Protein AF-A0A359M9G8-F1 (afdb_monomer_lite)

Foldseek 3Di:
DWWFKQKDKQNHRPDDCSHRPTHADDPAFDDDAPDDPVDGDDDDDDPPDDMDIDIDGDLPLVPVLLVLLVVLLLLLVVLLLQVCLQAPPQRDQPDQSVCVVRPPCNLVSLVVSLVSLVVSLVSVCVVNVHDDPLSVLSVQQSVLSVCCNVCVRRNSVCSVVSVVSSVVSVVSSVVSSDRDDDDDDDDDDDPPDDDDDRDDDPVVVVVVVVVVVVVVVVDDPQWPDKDPPVPQDAEFEEEEQDDPVVVVVVVVCCNVPVCVVPVYIYTYGYDHPVVQVVCLVVVNHGPYYPPDDLQPQQVCVVVVSFDFPVPDPCCVVPVVVDDPVQQVSQDDDNGGGDDDPDDDDDDDDDDVSVCVVLVHDDDPDVVSVVVCQVSLVSSSHHRDDQADPDDDDDPDDDPGNVVVVVCVVVVFDQADPVRPHGSDDD

Secondary structure (DSSP, 8-state):
--EEEEEEETTB-SSGGGTTEEE---SS-----SB-SS-BPP----TT----EEEEEE-TTHHHHHHHHHHHHHHHHHHHHHHHHHH-SS--TT----HHHHSTTHHHHHHHHHHHHHHHHHHHHHHHSS--HHHHHHHHHHHHHHHHHH-GGGGGGGHHHHHHHHHHHHHHHHHHH-------------TTPPPPP-S--HHHHHHHHHHHHHHHTTS-SSEE-----TT---EEEEEE-S-HHHHHHHHHHIIIIIHHHH--EEEEEE--GGGHHHHHHTT---SEEES--TTHHHHHHTTT-S--GGGSTTHHHHGGGS-GGGTGGGEETTEE----S----------HHHHHHHT----SSHHHHHHHHHHHHHTT-----------S--SS-PPPHHHHHHHHHTT--SEETTTTEE----

Structure (mmCIF, N/CA/C/O backbone):
data_AF-A0A359M9G8-F1
#
_entry.id   AF-A0A359M9G8-F1
#
loop_
_atom_site.group_PDB
_atom_site.id
_atom_site.type_symbol
_atom_site.label_atom_id
_atom_site.label_alt_id
_atom_site.label_comp_id
_atom_site.label_asym_id
_atom_site.label_entity_id
_atom_site.label_seq_id
_atom_site.pdbx_PDB_ins_code
_atom_site.Cartn_x
_atom_site.Cartn_y
_atom_site.Cartn_z
_atom_site.occupancy
_atom_site.B_iso_or_equiv
_atom_site.auth_seq_id
_atom_site.auth_comp_id
_atom_site.auth_asym_id
_atom_site.auth_atom_id
_atom_site.pdbx_PDB_model_num
ATOM 1 N N . MET A 1 1 ? 17.913 9.801 1.680 1.00 68.88 1 MET A N 1
ATOM 2 C CA . MET A 1 1 ? 17.942 8.602 2.542 1.00 68.88 1 MET A CA 1
ATOM 3 C C . MET A 1 1 ? 18.962 7.624 2.001 1.00 68.88 1 MET A C 1
ATOM 5 O O . MET A 1 1 ? 18.931 7.354 0.810 1.00 68.88 1 MET A O 1
ATOM 9 N N . SER A 1 2 ? 19.877 7.149 2.836 1.00 79.81 2 SER A N 1
ATOM 10 C CA . SER A 1 2 ? 20.764 6.057 2.448 1.00 79.81 2 SER A CA 1
ATOM 11 C C . SER A 1 2 ? 19.972 4.769 2.244 1.00 79.81 2 SER A C 1
ATOM 13 O O . SER A 1 2 ? 18.988 4.550 2.950 1.00 79.81 2 SER A O 1
ATOM 15 N N . VAL A 1 3 ? 20.398 3.937 1.295 1.00 87.38 3 VAL A N 1
ATOM 16 C CA . VAL A 1 3 ? 19.867 2.580 1.155 1.00 87.38 3 VAL A CA 1
ATOM 17 C C . VAL A 1 3 ? 20.906 1.526 1.494 1.00 87.38 3 VAL A C 1
ATOM 19 O O . VAL A 1 3 ? 22.057 1.652 1.086 1.00 87.38 3 VAL A O 1
ATOM 22 N N . GLY A 1 4 ? 20.511 0.520 2.273 1.00 90.12 4 GLY A N 1
ATOM 23 C CA . GLY A 1 4 ? 21.410 -0.524 2.766 1.00 90.12 4 GLY A CA 1
ATOM 24 C C . GLY A 1 4 ? 21.484 -1.729 1.831 1.00 90.12 4 GLY A C 1
ATOM 25 O O . GLY A 1 4 ? 20.454 -2.180 1.315 1.00 90.12 4 GLY A O 1
ATOM 26 N N . ARG A 1 5 ? 22.686 -2.276 1.621 1.00 93.62 5 ARG A N 1
ATOM 27 C CA . ARG A 1 5 ? 22.891 -3.563 0.940 1.00 93.62 5 ARG A CA 1
ATOM 28 C C . ARG A 1 5 ? 23.848 -4.460 1.708 1.00 93.62 5 ARG A C 1
ATOM 30 O O . ARG A 1 5 ? 24.894 -3.992 2.137 1.00 93.62 5 ARG A O 1
ATOM 37 N N . ASN A 1 6 ? 23.521 -5.742 1.813 1.00 95.25 6 ASN A N 1
ATOM 38 C CA . ASN A 1 6 ? 24.533 -6.757 2.090 1.00 95.25 6 ASN A CA 1
ATOM 39 C C . ASN A 1 6 ? 25.190 -7.115 0.755 1.00 95.25 6 ASN A C 1
ATOM 41 O O . ASN A 1 6 ? 24.486 -7.446 -0.205 1.00 95.25 6 ASN A O 1
ATOM 45 N N . ILE A 1 7 ? 26.512 -6.979 0.674 1.00 95.38 7 ILE A N 1
ATOM 46 C CA . ILE A 1 7 ? 27.265 -7.194 -0.565 1.00 95.38 7 ILE A CA 1
ATOM 47 C C . ILE A 1 7 ? 28.048 -8.501 -0.459 1.00 95.38 7 ILE A C 1
ATOM 49 O O . ILE A 1 7 ? 28.929 -8.648 0.387 1.00 95.38 7 ILE A O 1
ATOM 53 N N . TYR A 1 8 ? 27.732 -9.428 -1.357 1.00 95.94 8 TYR A N 1
ATOM 54 C CA . TYR A 1 8 ? 28.330 -10.753 -1.440 1.00 95.94 8 TYR A CA 1
ATOM 55 C C . TYR A 1 8 ? 29.198 -10.852 -2.688 1.00 95.94 8 TYR A C 1
ATOM 57 O O . TYR A 1 8 ? 28.798 -10.409 -3.767 1.00 95.94 8 TYR A O 1
ATOM 65 N N . ILE A 1 9 ? 30.347 -11.503 -2.548 1.00 94.06 9 ILE A N 1
ATOM 66 C CA . ILE A 1 9 ? 31.189 -11.938 -3.657 1.00 94.06 9 ILE A CA 1
ATOM 67 C C . ILE A 1 9 ? 31.234 -13.462 -3.614 1.00 94.06 9 ILE A C 1
ATOM 69 O O . ILE A 1 9 ? 31.627 -14.043 -2.606 1.00 94.06 9 ILE A O 1
ATOM 73 N N . ASN A 1 10 ? 30.812 -14.114 -4.696 1.00 93.06 10 ASN A N 1
ATOM 74 C CA . ASN A 1 10 ? 30.754 -15.577 -4.805 1.00 93.06 10 ASN A CA 1
ATOM 75 C C . ASN A 1 10 ? 29.945 -16.245 -3.673 1.00 93.06 10 ASN A C 1
ATOM 77 O O . ASN A 1 10 ? 30.297 -17.322 -3.197 1.00 93.06 10 ASN A O 1
ATOM 81 N N . GLY A 1 11 ? 28.858 -15.596 -3.241 1.00 92.81 11 GLY A N 1
ATOM 82 C CA . GLY A 1 11 ? 27.947 -16.103 -2.208 1.00 92.81 11 GLY A CA 1
ATOM 83 C C . GLY A 1 11 ? 28.379 -15.850 -0.759 1.00 92.81 11 GLY A C 1
ATOM 84 O O . GLY A 1 11 ? 27.619 -16.168 0.152 1.00 92.81 11 GLY A O 1
ATOM 85 N N . GLU A 1 12 ? 29.544 -15.243 -0.523 1.00 94.44 12 GLU A N 1
ATOM 86 C CA . GLU A 1 12 ? 30.039 -14.912 0.818 1.00 94.44 12 GLU A CA 1
ATOM 87 C C . GLU A 1 12 ? 30.209 -13.400 0.982 1.00 94.44 12 GLU A C 1
ATOM 89 O O . GLU A 1 12 ? 30.518 -12.697 0.021 1.00 94.44 12 GLU A O 1
ATOM 94 N N . ILE A 1 13 ? 30.013 -12.885 2.199 1.00 95.00 13 ILE A N 1
ATOM 95 C CA . ILE A 1 13 ? 30.337 -11.493 2.531 1.00 95.00 13 ILE A CA 1
ATOM 96 C C . ILE A 1 13 ? 31.843 -11.432 2.826 1.00 95.00 13 ILE A C 1
ATOM 98 O O . ILE A 1 13 ? 32.273 -12.019 3.820 1.00 95.00 13 ILE A O 1
ATOM 102 N N . PRO A 1 14 ? 32.660 -10.746 2.002 1.00 92.12 14 PRO A N 1
ATOM 103 C CA . PRO A 1 14 ? 34.119 -10.802 2.132 1.00 92.12 14 PRO A CA 1
ATOM 104 C C . PRO A 1 14 ? 34.658 -10.294 3.476 1.00 92.12 14 PRO A C 1
ATOM 106 O O . PRO A 1 14 ? 35.661 -10.803 3.974 1.00 92.12 14 PRO A O 1
ATOM 109 N N . PHE A 1 15 ? 34.016 -9.272 4.044 1.00 93.50 15 PHE A N 1
ATOM 110 C CA . PHE A 1 15 ? 34.348 -8.669 5.336 1.00 93.50 15 PHE A CA 1
ATOM 111 C C . PHE A 1 15 ? 33.152 -7.870 5.876 1.00 93.50 15 PHE A C 1
ATOM 113 O O . PHE A 1 15 ? 32.244 -7.505 5.128 1.00 93.50 15 PHE A O 1
ATOM 120 N N . GLN A 1 16 ? 33.143 -7.618 7.187 1.00 91.31 16 GLN A N 1
ATOM 121 C CA . GLN A 1 16 ? 31.978 -7.132 7.935 1.00 91.31 16 GLN A CA 1
ATOM 122 C C . GLN A 1 16 ? 31.442 -5.780 7.440 1.00 91.31 16 GLN A C 1
ATOM 124 O O . GLN A 1 16 ? 30.244 -5.532 7.499 1.00 91.31 16 GLN A O 1
ATOM 129 N N . GLU A 1 17 ? 32.300 -4.909 6.920 1.00 91.25 17 GLU A N 1
ATOM 130 C CA . GLU A 1 17 ? 31.934 -3.581 6.426 1.00 91.25 17 GLU A CA 1
ATOM 131 C C . GLU A 1 17 ? 31.004 -3.615 5.198 1.00 91.25 17 GLU A C 1
ATOM 133 O O . GLU A 1 17 ? 30.408 -2.598 4.843 1.00 91.25 17 GLU A O 1
ATOM 138 N N . LEU A 1 18 ? 30.864 -4.776 4.549 1.00 93.31 18 LEU A N 1
ATOM 139 C CA . LEU A 1 18 ? 29.912 -5.000 3.460 1.00 93.31 18 LEU A CA 1
ATOM 140 C C . LEU A 1 18 ? 28.543 -5.499 3.927 1.00 93.31 18 LEU A C 1
ATOM 142 O O . LEU A 1 18 ? 27.623 -5.592 3.110 1.00 93.31 18 LEU A O 1
ATOM 146 N N . GLU A 1 19 ? 28.376 -5.779 5.220 1.00 92.75 19 GLU A N 1
ATOM 147 C CA . GLU A 1 19 ? 27.053 -5.923 5.819 1.00 92.75 19 GLU A CA 1
ATOM 148 C C . GLU A 1 19 ? 26.413 -4.544 5.972 1.00 92.75 19 GLU A C 1
ATOM 150 O O . GLU A 1 19 ? 26.997 -3.623 6.540 1.00 92.75 19 GLU A O 1
ATOM 155 N N . ASN A 1 20 ? 25.172 -4.404 5.507 1.00 90.06 20 ASN A N 1
ATOM 156 C CA . ASN A 1 20 ? 24.405 -3.161 5.600 1.00 90.06 20 ASN A CA 1
ATOM 157 C C . ASN A 1 20 ? 25.099 -1.938 4.965 1.00 90.06 20 ASN A C 1
ATOM 159 O O . ASN A 1 20 ? 24.849 -0.807 5.390 1.00 90.06 20 ASN A O 1
ATOM 163 N N . TYR A 1 21 ? 25.934 -2.134 3.940 1.00 91.31 21 TYR A N 1
ATOM 164 C CA . TYR A 1 21 ? 26.663 -1.057 3.274 1.00 91.31 21 TYR A CA 1
ATOM 165 C C . TYR A 1 21 ? 25.703 0.027 2.764 1.00 91.31 21 TYR A C 1
ATOM 167 O O . TYR A 1 21 ? 24.744 -0.250 2.034 1.00 91.31 21 TYR A O 1
ATOM 175 N N . ALA A 1 22 ? 25.954 1.274 3.165 1.00 88.50 22 ALA A N 1
ATOM 176 C CA . ALA A 1 22 ? 25.030 2.383 2.971 1.00 88.50 22 ALA A CA 1
ATOM 177 C C . ALA A 1 22 ? 25.331 3.186 1.696 1.00 88.50 22 ALA A C 1
ATOM 179 O O . ALA A 1 22 ? 26.305 3.933 1.604 1.00 88.50 22 ALA A O 1
ATOM 180 N N . PHE A 1 23 ? 24.410 3.149 0.738 1.00 88.00 23 PHE A N 1
ATOM 181 C CA . PHE A 1 23 ? 24.426 4.011 -0.440 1.00 88.00 23 PHE A CA 1
ATOM 182 C C . PHE A 1 23 ? 23.706 5.322 -0.135 1.00 88.00 23 PHE A C 1
ATOM 184 O O . PHE A 1 23 ? 22.478 5.372 -0.121 1.00 88.00 23 PHE A O 1
ATOM 191 N N . LYS A 1 24 ? 24.452 6.409 0.100 1.00 83.62 24 LYS A N 1
ATOM 192 C CA . LYS A 1 24 ? 23.868 7.746 0.330 1.00 83.62 24 LYS A CA 1
ATOM 193 C C . LYS A 1 24 ? 23.012 8.200 -0.871 1.00 83.62 24 LYS A C 1
ATOM 195 O O . LYS A 1 24 ? 23.349 7.977 -2.031 1.00 83.62 24 LYS A O 1
ATOM 200 N N . HIS A 1 25 ? 21.900 8.876 -0.600 1.00 81.06 25 HIS A N 1
ATOM 201 C CA . HIS A 1 25 ? 21.039 9.406 -1.661 1.00 81.06 25 HIS A CA 1
ATOM 202 C C . HIS A 1 25 ? 21.733 10.497 -2.478 1.00 81.06 25 HIS A C 1
ATOM 204 O O . HIS A 1 25 ? 22.390 11.373 -1.916 1.00 81.06 25 HIS A O 1
ATOM 210 N N . SER A 1 26 ? 21.495 10.503 -3.788 1.00 80.31 26 SER A N 1
ATOM 211 C CA . SER A 1 26 ? 21.897 11.573 -4.696 1.00 80.31 26 SER A CA 1
ATOM 212 C C . SER A 1 26 ? 20.806 11.799 -5.736 1.00 80.31 26 SER A C 1
ATOM 214 O O . SER A 1 26 ? 20.283 10.842 -6.290 1.00 80.31 26 SER A O 1
ATOM 216 N N . ASN A 1 27 ? 20.502 13.066 -6.033 1.00 76.00 27 ASN A N 1
ATOM 217 C CA . ASN A 1 27 ? 19.580 13.431 -7.119 1.00 76.00 27 ASN A CA 1
ATOM 218 C C . ASN A 1 27 ? 20.213 13.287 -8.513 1.00 76.00 27 ASN A C 1
ATOM 220 O O . ASN A 1 27 ? 19.520 13.397 -9.517 1.00 76.00 27 ASN A O 1
ATOM 224 N N . ASN A 1 28 ? 21.536 13.123 -8.583 1.00 81.31 28 ASN A N 1
ATOM 225 C CA . ASN A 1 28 ? 22.268 12.937 -9.831 1.00 81.31 28 ASN A CA 1
ATOM 226 C C . ASN A 1 28 ? 22.929 11.556 -9.842 1.00 81.31 28 ASN A C 1
ATOM 228 O O . ASN A 1 28 ? 23.364 11.081 -8.785 1.00 81.31 28 ASN A O 1
ATOM 232 N N . TRP A 1 29 ? 23.105 10.988 -11.036 1.00 83.31 29 TRP A N 1
ATOM 233 C CA . TRP A 1 29 ? 24.035 9.882 -11.261 1.00 83.31 29 TRP A CA 1
ATOM 234 C C . TRP A 1 29 ? 25.404 10.204 -10.657 1.00 83.31 29 TRP A C 1
ATOM 236 O O . TRP A 1 29 ? 25.920 11.320 -10.774 1.00 83.31 29 TRP A O 1
ATOM 246 N N . ARG A 1 30 ? 25.967 9.223 -9.956 1.00 86.50 30 ARG A N 1
ATOM 247 C CA . ARG A 1 30 ? 27.271 9.318 -9.307 1.00 86.50 30 ARG A CA 1
ATOM 248 C C . ARG A 1 30 ? 27.960 7.969 -9.373 1.00 86.50 30 ARG A C 1
ATOM 250 O O . ARG A 1 30 ? 27.297 6.939 -9.306 1.00 86.50 30 ARG A O 1
ATOM 257 N N . ILE A 1 31 ? 29.283 7.992 -9.430 1.00 87.38 31 ILE A N 1
ATOM 258 C CA . ILE A 1 31 ? 30.075 6.789 -9.190 1.00 87.38 31 ILE A CA 1
ATOM 259 C C . ILE A 1 31 ? 30.235 6.662 -7.679 1.00 87.38 31 ILE A C 1
ATOM 261 O O . ILE A 1 31 ? 30.700 7.593 -7.022 1.00 87.38 31 ILE A O 1
ATOM 265 N N . GLN A 1 32 ? 29.786 5.535 -7.133 1.00 88.25 32 GLN A N 1
ATOM 266 C CA . GLN A 1 32 ? 29.989 5.176 -5.736 1.00 88.25 32 GLN A CA 1
ATOM 267 C C . GLN A 1 32 ? 31.026 4.058 -5.687 1.00 88.25 32 GLN A C 1
ATOM 269 O O . GLN A 1 32 ? 30.720 2.916 -6.019 1.00 88.25 32 GLN A O 1
ATOM 274 N N . THR A 1 33 ? 32.238 4.394 -5.256 1.00 89.75 33 THR A N 1
ATOM 275 C CA . THR A 1 33 ? 33.267 3.398 -4.951 1.00 89.75 33 THR A CA 1
ATOM 276 C C . THR A 1 33 ? 32.922 2.721 -3.628 1.00 89.75 33 THR A C 1
ATOM 278 O O . THR A 1 33 ? 32.561 3.405 -2.666 1.00 89.75 33 THR A O 1
ATOM 281 N N . LEU A 1 34 ? 32.989 1.387 -3.583 1.00 91.25 34 LEU A N 1
ATOM 282 C CA . LEU A 1 34 ? 32.840 0.639 -2.335 1.00 91.25 34 LEU A CA 1
ATOM 283 C C . LEU A 1 34 ? 34.080 0.876 -1.475 1.00 91.25 34 LEU A C 1
ATOM 285 O O . LEU A 1 34 ? 35.201 0.628 -1.914 1.00 91.25 34 LEU A O 1
ATOM 289 N N . GLY A 1 35 ? 33.872 1.391 -0.274 1.00 88.25 35 GLY A N 1
ATOM 290 C CA . GLY A 1 35 ? 34.942 1.869 0.590 1.00 88.25 35 GLY A CA 1
ATOM 291 C C . GLY A 1 35 ? 34.424 2.789 1.683 1.00 88.25 35 GLY A C 1
ATOM 292 O O . GLY A 1 35 ? 33.211 3.001 1.818 1.00 88.25 35 GLY A O 1
ATOM 293 N N . THR A 1 36 ? 35.362 3.351 2.434 1.00 84.31 36 THR A N 1
ATOM 294 C CA . THR A 1 36 ? 35.122 4.474 3.343 1.00 84.31 36 THR A CA 1
ATOM 295 C C . THR A 1 36 ? 35.168 5.800 2.568 1.00 84.31 36 THR A C 1
ATOM 297 O O . THR A 1 36 ? 35.327 5.809 1.348 1.00 84.31 36 THR A O 1
ATOM 300 N N . GLU A 1 37 ? 34.995 6.941 3.246 1.00 74.25 37 GLU A N 1
ATOM 301 C CA . GLU A 1 37 ? 35.141 8.251 2.585 1.00 74.25 37 GLU A CA 1
ATOM 302 C C . GLU A 1 37 ? 36.573 8.501 2.080 1.00 74.25 37 GLU A C 1
ATOM 304 O O . GLU A 1 37 ? 36.745 9.242 1.114 1.00 74.25 37 GLU A O 1
ATOM 309 N N . ASP A 1 38 ? 37.567 7.841 2.685 1.00 76.50 38 ASP A N 1
ATOM 310 C CA . ASP A 1 38 ? 38.988 8.077 2.422 1.00 76.50 38 ASP A CA 1
ATOM 311 C C . ASP A 1 38 ? 39.670 6.932 1.653 1.00 76.50 38 ASP A C 1
ATOM 313 O O . ASP A 1 38 ? 40.653 7.174 0.952 1.00 76.50 38 ASP A O 1
ATOM 317 N N . GLU A 1 39 ? 39.173 5.692 1.754 1.00 85.88 39 GLU A N 1
ATOM 318 C CA . GLU A 1 39 ? 39.859 4.510 1.214 1.00 85.88 39 GLU A CA 1
ATOM 319 C C . GLU A 1 39 ? 38.907 3.529 0.501 1.00 85.88 39 GLU A C 1
ATOM 321 O O . GLU A 1 39 ? 37.892 3.122 1.080 1.00 85.88 39 GLU A O 1
ATOM 326 N N . PRO A 1 40 ? 39.230 3.094 -0.737 1.00 89.31 40 PRO A N 1
ATOM 327 C CA . PRO A 1 40 ? 38.471 2.063 -1.434 1.00 89.31 40 PRO A CA 1
ATOM 328 C C . PRO A 1 40 ? 38.735 0.679 -0.833 1.00 89.31 40 PRO A C 1
ATOM 330 O O . PRO A 1 40 ? 39.854 0.355 -0.432 1.00 89.31 40 PRO A O 1
ATOM 333 N N . TYR A 1 41 ? 37.719 -0.177 -0.838 1.00 92.31 41 TYR A N 1
ATOM 334 C CA . TYR A 1 41 ? 37.899 -1.582 -0.503 1.00 92.31 41 TYR A CA 1
ATOM 335 C C . TYR A 1 41 ? 38.534 -2.352 -1.659 1.00 92.31 41 TYR A C 1
ATOM 337 O O . TYR A 1 41 ? 38.208 -2.143 -2.828 1.00 92.31 41 TYR A O 1
ATOM 345 N N . LEU A 1 42 ? 39.432 -3.277 -1.317 1.00 91.00 42 LEU A N 1
ATOM 346 C CA . LEU A 1 42 ? 40.115 -4.134 -2.277 1.00 91.00 42 LEU A CA 1
ATOM 347 C C . LEU A 1 42 ? 39.509 -5.532 -2.261 1.00 91.00 42 LEU A C 1
ATOM 349 O O . LEU A 1 42 ? 39.321 -6.136 -1.206 1.00 91.00 42 LEU A O 1
ATOM 353 N N . PHE A 1 43 ? 39.262 -6.055 -3.456 1.00 90.62 43 PHE A N 1
ATOM 354 C CA . PHE A 1 43 ? 38.715 -7.387 -3.667 1.00 90.62 43 PHE A CA 1
ATOM 355 C C . PHE A 1 43 ? 39.731 -8.240 -4.412 1.00 90.62 43 PHE A C 1
ATOM 357 O O . PHE A 1 43 ? 40.323 -7.801 -5.400 1.00 90.62 43 PHE A O 1
ATOM 364 N N . TYR A 1 44 ? 39.936 -9.464 -3.936 1.00 88.19 44 TYR A N 1
ATOM 365 C CA . TYR A 1 44 ? 40.774 -10.434 -4.622 1.00 88.19 44 TYR A CA 1
ATOM 366 C C . TYR A 1 44 ? 39.916 -11.291 -5.553 1.00 88.19 44 TYR A C 1
ATOM 368 O O . TYR A 1 44 ? 38.969 -11.932 -5.103 1.00 88.19 44 TYR A O 1
ATOM 376 N N . PHE A 1 45 ? 40.276 -11.324 -6.836 1.00 88.62 45 PHE A N 1
ATOM 377 C CA . PHE A 1 45 ? 39.612 -12.146 -7.844 1.00 88.62 45 PHE A CA 1
ATOM 378 C C . PHE A 1 45 ? 40.617 -13.094 -8.500 1.00 88.62 45 PHE A C 1
ATOM 380 O O . PHE A 1 45 ? 41.674 -12.670 -8.974 1.00 88.62 45 PHE A O 1
ATOM 387 N N . GLU A 1 46 ? 40.283 -14.383 -8.552 1.00 86.19 46 GLU A N 1
ATOM 388 C CA . GLU A 1 46 ? 41.129 -15.386 -9.197 1.00 86.19 46 GLU A CA 1
ATOM 389 C C . GLU A 1 46 ? 41.024 -15.301 -10.726 1.00 86.19 46 GLU A C 1
ATOM 391 O O . GLU A 1 46 ? 39.936 -15.334 -11.308 1.00 86.19 46 GLU A O 1
ATOM 396 N N . ALA A 1 47 ? 42.172 -15.226 -11.403 1.00 87.56 47 ALA A N 1
ATOM 397 C CA . ALA A 1 47 ? 42.218 -15.145 -12.858 1.00 87.56 47 ALA A CA 1
ATOM 398 C C . ALA A 1 47 ? 41.593 -16.389 -13.519 1.00 87.56 47 ALA A C 1
ATOM 400 O O . ALA A 1 47 ? 41.903 -17.523 -13.162 1.00 87.56 47 ALA A O 1
ATOM 401 N N . GLY A 1 48 ? 40.748 -16.168 -14.530 1.00 88.62 48 GLY A N 1
ATOM 402 C CA . GLY A 1 48 ? 40.082 -17.242 -15.276 1.00 88.62 48 GLY A CA 1
ATOM 403 C C . GLY A 1 48 ? 38.835 -17.818 -14.599 1.00 88.62 48 GLY A C 1
ATOM 404 O O . GLY A 1 48 ? 38.254 -18.761 -15.131 1.00 88.62 48 GLY A O 1
ATOM 405 N N . THR A 1 49 ? 38.404 -17.252 -13.467 1.00 88.69 49 THR A N 1
ATOM 406 C CA . THR A 1 49 ? 37.154 -17.626 -12.789 1.00 88.69 49 THR A CA 1
ATOM 407 C C . THR A 1 49 ? 36.037 -16.629 -13.099 1.00 88.69 49 THR A C 1
ATOM 409 O O . THR A 1 49 ? 36.277 -15.437 -13.300 1.00 88.69 49 THR A O 1
ATOM 412 N N . THR A 1 50 ? 34.799 -17.123 -13.165 1.00 90.00 50 THR A N 1
ATOM 413 C CA . THR A 1 50 ? 33.615 -16.253 -13.178 1.00 90.00 50 THR A CA 1
ATOM 414 C C . THR A 1 50 ? 33.304 -15.883 -11.738 1.00 90.00 50 THR A C 1
ATOM 416 O O . THR A 1 50 ? 33.171 -16.780 -10.910 1.00 90.00 50 THR A O 1
ATOM 419 N N . ASN A 1 51 ? 33.211 -14.586 -11.454 1.00 90.56 51 ASN A N 1
ATOM 420 C CA . ASN A 1 51 ? 32.872 -14.085 -10.128 1.00 90.56 51 ASN A CA 1
ATOM 421 C C . ASN A 1 51 ? 31.439 -13.547 -10.130 1.00 90.56 51 ASN A C 1
ATOM 423 O O . ASN A 1 51 ? 31.014 -12.925 -11.104 1.00 90.56 51 ASN A O 1
ATOM 427 N N . GLU A 1 52 ? 30.713 -13.784 -9.046 1.00 92.38 52 GLU A N 1
ATOM 428 C CA . GLU A 1 52 ? 29.341 -13.327 -8.842 1.00 92.38 52 GLU A CA 1
ATOM 429 C C . GLU A 1 52 ? 29.318 -12.198 -7.808 1.00 92.38 52 GLU A C 1
ATOM 431 O O . GLU A 1 52 ? 29.851 -12.352 -6.710 1.00 92.38 52 GLU A O 1
ATOM 436 N N . LEU A 1 53 ? 28.689 -11.073 -8.154 1.00 93.25 53 LEU A N 1
ATOM 437 C CA . LEU A 1 53 ? 28.367 -9.992 -7.225 1.00 93.25 53 LEU A CA 1
ATOM 438 C C . LEU A 1 53 ? 26.873 -10.058 -6.919 1.00 93.25 53 LEU A C 1
ATOM 440 O O . LEU A 1 53 ? 26.055 -9.827 -7.810 1.00 93.25 53 LEU A O 1
ATOM 444 N N . THR A 1 54 ? 26.535 -10.300 -5.658 1.00 95.56 54 THR A N 1
ATOM 445 C CA . THR A 1 54 ? 25.147 -10.319 -5.193 1.00 95.56 54 THR A CA 1
ATOM 446 C C . THR A 1 54 ? 24.919 -9.182 -4.206 1.00 95.56 54 THR A C 1
ATOM 448 O O . THR A 1 54 ? 25.725 -8.938 -3.311 1.00 95.56 54 THR A O 1
ATOM 451 N N . MET A 1 55 ? 23.818 -8.452 -4.390 1.00 94.06 55 MET A N 1
ATOM 452 C CA . MET A 1 55 ? 23.406 -7.358 -3.513 1.00 94.06 55 MET A CA 1
ATOM 453 C C . MET A 1 55 ? 22.015 -7.630 -2.965 1.00 94.06 55 MET A C 1
ATOM 455 O O . MET A 1 55 ? 21.023 -7.556 -3.687 1.00 94.06 55 MET A O 1
ATOM 459 N N . GLU A 1 56 ? 21.950 -7.902 -1.669 1.00 94.25 56 GLU A N 1
ATOM 460 C CA . GLU A 1 56 ? 20.699 -8.122 -0.956 1.00 94.25 56 GLU A CA 1
ATOM 461 C C . GLU A 1 56 ? 20.252 -6.824 -0.286 1.00 94.25 56 GLU A C 1
ATOM 463 O O . GLU A 1 56 ? 21.058 -6.107 0.310 1.00 94.25 56 GLU A O 1
ATOM 468 N N . VAL A 1 57 ? 18.961 -6.501 -0.379 1.00 92.44 57 VAL A N 1
ATOM 469 C CA . VAL A 1 57 ? 18.388 -5.367 0.353 1.00 92.44 57 VAL A CA 1
ATOM 470 C C . VAL A 1 57 ? 18.504 -5.635 1.846 1.00 92.44 57 VAL A C 1
ATOM 472 O O . VAL A 1 57 ? 17.927 -6.597 2.341 1.00 92.44 57 VAL A O 1
ATOM 475 N N . SER A 1 58 ? 19.170 -4.735 2.566 1.00 90.38 58 SER A N 1
ATOM 476 C CA . SER A 1 58 ? 19.162 -4.762 4.022 1.00 90.38 58 SER A CA 1
ATOM 477 C C . SER A 1 58 ? 18.463 -3.538 4.595 1.00 90.38 58 SER A C 1
ATOM 479 O O . SER A 1 58 ? 18.666 -2.408 4.144 1.00 90.38 58 SER A O 1
ATOM 481 N N . LEU A 1 59 ? 17.655 -3.771 5.629 1.00 87.94 59 LEU A N 1
ATOM 482 C CA . LEU A 1 59 ? 17.035 -2.710 6.415 1.00 87.94 59 LEU A CA 1
ATOM 483 C C . LEU A 1 59 ? 18.025 -2.055 7.384 1.00 87.94 59 LEU A C 1
ATOM 485 O O . LEU A 1 59 ? 17.746 -0.951 7.845 1.00 87.94 59 LEU A O 1
ATOM 489 N N . GLY A 1 60 ? 19.158 -2.705 7.681 1.00 86.19 60 GLY A N 1
ATOM 490 C CA . GLY A 1 60 ? 20.214 -2.182 8.548 1.00 86.19 60 GLY A CA 1
ATOM 491 C C . GLY A 1 60 ? 19.673 -1.485 9.799 1.00 86.19 60 GLY A C 1
ATOM 492 O O . GLY A 1 60 ? 18.842 -2.028 10.530 1.00 86.19 60 GLY A O 1
ATOM 493 N N . GLU A 1 61 ? 20.099 -0.239 10.001 1.00 85.56 61 GLU A N 1
ATOM 494 C CA . GLU A 1 61 ? 19.708 0.596 11.144 1.00 85.56 61 GLU A CA 1
ATOM 495 C C . GLU A 1 61 ? 18.214 0.973 11.160 1.00 85.56 61 GLU A C 1
ATOM 497 O O . GLU A 1 61 ? 17.663 1.269 12.220 1.00 85.56 61 GLU A O 1
ATOM 502 N N . TYR A 1 62 ? 17.512 0.899 10.022 1.00 89.81 62 TYR A N 1
ATOM 503 C CA . TYR A 1 62 ? 16.067 1.138 9.969 1.00 89.81 62 TYR A CA 1
ATOM 504 C C . TYR A 1 62 ? 15.244 -0.035 10.509 1.00 89.81 62 TYR A C 1
ATOM 506 O O . TYR A 1 62 ? 14.119 0.185 10.951 1.00 89.81 62 TYR A O 1
ATOM 514 N N . GLY A 1 63 ? 15.770 -1.265 10.510 1.00 91.62 63 GLY A N 1
ATOM 515 C CA . GLY A 1 63 ? 15.035 -2.459 10.950 1.00 91.62 63 GLY A CA 1
ATOM 516 C C . GLY A 1 63 ? 14.471 -2.342 12.377 1.00 91.62 63 GLY A C 1
ATOM 517 O O . GLY A 1 63 ? 13.253 -2.448 12.557 1.00 91.62 63 GLY A O 1
ATOM 518 N N . PRO A 1 64 ? 15.307 -2.060 13.396 1.00 94.31 64 PRO A N 1
ATOM 519 C CA . PRO A 1 64 ? 14.841 -1.852 14.768 1.00 94.31 64 PRO A CA 1
ATOM 520 C C . PRO A 1 64 ? 13.863 -0.678 14.911 1.00 94.31 64 PRO A C 1
ATOM 522 O O . PRO A 1 64 ? 12.905 -0.767 15.679 1.00 94.31 64 PRO A O 1
ATOM 525 N N . LEU A 1 65 ? 14.064 0.404 14.150 1.00 95.06 65 LEU A N 1
ATOM 526 C CA . LEU A 1 65 ? 13.184 1.577 14.168 1.00 95.06 65 LEU A CA 1
ATOM 527 C C . LEU A 1 65 ? 11.802 1.252 13.591 1.00 95.06 65 LEU A C 1
ATOM 529 O O . LEU A 1 65 ? 10.788 1.649 14.158 1.00 95.06 65 LEU A O 1
ATOM 533 N N . ILE A 1 66 ? 11.747 0.479 12.504 1.00 95.00 66 ILE A N 1
ATOM 534 C CA . ILE A 1 66 ? 10.495 -0.019 11.922 1.00 95.00 66 ILE A CA 1
ATOM 535 C C . ILE A 1 66 ? 9.734 -0.866 12.947 1.00 95.00 66 ILE A C 1
ATOM 537 O O . ILE A 1 66 ? 8.540 -0.643 13.148 1.00 95.00 66 ILE A O 1
ATOM 541 N N . ALA A 1 67 ? 10.416 -1.788 13.633 1.00 95.56 67 ALA A N 1
ATOM 542 C CA . ALA A 1 67 ? 9.796 -2.615 14.666 1.00 95.56 67 ALA A CA 1
ATOM 543 C C . ALA A 1 67 ? 9.243 -1.771 15.832 1.00 95.56 67 ALA A C 1
ATOM 545 O O . ALA A 1 67 ? 8.138 -2.028 16.316 1.00 95.56 67 ALA A O 1
ATOM 546 N N . GLN A 1 68 ? 9.965 -0.724 16.251 1.00 96.88 68 GLN A N 1
ATOM 547 C CA . GLN A 1 68 ? 9.476 0.224 17.259 1.00 96.88 68 GLN A CA 1
ATOM 548 C C . GLN A 1 68 ? 8.231 0.978 16.780 1.00 96.88 68 GLN A C 1
ATOM 550 O O . GLN A 1 68 ? 7.249 1.035 17.517 1.00 96.88 68 GLN A O 1
ATOM 555 N N . ILE A 1 69 ? 8.218 1.485 15.541 1.00 97.44 69 ILE A N 1
ATOM 556 C CA . ILE A 1 69 ? 7.038 2.153 14.967 1.00 97.44 69 ILE A CA 1
ATOM 557 C C . ILE A 1 69 ? 5.839 1.198 14.943 1.00 97.44 69 ILE A C 1
ATOM 559 O O . ILE A 1 69 ? 4.743 1.590 15.332 1.00 97.44 69 ILE A O 1
ATOM 563 N N . GLN A 1 70 ? 6.026 -0.058 14.526 1.00 96.25 70 GLN A N 1
ATOM 564 C CA . GLN A 1 70 ? 4.958 -1.066 14.512 1.00 96.25 70 GLN A CA 1
ATOM 565 C C . GLN A 1 70 ? 4.398 -1.340 15.915 1.00 96.25 70 GLN A C 1
ATOM 567 O O . GLN A 1 70 ? 3.179 -1.424 16.084 1.00 96.25 70 GLN A O 1
ATOM 572 N N . SER A 1 71 ? 5.268 -1.422 16.927 1.00 96.69 71 SER A N 1
ATOM 573 C CA . SER A 1 71 ? 4.860 -1.537 18.332 1.00 96.69 71 SER A CA 1
ATOM 574 C C . SER A 1 71 ? 4.031 -0.325 18.773 1.00 96.69 71 SER A C 1
ATOM 576 O O . SER A 1 71 ? 2.924 -0.489 19.293 1.00 96.69 71 SER A O 1
ATOM 578 N N . SER A 1 72 ? 4.494 0.892 18.467 1.00 97.75 72 SER A N 1
ATOM 579 C CA . SER A 1 72 ? 3.761 2.126 18.760 1.00 97.75 72 SER A CA 1
ATOM 580 C C . SER A 1 72 ? 2.411 2.196 18.050 1.00 97.75 72 SER A C 1
ATOM 582 O O . SER A 1 72 ? 1.418 2.565 18.670 1.00 97.75 72 SER A O 1
ATOM 584 N N . ILE A 1 73 ? 2.319 1.773 16.785 1.00 96.62 73 ILE A N 1
ATOM 585 C CA . ILE A 1 73 ? 1.044 1.667 16.056 1.00 96.62 73 ILE A CA 1
ATOM 586 C C . ILE A 1 73 ? 0.077 0.736 16.793 1.00 96.62 73 ILE A C 1
ATOM 588 O O . ILE A 1 73 ? -1.095 1.077 16.955 1.00 96.62 73 ILE A O 1
ATOM 592 N N . SER A 1 74 ? 0.544 -0.430 17.245 1.00 94.56 74 SER A N 1
ATOM 593 C CA . SER A 1 74 ? -0.284 -1.386 17.990 1.00 94.56 74 SER A CA 1
ATOM 594 C C . SER A 1 74 ? -0.801 -0.779 19.300 1.00 94.56 74 SER A C 1
ATOM 596 O O . SER A 1 74 ? -2.007 -0.794 19.566 1.00 94.56 74 SER A O 1
ATOM 598 N N . ASN A 1 75 ? 0.085 -0.151 20.076 1.00 96.12 75 ASN A N 1
ATOM 599 C CA . ASN A 1 75 ? -0.257 0.468 21.356 1.00 96.12 75 ASN A CA 1
ATOM 600 C C . ASN A 1 75 ? -1.215 1.657 21.199 1.00 96.12 75 ASN A C 1
ATOM 602 O O . ASN A 1 75 ? -2.192 1.758 21.944 1.00 96.12 75 ASN A O 1
ATOM 606 N N . LEU A 1 76 ? -0.981 2.526 20.211 1.00 97.06 76 LEU A N 1
ATOM 607 C CA . LEU A 1 76 ? -1.855 3.659 19.905 1.00 97.06 76 LEU A CA 1
ATOM 608 C C . LEU A 1 76 ? -3.227 3.186 19.409 1.00 97.06 76 LEU A C 1
ATOM 610 O O . LEU A 1 76 ? -4.248 3.664 19.892 1.00 97.06 76 LEU A O 1
ATOM 614 N N . ASN A 1 77 ? -3.286 2.178 18.533 1.00 94.25 77 ASN A N 1
ATOM 615 C CA . ASN A 1 77 ? -4.560 1.581 18.123 1.00 94.25 77 ASN A CA 1
ATOM 616 C C . ASN A 1 77 ? -5.319 0.963 19.303 1.00 94.25 77 ASN A C 1
ATOM 618 O O . ASN A 1 77 ? -6.545 1.042 19.359 1.00 94.25 77 ASN A O 1
ATOM 622 N N . LYS A 1 78 ? -4.611 0.369 20.268 1.00 93.62 78 LYS A N 1
ATOM 623 C CA . LYS A 1 78 ? -5.235 -0.146 21.487 1.00 93.62 78 LYS A CA 1
ATOM 624 C C . LYS A 1 78 ? -5.841 0.979 22.331 1.00 93.62 78 LYS A C 1
ATOM 626 O O . LYS A 1 78 ? -6.999 0.880 22.724 1.00 93.62 78 LYS A O 1
ATOM 631 N N . ILE A 1 79 ? -5.099 2.069 22.550 1.00 95.69 79 ILE A N 1
ATOM 632 C CA . ILE A 1 79 ? -5.608 3.267 23.243 1.00 95.69 79 ILE A CA 1
ATOM 633 C C . ILE A 1 79 ? -6.835 3.828 22.512 1.00 95.69 79 ILE A C 1
ATOM 635 O O . ILE A 1 79 ? -7.847 4.113 23.148 1.00 95.69 79 ILE A O 1
ATOM 639 N N . TYR A 1 80 ? -6.777 3.930 21.180 1.00 94.38 80 TYR A N 1
ATOM 640 C CA . TYR A 1 80 ? -7.895 4.380 20.354 1.00 94.38 80 TYR A CA 1
ATOM 641 C C . TYR A 1 80 ? -9.164 3.559 20.599 1.00 94.38 80 TYR A C 1
ATOM 643 O O . TYR A 1 80 ? -10.216 4.127 20.885 1.00 94.38 80 TYR A O 1
ATOM 651 N N . ARG A 1 81 ? -9.063 2.225 20.556 1.00 90.75 81 ARG A N 1
ATOM 652 C CA . ARG A 1 81 ? -10.202 1.327 20.802 1.00 90.75 81 ARG A CA 1
ATOM 653 C C . ARG A 1 81 ? -10.757 1.467 22.219 1.00 90.75 81 ARG A C 1
ATOM 655 O O . ARG A 1 81 ? -11.970 1.525 22.389 1.00 90.75 81 ARG A O 1
ATOM 662 N N . GLU A 1 82 ? -9.895 1.566 23.230 1.00 92.75 82 GLU A N 1
ATOM 663 C CA . GLU A 1 82 ? -10.323 1.782 24.619 1.00 92.75 82 GLU A CA 1
ATOM 664 C C . GLU A 1 82 ? -11.074 3.114 24.795 1.00 92.75 82 GLU A C 1
ATOM 666 O O . GLU A 1 82 ? -12.045 3.176 25.547 1.00 92.75 82 GLU A O 1
ATOM 671 N N . ILE A 1 83 ? -10.678 4.167 24.070 1.00 94.06 83 ILE A N 1
ATOM 672 C CA . ILE A 1 83 ? -11.419 5.435 24.035 1.00 94.06 83 ILE A CA 1
ATOM 673 C C . ILE A 1 83 ? -12.785 5.239 23.366 1.00 94.06 83 ILE A C 1
ATOM 675 O O . ILE A 1 83 ? -13.801 5.657 23.930 1.00 94.06 83 ILE A O 1
ATOM 679 N N . LEU A 1 84 ? -12.825 4.555 22.214 1.00 91.38 84 LEU A N 1
ATOM 680 C CA . LEU A 1 84 ? -14.060 4.307 21.464 1.00 91.38 84 LEU A CA 1
ATOM 681 C C . LEU A 1 84 ? -15.129 3.606 22.298 1.00 91.38 84 LEU A C 1
ATOM 683 O O . LEU A 1 84 ? -16.302 3.927 22.133 1.00 91.38 84 LEU A O 1
ATOM 687 N N . VAL A 1 85 ? -14.765 2.702 23.214 1.00 90.00 85 VAL A N 1
ATOM 688 C CA . VAL A 1 85 ? -15.717 2.048 24.137 1.00 90.00 85 VAL A CA 1
ATOM 689 C C . VAL A 1 85 ? -16.578 3.067 24.899 1.00 90.00 85 VAL A C 1
ATOM 691 O O . VAL A 1 85 ? -17.756 2.815 25.150 1.00 90.00 85 VAL A O 1
ATOM 694 N N . TYR A 1 86 ? -16.026 4.235 25.238 1.00 91.88 86 TYR A N 1
ATOM 695 C CA . TYR A 1 86 ? -16.742 5.282 25.972 1.00 91.88 86 TYR A CA 1
ATOM 696 C C . TYR A 1 86 ? -17.341 6.361 25.074 1.00 91.88 86 TYR A C 1
ATOM 698 O O . TYR A 1 86 ? -18.379 6.927 25.422 1.00 91.88 86 TYR A O 1
ATOM 706 N N . THR A 1 87 ? -16.677 6.680 23.964 1.00 91.38 87 THR A N 1
ATOM 707 C CA . THR A 1 87 ? -17.041 7.807 23.098 1.00 91.38 87 THR A CA 1
ATOM 708 C C . THR A 1 87 ? -17.978 7.422 21.960 1.00 91.38 87 THR A C 1
ATOM 710 O O . THR A 1 87 ? -18.720 8.272 21.474 1.00 91.38 87 THR A O 1
ATOM 713 N N . GLY A 1 88 ? -17.935 6.162 21.522 1.00 87.44 88 GLY A N 1
ATOM 714 C CA . GLY A 1 88 ? -18.405 5.762 20.200 1.00 87.44 88 GLY A CA 1
ATOM 715 C C . GLY A 1 88 ? -17.525 6.331 19.071 1.00 87.44 88 GLY A C 1
ATOM 716 O O . GLY A 1 88 ? -16.595 7.103 19.339 1.00 87.44 88 GLY A O 1
ATOM 717 N N . PRO A 1 89 ? -17.802 5.951 17.809 1.00 81.81 89 PRO A N 1
ATOM 718 C CA . PRO A 1 89 ? -17.074 6.441 16.634 1.00 81.81 89 PRO A CA 1
ATOM 719 C C . PRO A 1 89 ? -17.365 7.917 16.316 1.00 81.81 89 PRO A C 1
ATOM 721 O O . PRO A 1 89 ? -16.489 8.618 15.813 1.00 81.81 89 PRO A O 1
ATOM 724 N N . GLU A 1 90 ? -18.561 8.403 16.661 1.00 86.06 90 GLU A N 1
ATOM 725 C CA . GLU A 1 90 ? -18.996 9.792 16.466 1.00 86.06 90 GLU A CA 1
ATOM 726 C C . GLU A 1 90 ? -19.350 10.446 17.815 1.00 86.06 90 GLU A C 1
ATOM 728 O O . GLU A 1 90 ? -20.526 10.553 18.175 1.00 86.06 90 GLU A O 1
ATOM 733 N N . PRO A 1 91 ? -18.351 10.860 18.616 1.00 89.06 91 PRO A N 1
ATOM 734 C CA . PRO A 1 91 ? -18.618 11.462 19.914 1.00 89.06 91 PRO A CA 1
ATOM 735 C C . PRO A 1 91 ? -19.298 12.824 19.823 1.00 89.06 91 PRO A C 1
ATOM 737 O O . PRO A 1 91 ? -18.889 13.703 19.059 1.00 89.06 91 PRO A O 1
ATOM 740 N N . ASP A 1 92 ? -20.234 13.053 20.746 1.00 90.25 92 ASP A N 1
ATOM 741 C CA . ASP A 1 92 ? -20.707 14.397 21.081 1.00 90.25 92 ASP A CA 1
ATOM 742 C C . ASP A 1 92 ? -19.531 15.283 21.529 1.00 90.25 92 ASP A C 1
ATOM 744 O O . ASP A 1 92 ? -18.874 15.017 22.538 1.00 90.25 92 ASP A O 1
ATOM 748 N N . GLN A 1 93 ? -19.288 16.355 20.779 1.00 89.75 93 GLN A N 1
ATOM 749 C CA . GLN A 1 93 ? -18.170 17.281 20.963 1.00 89.75 93 GLN A CA 1
ATOM 750 C C . GLN A 1 93 ? -18.253 18.085 22.269 1.00 89.75 93 GLN A C 1
ATOM 752 O O . GLN A 1 93 ? -17.226 18.544 22.778 1.00 89.75 93 GLN A O 1
ATOM 757 N N . TYR A 1 94 ? -19.453 18.248 22.831 1.00 91.00 94 TYR A N 1
ATOM 758 C CA . TYR A 1 94 ? -19.700 19.066 24.021 1.00 91.00 94 TYR A CA 1
ATOM 759 C C . TYR A 1 94 ? -19.731 18.259 25.322 1.00 91.00 94 TYR A C 1
ATOM 761 O O . TYR A 1 94 ? -19.877 18.836 26.403 1.00 91.00 94 TYR A O 1
ATOM 769 N N . ARG A 1 95 ? -19.583 16.935 25.239 1.00 92.06 95 ARG A N 1
ATOM 770 C CA . ARG A 1 95 ? -19.598 16.042 26.394 1.00 92.06 95 ARG A CA 1
ATOM 771 C C . ARG A 1 95 ? -18.187 15.793 26.923 1.00 92.06 95 ARG A C 1
ATOM 773 O O . ARG A 1 95 ? -17.286 15.465 26.163 1.00 92.06 95 ARG A O 1
ATOM 780 N N . ASP A 1 96 ? -18.021 15.879 28.241 1.00 91.94 96 ASP A N 1
ATOM 781 C CA . ASP A 1 96 ? -16.831 15.356 28.918 1.00 91.94 96 ASP A CA 1
ATOM 782 C C . ASP A 1 96 ? -17.025 13.857 29.193 1.00 91.94 96 ASP A C 1
ATOM 784 O O . ASP A 1 96 ? -17.928 13.451 29.934 1.00 91.94 96 ASP A O 1
ATOM 788 N N . TYR A 1 97 ? -16.202 13.028 28.554 1.00 93.44 97 TYR A N 1
ATOM 789 C CA . TYR A 1 97 ? -16.230 11.571 28.702 1.00 93.44 97 TYR A CA 1
ATOM 790 C C . TYR A 1 97 ? -15.382 11.071 29.877 1.00 93.44 97 TYR A C 1
ATOM 792 O O . TYR A 1 97 ? -15.416 9.874 30.163 1.00 93.44 97 TYR A O 1
ATOM 800 N N . GLN A 1 98 ? -14.654 11.959 30.568 1.00 94.19 98 GLN A N 1
ATOM 801 C CA . GLN A 1 98 ? -13.756 11.629 31.679 1.00 94.19 98 GLN A CA 1
ATOM 802 C C . GLN A 1 98 ? -12.740 10.539 31.300 1.00 94.19 98 GLN A C 1
ATOM 804 O O . GLN A 1 98 ? -12.485 9.609 32.065 1.00 94.19 98 GLN A O 1
ATOM 809 N N . LEU A 1 99 ? -12.181 10.627 30.086 1.00 94.25 99 LEU A N 1
ATOM 810 C CA . LEU A 1 99 ? -11.325 9.581 29.511 1.00 94.25 99 LEU A CA 1
ATOM 811 C C . LEU A 1 99 ? -10.091 9.285 30.366 1.00 94.25 99 LEU A C 1
ATOM 813 O O . LEU A 1 99 ? -9.699 8.131 30.469 1.00 94.25 99 LEU A O 1
ATOM 817 N N . GLU A 1 100 ? -9.528 10.294 31.027 1.00 93.31 100 GLU A N 1
ATOM 818 C CA . GLU A 1 100 ? -8.390 10.132 31.939 1.00 93.31 100 GLU A CA 1
ATOM 819 C C . GLU A 1 100 ? -8.698 9.209 33.131 1.00 93.31 100 GLU A C 1
ATOM 821 O O . GLU A 1 100 ? -7.831 8.464 33.577 1.00 93.31 100 GLU A O 1
ATOM 826 N N . GLU A 1 101 ? -9.940 9.218 33.625 1.00 92.88 101 GLU A N 1
ATOM 827 C CA . GLU A 1 101 ? -10.374 8.372 34.744 1.00 92.88 101 GLU A CA 1
ATOM 828 C C . GLU A 1 101 ? -10.825 6.980 34.280 1.00 92.88 101 GLU A C 1
ATOM 830 O O . GLU A 1 101 ? -10.771 6.017 35.044 1.00 92.88 101 GLU A O 1
ATOM 835 N N . ARG A 1 102 ? -11.312 6.872 33.037 1.00 93.56 102 ARG A N 1
ATOM 836 C CA . ARG A 1 102 ? -11.951 5.656 32.511 1.00 93.56 102 ARG A CA 1
ATOM 837 C C . ARG A 1 102 ? -11.015 4.777 31.695 1.00 93.56 102 ARG A C 1
ATOM 839 O O . ARG A 1 102 ? -11.143 3.556 31.734 1.00 93.56 102 ARG A O 1
ATOM 846 N N . VAL A 1 103 ? -10.083 5.378 30.965 1.00 94.50 103 VAL A N 1
ATOM 847 C CA . VAL A 1 103 ? -9.098 4.658 30.161 1.00 94.50 103 VAL A CA 1
ATOM 848 C C . VAL A 1 103 ? -7.856 4.429 31.013 1.00 94.50 103 VAL A C 1
ATOM 850 O O . VAL A 1 103 ? -7.219 5.361 31.505 1.00 94.50 103 VAL A O 1
ATOM 853 N N . THR A 1 104 ? -7.515 3.157 31.212 1.00 94.31 104 THR A N 1
ATOM 854 C CA . THR A 1 104 ? -6.477 2.764 32.169 1.00 94.31 104 THR A CA 1
ATOM 855 C C . THR A 1 104 ? -5.119 3.332 31.759 1.00 94.31 104 THR A C 1
ATOM 857 O O . THR A 1 104 ? -4.600 3.014 30.684 1.00 94.31 104 THR A O 1
ATOM 860 N N . ASN A 1 105 ? -4.523 4.130 32.653 1.00 95.75 105 ASN A N 1
ATOM 861 C CA . ASN A 1 105 ? -3.216 4.768 32.472 1.00 95.75 105 ASN A CA 1
ATOM 862 C C . ASN A 1 105 ? -3.098 5.554 31.153 1.00 95.75 105 ASN A C 1
ATOM 864 O O . ASN A 1 105 ? -2.043 5.524 30.522 1.00 95.75 105 ASN A O 1
ATOM 868 N N . LEU A 1 106 ? -4.166 6.245 30.731 1.00 97.12 106 LEU A N 1
ATOM 869 C CA . LEU A 1 106 ? -4.229 6.938 29.440 1.00 97.12 106 LEU A CA 1
ATOM 870 C C . LEU A 1 106 ? -3.041 7.878 29.198 1.00 97.12 106 LEU A C 1
ATOM 872 O O . LEU A 1 106 ? -2.270 7.660 28.267 1.00 97.12 106 LEU A O 1
ATOM 876 N N . VAL A 1 107 ? -2.879 8.898 30.047 1.00 97.56 107 VAL A N 1
ATOM 877 C CA . VAL A 1 107 ? -1.826 9.910 29.878 1.00 97.56 107 VAL A CA 1
ATOM 878 C C . VAL A 1 107 ? -0.427 9.279 29.949 1.00 97.56 107 VAL A C 1
ATOM 880 O O . VAL A 1 107 ? 0.328 9.468 29.000 1.00 97.56 107 VAL A O 1
ATOM 883 N N . PRO A 1 108 ? -0.081 8.445 30.955 1.00 98.19 108 PRO A N 1
ATOM 884 C CA . PRO A 1 108 ? 1.215 7.761 30.978 1.00 98.19 108 PRO A CA 1
ATOM 885 C C . PRO A 1 108 ? 1.522 6.931 29.724 1.00 98.19 108 PRO A C 1
ATOM 887 O O . PRO A 1 108 ? 2.658 6.929 29.257 1.00 98.19 108 PRO A O 1
ATOM 890 N N . ARG A 1 109 ? 0.526 6.233 29.161 1.00 98.25 109 ARG A N 1
ATOM 891 C CA . ARG A 1 109 ? 0.708 5.439 27.936 1.00 98.25 109 ARG A CA 1
ATOM 892 C C . ARG A 1 109 ? 0.939 6.329 26.716 1.00 98.25 109 ARG A C 1
ATOM 894 O O . ARG A 1 109 ? 1.826 6.032 25.926 1.00 98.25 109 ARG A O 1
ATOM 901 N N . LEU A 1 110 ? 0.192 7.425 26.582 1.00 98.31 110 LEU A N 1
ATOM 902 C CA . LEU A 1 110 ? 0.408 8.406 25.513 1.00 98.31 110 LEU A CA 1
ATOM 903 C C . LEU A 1 110 ? 1.796 9.052 25.613 1.00 98.31 110 LEU A C 1
ATOM 905 O O . LEU A 1 110 ? 2.475 9.187 24.597 1.00 98.31 110 LEU A O 1
ATOM 909 N N . THR A 1 111 ? 2.242 9.393 26.826 1.00 98.50 111 THR A N 1
ATOM 910 C CA . THR A 1 111 ? 3.589 9.928 27.071 1.00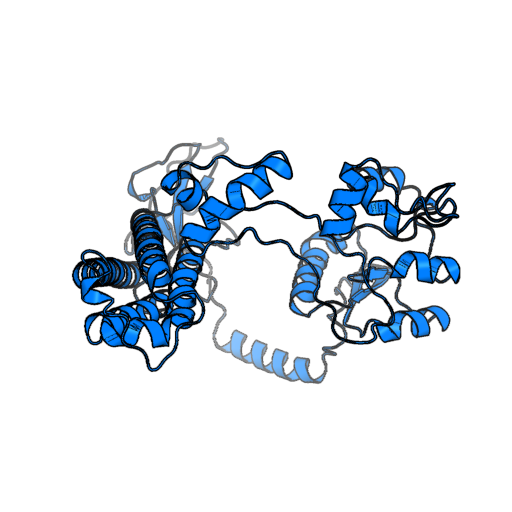 98.50 111 THR A CA 1
ATOM 911 C C . THR A 1 111 ? 4.668 8.938 26.643 1.00 98.50 111 THR A C 1
ATOM 913 O O . THR A 1 111 ? 5.581 9.327 25.920 1.00 98.50 111 THR A O 1
ATOM 916 N N . ALA A 1 112 ? 4.537 7.660 27.010 1.00 98.44 112 ALA A N 1
ATOM 917 C CA . ALA A 1 112 ? 5.491 6.628 26.606 1.00 98.44 112 ALA A CA 1
ATOM 918 C C . ALA A 1 112 ? 5.572 6.483 25.074 1.00 98.44 112 ALA A C 1
ATOM 920 O O . ALA A 1 112 ? 6.665 6.425 24.514 1.00 98.44 112 ALA A O 1
ATOM 921 N N . GLU A 1 113 ? 4.432 6.490 24.373 1.00 98.50 113 GLU A N 1
ATOM 922 C CA . GLU A 1 113 ? 4.435 6.426 22.905 1.00 98.50 113 GLU A CA 1
ATOM 923 C C . GLU A 1 113 ? 5.003 7.688 22.252 1.00 98.50 113 GLU A C 1
ATOM 925 O O . GLU A 1 113 ? 5.709 7.596 21.246 1.00 98.50 113 GLU A O 1
ATOM 930 N N . LYS A 1 114 ? 4.769 8.867 22.839 1.00 98.50 114 LYS A N 1
ATOM 931 C CA . LYS A 1 114 ? 5.399 10.111 22.388 1.00 98.50 114 LYS A CA 1
ATOM 932 C C . LYS A 1 114 ? 6.921 10.039 22.527 1.00 98.50 114 LYS A C 1
ATOM 934 O O . LYS A 1 114 ? 7.632 10.439 21.607 1.00 98.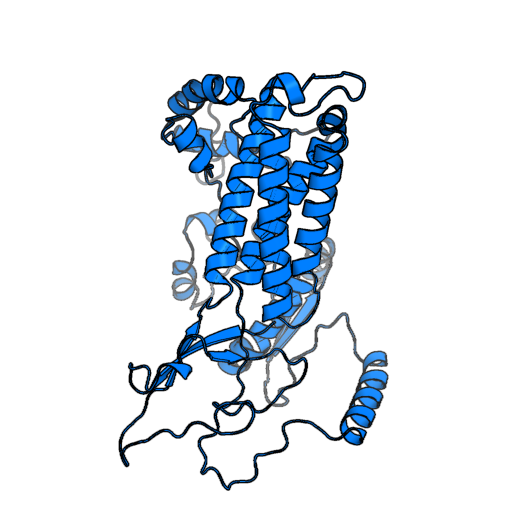50 114 LYS A O 1
ATOM 939 N N . GLU A 1 115 ? 7.434 9.531 23.644 1.00 98.44 115 GLU A N 1
ATOM 940 C CA . GLU A 1 115 ? 8.875 9.363 23.873 1.00 98.44 115 GLU A CA 1
ATOM 941 C C . GLU A 1 115 ? 9.496 8.362 22.888 1.00 98.44 115 GLU A C 1
ATOM 943 O O . GLU A 1 115 ? 10.503 8.682 22.252 1.00 98.44 115 GLU A O 1
ATOM 948 N N . ASN A 1 116 ? 8.853 7.208 22.678 1.00 98.00 116 ASN A N 1
ATOM 949 C CA . ASN A 1 116 ? 9.293 6.199 21.710 1.00 98.00 116 ASN A CA 1
ATOM 950 C C . ASN A 1 116 ? 9.380 6.779 20.291 1.00 98.00 116 ASN A C 1
ATOM 952 O O . ASN A 1 116 ? 10.415 6.687 19.630 1.00 98.00 116 ASN A O 1
ATOM 956 N N . LEU A 1 117 ? 8.312 7.432 19.825 1.00 98.25 117 LEU A N 1
ATOM 957 C CA . LEU A 1 117 ? 8.275 8.023 18.486 1.00 98.25 117 LEU A CA 1
ATOM 958 C C . LEU A 1 117 ? 9.233 9.215 18.344 1.00 98.25 117 LEU A C 1
ATOM 960 O O . LEU A 1 117 ? 9.746 9.454 17.249 1.00 98.25 117 LEU A O 1
ATOM 964 N N . SER A 1 118 ? 9.525 9.933 19.433 1.00 98.06 118 SER A N 1
ATOM 965 C CA . SER A 1 118 ? 10.540 10.995 19.441 1.00 98.06 118 SER A CA 1
ATOM 966 C C . SER A 1 118 ? 11.939 10.415 19.250 1.00 98.06 118 SER A C 1
ATOM 968 O O . SER A 1 118 ? 12.693 10.910 18.417 1.00 98.06 118 SER A O 1
ATOM 970 N N . TYR A 1 119 ? 12.270 9.327 19.952 1.00 97.69 119 TYR A N 1
ATOM 971 C CA . TYR A 1 119 ? 13.540 8.619 19.771 1.00 97.69 119 TYR A CA 1
ATOM 972 C C . TYR A 1 119 ? 13.708 8.098 18.337 1.00 97.69 119 TYR A C 1
ATOM 974 O O . TYR A 1 119 ? 14.756 8.297 17.716 1.00 97.69 119 TYR A O 1
ATOM 982 N N . VAL A 1 120 ? 12.658 7.482 17.786 1.00 97.12 120 VAL A N 1
ATOM 983 C CA . VAL A 1 120 ? 12.646 7.014 16.394 1.00 97.12 120 VAL A CA 1
ATOM 984 C C . VAL A 1 120 ? 12.892 8.168 15.429 1.00 97.12 120 VAL A C 1
ATOM 986 O O . VAL A 1 120 ? 13.684 8.037 14.497 1.00 97.12 120 VAL A O 1
ATOM 989 N N . ARG A 1 121 ? 12.229 9.308 15.645 1.00 96.38 121 ARG A N 1
ATOM 990 C CA . ARG A 1 121 ? 12.386 10.488 14.796 1.00 96.38 121 ARG A CA 1
ATOM 991 C C . ARG A 1 121 ? 13.826 10.984 14.771 1.00 96.38 121 ARG A C 1
ATOM 993 O O . ARG A 1 121 ? 14.352 11.189 13.680 1.00 96.38 121 ARG A O 1
ATOM 1000 N N . GLU A 1 122 ? 14.439 11.177 15.936 1.00 95.69 122 GLU A N 1
ATOM 1001 C CA . GLU A 1 122 ? 15.830 11.639 16.019 1.00 95.69 122 GLU A CA 1
ATOM 1002 C C . GLU A 1 122 ? 16.779 10.630 15.367 1.00 95.69 122 GLU A C 1
ATOM 1004 O O . GLU A 1 122 ? 17.600 11.010 14.540 1.00 95.69 122 GLU A O 1
ATOM 1009 N N . SER A 1 123 ? 16.563 9.332 15.595 1.00 93.88 123 SER A N 1
ATOM 1010 C CA . SER A 1 123 ? 17.370 8.275 14.973 1.00 93.88 123 SER A CA 1
ATOM 1011 C C . SER A 1 123 ? 17.266 8.293 13.440 1.00 93.88 123 SER A C 1
ATOM 1013 O O . SER A 1 123 ? 18.265 8.163 12.741 1.00 93.88 123 SER A O 1
ATOM 1015 N N . ILE A 1 124 ? 16.075 8.523 12.873 1.00 91.06 124 ILE A N 1
ATOM 1016 C CA . ILE A 1 124 ? 15.914 8.671 11.415 1.00 91.06 124 ILE A CA 1
ATOM 1017 C C . ILE A 1 124 ? 16.665 9.906 10.896 1.00 91.06 124 ILE A C 1
ATOM 1019 O O . ILE A 1 124 ? 17.233 9.851 9.798 1.00 91.06 124 ILE A O 1
ATOM 1023 N N . ILE A 1 125 ? 16.662 11.016 11.640 1.00 90.25 125 ILE A N 1
ATOM 1024 C CA . ILE A 1 125 ? 17.404 12.232 11.276 1.00 90.25 125 ILE A CA 1
ATOM 1025 C C . ILE A 1 125 ? 18.905 11.950 11.284 1.00 90.25 125 ILE A C 1
ATOM 1027 O O . ILE A 1 125 ? 19.570 12.308 10.314 1.00 90.25 125 ILE A O 1
ATOM 1031 N N . ASP A 1 126 ? 19.411 11.259 12.303 1.00 88.69 126 ASP A N 1
ATOM 1032 C CA . ASP A 1 126 ? 20.827 10.909 12.426 1.00 88.69 126 ASP A CA 1
ATOM 1033 C C . ASP A 1 126 ? 21.291 10.025 11.259 1.00 88.69 126 ASP A C 1
ATOM 1035 O O . ASP A 1 126 ? 22.290 10.333 10.608 1.00 88.69 126 ASP A O 1
ATOM 1039 N N . ILE A 1 127 ? 20.512 8.995 10.905 1.00 83.94 127 ILE A N 1
ATOM 1040 C CA . ILE A 1 127 ? 20.833 8.092 9.786 1.00 83.94 127 ILE A CA 1
ATOM 1041 C C . ILE A 1 127 ? 20.774 8.826 8.440 1.00 83.94 127 ILE A C 1
ATOM 1043 O O . ILE A 1 127 ? 21.603 8.625 7.551 1.00 83.94 127 ILE A O 1
ATOM 1047 N N . SER A 1 128 ? 19.750 9.660 8.241 1.00 80.06 128 SER A N 1
ATOM 1048 C CA . SER A 1 128 ? 19.500 10.305 6.945 1.00 80.06 128 SER A CA 1
ATOM 1049 C C . SER A 1 128 ? 20.226 11.641 6.755 1.00 80.06 128 SER A C 1
ATOM 1051 O O . SER A 1 128 ? 20.243 12.165 5.636 1.00 80.06 128 SER A O 1
ATOM 1053 N N . GLY A 1 129 ? 20.802 12.197 7.823 1.00 78.06 129 GLY A N 1
ATOM 1054 C CA . GLY A 1 129 ? 21.499 13.482 7.870 1.00 78.06 129 GLY A CA 1
ATOM 1055 C C . GLY A 1 129 ? 20.607 14.716 7.687 1.00 78.06 129 GLY A C 1
ATOM 1056 O O . GLY A 1 129 ? 21.122 15.828 7.582 1.00 78.06 129 GLY A O 1
ATOM 1057 N N . SER A 1 130 ? 19.282 14.561 7.580 1.00 76.75 130 SER A N 1
ATOM 1058 C CA . SER A 1 130 ? 18.366 15.680 7.322 1.00 76.75 130 SER A CA 1
ATOM 1059 C C . SER A 1 130 ? 16.915 15.362 7.687 1.00 76.75 130 SER A C 1
ATOM 1061 O O . SER A 1 130 ? 16.504 14.207 7.773 1.00 76.75 130 SER A O 1
ATOM 1063 N N . LYS A 1 131 ? 16.102 16.411 7.859 1.00 84.69 131 LYS A N 1
ATOM 1064 C CA . LYS A 1 131 ? 14.643 16.266 7.931 1.00 84.69 131 LYS A CA 1
ATOM 1065 C C . LYS A 1 131 ? 14.070 15.987 6.543 1.00 84.69 131 LYS A C 1
ATOM 1067 O O . LYS A 1 131 ? 14.553 16.513 5.544 1.00 84.69 131 LYS A O 1
ATOM 1072 N N . SER A 1 132 ? 13.015 15.188 6.498 1.00 81.31 132 SER A N 1
ATOM 1073 C CA . SER A 1 132 ? 12.308 14.810 5.272 1.00 81.31 132 SER A CA 1
ATOM 1074 C C . SER A 1 132 ? 10.812 14.611 5.524 1.00 81.31 132 SER A C 1
ATOM 1076 O O . SER A 1 132 ? 10.356 14.639 6.671 1.00 81.31 132 SER A O 1
ATOM 1078 N N . ASP A 1 133 ? 10.055 14.333 4.464 1.00 79.44 133 ASP A N 1
ATOM 1079 C CA . ASP A 1 133 ? 8.627 14.001 4.545 1.00 79.44 133 ASP A CA 1
ATOM 1080 C C . ASP A 1 133 ? 8.358 12.846 5.529 1.00 79.44 133 ASP A C 1
ATOM 1082 O O . ASP A 1 133 ? 7.375 12.863 6.267 1.00 79.44 133 ASP A O 1
ATOM 1086 N N . LYS A 1 134 ? 9.293 11.890 5.635 1.00 84.25 134 LYS A N 1
ATOM 1087 C CA . LYS A 1 134 ? 9.225 10.757 6.573 1.00 84.25 134 LYS A CA 1
ATOM 1088 C C . LYS A 1 134 ? 9.236 11.217 8.035 1.00 84.25 134 LYS A C 1
ATOM 1090 O O . LYS A 1 134 ? 8.422 10.765 8.833 1.00 84.25 134 LYS A O 1
ATOM 1095 N N . THR A 1 135 ? 10.111 12.162 8.382 1.00 90.69 135 THR A N 1
ATOM 1096 C CA . THR A 1 135 ? 10.143 12.758 9.731 1.00 90.69 135 THR A CA 1
ATOM 1097 C C . THR A 1 135 ? 8.952 13.688 9.978 1.00 90.69 135 THR A C 1
ATOM 1099 O O . THR A 1 135 ? 8.517 13.817 11.118 1.00 90.69 135 THR A O 1
ATOM 1102 N N . GLY A 1 136 ? 8.382 14.278 8.920 1.00 92.44 136 GLY A N 1
ATOM 1103 C CA . GLY A 1 136 ? 7.178 15.112 9.003 1.00 92.44 136 GLY A CA 1
ATOM 1104 C C . GLY A 1 136 ? 5.925 14.336 9.427 1.00 92.44 136 GLY A C 1
ATOM 1105 O O . GLY A 1 136 ? 5.087 14.864 10.162 1.00 92.44 136 GLY A O 1
ATOM 1106 N N . ILE A 1 137 ? 5.824 13.058 9.040 1.00 94.19 137 ILE A N 1
ATOM 1107 C CA . ILE A 1 137 ? 4.770 12.157 9.533 1.00 94.19 137 ILE A CA 1
ATOM 1108 C C . ILE A 1 137 ? 4.873 12.011 11.058 1.00 94.19 137 ILE A C 1
ATOM 1110 O O . ILE A 1 137 ? 3.878 12.193 11.760 1.00 94.19 137 ILE A O 1
ATOM 1114 N N . LEU A 1 138 ? 6.079 11.746 11.578 1.00 96.88 138 LEU A N 1
ATOM 1115 C CA . LEU A 1 138 ? 6.318 11.633 13.022 1.00 96.88 138 LEU A CA 1
ATOM 1116 C C . LEU A 1 138 ? 6.027 12.947 13.747 1.00 96.88 138 LEU A C 1
ATOM 1118 O O . LEU A 1 138 ? 5.366 12.921 14.778 1.00 96.88 138 LEU A O 1
ATOM 1122 N N . ASP A 1 139 ? 6.448 14.088 13.195 1.00 96.94 139 ASP A N 1
ATOM 1123 C CA . ASP A 1 139 ? 6.164 15.412 13.766 1.00 96.94 139 ASP A CA 1
ATOM 1124 C C . ASP A 1 139 ? 4.662 15.637 13.982 1.00 96.94 139 ASP A C 1
ATOM 1126 O O . ASP A 1 139 ? 4.241 16.105 15.039 1.00 96.94 139 ASP A O 1
ATOM 1130 N N . THR A 1 140 ? 3.845 15.245 13.004 1.00 96.75 140 THR A N 1
ATOM 1131 C CA . THR A 1 140 ? 2.386 15.387 13.077 1.00 96.75 140 THR A CA 1
ATOM 1132 C C . THR A 1 140 ? 1.793 14.529 14.198 1.00 96.75 140 THR A C 1
ATOM 1134 O O . THR A 1 140 ? 0.961 15.009 14.970 1.00 96.75 140 THR A O 1
ATOM 1137 N N . VAL A 1 141 ? 2.244 13.277 14.330 1.00 97.44 141 VAL A N 1
ATOM 1138 C CA . VAL A 1 141 ? 1.786 12.385 15.406 1.00 97.44 141 VAL A CA 1
ATOM 1139 C C . VAL A 1 141 ? 2.249 12.892 16.769 1.00 97.44 141 VAL A C 1
ATOM 1141 O O . VAL A 1 141 ? 1.449 12.958 17.695 1.00 97.44 141 VAL A O 1
ATOM 1144 N N . LEU A 1 142 ? 3.511 13.303 16.900 1.00 98.19 142 LEU A N 1
ATOM 1145 C CA . LEU A 1 142 ? 4.071 13.809 18.154 1.00 98.19 142 LEU A CA 1
ATOM 1146 C C . LEU A 1 142 ? 3.337 15.055 18.658 1.00 98.19 142 LEU A C 1
ATOM 1148 O O . LEU A 1 142 ? 3.056 15.147 19.851 1.00 98.19 142 LEU A O 1
ATOM 1152 N N . LEU A 1 143 ? 2.985 15.982 17.761 1.00 97.62 143 LEU A N 1
ATOM 1153 C CA . LEU A 1 143 ? 2.182 17.161 18.102 1.00 97.62 143 LEU A CA 1
ATOM 1154 C C . LEU A 1 143 ? 0.781 16.783 18.588 1.00 97.62 143 LEU A C 1
ATOM 1156 O O . LEU A 1 143 ? 0.282 17.370 19.544 1.00 97.62 143 LEU A O 1
ATOM 1160 N N . GLN A 1 144 ? 0.149 15.794 17.959 1.00 97.56 144 GLN A N 1
ATOM 1161 C CA . GLN A 1 144 ? -1.154 15.310 18.402 1.00 97.56 144 GLN A CA 1
ATOM 1162 C C . GLN A 1 144 ? -1.085 14.598 19.756 1.00 97.56 144 GLN A C 1
ATOM 1164 O O . GLN A 1 144 ? -1.955 14.814 20.596 1.00 97.56 144 GLN A O 1
ATOM 1169 N N . LEU A 1 145 ? -0.071 13.753 19.975 1.00 97.94 145 LEU A N 1
ATOM 1170 C CA . LEU A 1 145 ? 0.125 13.094 21.265 1.00 97.94 145 LEU A CA 1
ATOM 1171 C C . LEU A 1 145 ? 0.367 14.127 22.365 1.00 97.94 145 LEU A C 1
ATOM 1173 O O . LEU A 1 145 ? -0.181 13.976 23.450 1.00 97.94 145 LEU A O 1
ATOM 1177 N N . GLU A 1 146 ? 1.115 15.195 22.075 1.00 98.12 146 GLU A N 1
ATOM 1178 C CA . GLU A 1 146 ? 1.289 16.298 23.019 1.00 98.12 146 GLU A CA 1
ATOM 1179 C C . GLU A 1 146 ? -0.033 16.989 23.360 1.00 98.12 146 GLU A C 1
ATOM 1181 O O . GLU A 1 146 ? -0.349 17.138 24.537 1.00 98.12 146 GLU A O 1
ATOM 1186 N N . ASP A 1 147 ? -0.849 17.342 22.362 1.00 97.44 147 ASP A N 1
ATOM 1187 C CA . ASP A 1 147 ? -2.160 17.957 22.616 1.00 97.44 147 ASP A CA 1
ATOM 1188 C C . ASP A 1 147 ? -3.063 17.040 23.463 1.00 97.44 147 ASP A C 1
ATOM 1190 O O . ASP A 1 147 ? -3.765 17.509 24.357 1.00 97.44 147 ASP A O 1
ATOM 1194 N N . PHE A 1 148 ? -2.995 15.720 23.257 1.00 97.31 148 PHE A N 1
ATOM 1195 C CA . PHE A 1 148 ? -3.756 14.743 24.043 1.00 97.31 148 PHE A CA 1
ATOM 1196 C C . PHE A 1 148 ? -3.255 14.608 25.482 1.00 97.31 148 PHE A C 1
ATOM 1198 O O . PHE A 1 148 ? -4.062 14.414 26.391 1.00 97.31 148 PHE A O 1
ATOM 1205 N N . ILE A 1 149 ? -1.944 14.713 25.699 1.00 97.81 149 ILE A N 1
ATOM 1206 C CA . ILE A 1 149 ? -1.329 14.692 27.031 1.00 97.81 149 ILE A CA 1
ATOM 1207 C C . ILE A 1 149 ? -1.667 15.977 27.796 1.00 97.81 149 ILE A C 1
ATOM 1209 O O . ILE A 1 149 ? -2.001 15.913 28.977 1.00 97.81 149 ILE A O 1
ATOM 1213 N N . GLU A 1 150 ? -1.618 17.137 27.135 1.00 97.69 150 GLU A N 1
ATOM 1214 C CA . GLU A 1 150 ? -1.941 18.430 27.748 1.00 97.69 150 GLU A CA 1
ATOM 1215 C C . GLU A 1 150 ? -3.443 18.598 28.013 1.00 97.69 150 GLU A C 1
ATOM 1217 O O . GLU A 1 150 ? -3.841 19.189 29.022 1.00 97.69 150 GLU A O 1
ATOM 1222 N N . LYS A 1 151 ? -4.293 18.091 27.110 1.00 96.38 151 LYS A N 1
ATOM 1223 C CA . LYS A 1 151 ? -5.753 18.250 27.155 1.00 96.38 151 LYS A CA 1
ATOM 1224 C C . LYS A 1 151 ? -6.474 16.904 27.014 1.00 96.38 151 LYS A C 1
ATOM 1226 O O . LYS A 1 151 ? -7.270 16.720 26.088 1.00 96.38 151 LYS A O 1
ATOM 1231 N N . PRO A 1 152 ? -6.322 15.974 27.975 1.00 94.62 152 PRO A N 1
ATOM 1232 C CA . PRO A 1 152 ? -6.923 14.641 27.883 1.00 94.62 152 PRO A CA 1
ATOM 1233 C C . PRO A 1 152 ? -8.459 14.669 27.817 1.00 94.62 152 PRO A C 1
ATOM 1235 O O . PRO A 1 152 ? -9.087 13.774 27.251 1.00 94.62 152 PRO A O 1
ATOM 1238 N N . ARG A 1 153 ? -9.084 15.732 28.341 1.00 93.12 153 ARG A N 1
ATOM 1239 C CA . ARG A 1 153 ? -10.538 15.958 28.274 1.00 93.12 153 ARG A CA 1
ATOM 1240 C C . ARG A 1 153 ? -11.049 16.346 26.886 1.00 93.12 153 ARG A C 1
ATOM 1242 O O . ARG A 1 153 ? -12.256 16.379 26.692 1.00 93.12 153 ARG A O 1
ATOM 1249 N N . GLU A 1 154 ? -10.165 16.676 25.946 1.00 94.19 154 GLU A N 1
ATOM 1250 C CA . GLU A 1 154 ? -10.524 17.101 24.587 1.00 94.19 154 GLU A CA 1
ATOM 1251 C C . GLU A 1 154 ? -10.185 16.060 23.513 1.00 94.19 154 GLU A C 1
ATOM 1253 O O . GLU A 1 154 ? -10.469 16.287 22.338 1.00 94.19 154 GLU A O 1
ATOM 1258 N N . ILE A 1 155 ? -9.641 14.900 23.898 1.00 94.81 155 ILE A N 1
ATOM 1259 C CA . ILE A 1 155 ? -9.243 13.823 22.975 1.00 94.81 155 ILE A CA 1
ATOM 1260 C C . ILE A 1 155 ? -10.391 13.419 22.036 1.00 94.81 155 ILE A C 1
ATOM 1262 O O . ILE A 1 155 ? -10.174 13.213 20.840 1.00 94.81 155 ILE A O 1
ATOM 1266 N N . HIS A 1 156 ? -11.629 13.363 22.544 1.00 93.06 156 HIS A N 1
ATOM 1267 C CA . HIS A 1 156 ? -12.810 12.987 21.757 1.00 93.06 156 HIS A CA 1
ATOM 1268 C C . HIS A 1 156 ? -13.076 13.928 20.572 1.00 93.06 156 HIS A C 1
ATOM 1270 O O . HIS A 1 156 ? -13.709 13.520 19.600 1.00 93.06 156 HIS A O 1
ATOM 1276 N N . LYS A 1 157 ? -12.568 15.167 20.609 1.00 93.12 157 LYS A N 1
ATOM 1277 C CA . LYS A 1 157 ? -12.748 16.146 19.529 1.00 93.12 157 LYS A CA 1
ATOM 1278 C C . LYS A 1 157 ? -11.909 15.842 18.288 1.00 93.12 157 LYS A C 1
ATOM 1280 O O . LYS A 1 157 ? -12.233 16.300 17.200 1.00 93.12 157 LYS A O 1
ATOM 1285 N N . ASN A 1 158 ? -10.845 15.054 18.441 1.00 91.94 158 ASN A N 1
ATOM 1286 C CA . ASN A 1 158 ? -9.829 14.836 17.411 1.00 91.94 158 ASN A CA 1
ATOM 1287 C C . ASN A 1 158 ? -9.613 13.346 17.083 1.00 91.94 158 ASN A C 1
ATOM 1289 O O . ASN A 1 158 ? -8.564 12.975 16.557 1.00 91.94 158 ASN A O 1
ATOM 1293 N N . LEU A 1 159 ? -10.595 12.479 17.361 1.00 90.88 159 LEU A N 1
ATOM 1294 C CA . LEU A 1 159 ? -10.482 11.028 17.138 1.00 90.88 159 LEU A CA 1
ATOM 1295 C C . LEU A 1 159 ? -10.273 10.638 15.672 1.00 90.88 159 LEU A C 1
ATOM 1297 O O . LEU A 1 159 ? -9.504 9.720 15.394 1.00 90.88 159 LEU A O 1
ATOM 1301 N N . LEU A 1 160 ? -10.915 11.342 14.734 1.00 88.19 160 LEU A N 1
ATOM 1302 C CA . LEU A 1 160 ? -10.717 11.109 13.299 1.00 88.19 160 LEU A CA 1
ATOM 1303 C C . LEU A 1 160 ? -9.271 11.409 12.891 1.00 88.19 160 LEU A C 1
ATOM 1305 O O . LEU A 1 160 ? -8.612 10.578 12.266 1.00 88.19 160 LEU A O 1
ATOM 1309 N N . SER A 1 161 ? -8.753 12.566 13.313 1.00 92.88 161 SER A N 1
ATOM 1310 C CA . SER A 1 161 ? -7.357 12.944 13.089 1.00 92.88 161 SER A CA 1
ATOM 1311 C C . SER A 1 161 ? -6.401 11.957 13.753 1.00 92.88 161 SER A C 1
ATOM 1313 O O . SER A 1 161 ? -5.342 11.677 13.207 1.00 92.88 161 SER A O 1
ATOM 1315 N N . TYR A 1 162 ? -6.747 11.420 14.925 1.00 94.62 162 TYR A N 1
ATOM 1316 C CA . TYR A 1 162 ? -5.923 10.434 15.622 1.00 94.62 162 TYR A CA 1
ATOM 1317 C C . TYR A 1 162 ? -5.813 9.128 14.845 1.00 94.62 162 TYR A C 1
ATOM 1319 O O . TYR A 1 162 ? -4.703 8.683 14.562 1.00 94.62 162 TYR A O 1
ATOM 1327 N N . ASN A 1 163 ? -6.939 8.581 14.391 1.00 91.00 163 ASN A N 1
ATOM 1328 C CA . ASN A 1 163 ? -6.945 7.384 13.555 1.00 91.00 163 ASN A CA 1
ATOM 1329 C C . ASN A 1 163 ? -6.159 7.591 12.242 1.00 91.00 163 ASN A C 1
ATOM 1331 O O . ASN A 1 163 ? -5.348 6.749 11.846 1.00 91.00 163 ASN A O 1
ATOM 1335 N N . SER A 1 164 ? -6.333 8.749 11.594 1.00 92.44 164 SER A N 1
ATOM 1336 C CA . SER A 1 164 ? -5.585 9.101 10.380 1.00 92.44 164 SER A CA 1
ATOM 1337 C C . SER A 1 164 ? -4.078 9.203 10.636 1.00 92.44 164 SER A C 1
ATOM 1339 O O . SER A 1 164 ? -3.282 8.713 9.838 1.00 92.44 164 SER A O 1
ATOM 1341 N N . ASN A 1 165 ? -3.665 9.814 11.746 1.00 95.00 165 ASN A N 1
ATOM 1342 C CA . ASN A 1 165 ? -2.255 9.982 12.092 1.00 95.00 165 ASN A CA 1
ATOM 1343 C C . ASN A 1 165 ? -1.584 8.655 12.460 1.00 95.00 165 ASN A C 1
ATOM 1345 O O . ASN A 1 165 ? -0.466 8.397 12.014 1.00 95.00 165 ASN A O 1
ATOM 1349 N N . VAL A 1 166 ? -2.274 7.779 13.199 1.00 94.94 166 VAL A N 1
ATOM 1350 C CA . VAL A 1 166 ? -1.792 6.414 13.467 1.00 94.94 166 VAL A CA 1
ATOM 1351 C C . VAL A 1 166 ? -1.652 5.626 12.160 1.00 94.94 166 VAL A C 1
ATOM 1353 O O . VAL A 1 166 ? -0.651 4.940 11.965 1.00 94.94 166 VAL A O 1
ATOM 1356 N N . SER A 1 167 ? -2.590 5.777 11.221 1.00 93.25 167 SER A N 1
ATOM 1357 C CA . SER A 1 167 ? -2.502 5.148 9.894 1.00 93.25 167 SER A CA 1
ATOM 1358 C C . SER A 1 167 ? -1.291 5.642 9.091 1.00 93.25 167 SER A C 1
ATOM 1360 O O . SER A 1 167 ? -0.601 4.842 8.458 1.00 93.25 167 SER A O 1
ATOM 1362 N N . SER A 1 168 ? -0.961 6.935 9.175 1.00 95.69 168 SER A N 1
ATOM 1363 C CA . SER A 1 168 ? 0.223 7.512 8.522 1.00 95.69 168 SER A CA 1
ATOM 1364 C C . SER A 1 168 ? 1.544 6.915 9.022 1.00 95.69 168 SER A C 1
ATOM 1366 O O . SER A 1 168 ? 2.497 6.823 8.247 1.00 95.69 168 SER A O 1
ATOM 1368 N N . LEU A 1 169 ? 1.619 6.440 10.273 1.00 96.38 169 LEU A N 1
ATOM 1369 C CA . LEU A 1 169 ? 2.783 5.682 10.753 1.00 96.38 169 LEU A CA 1
ATOM 1370 C C . LEU A 1 169 ? 2.945 4.346 10.003 1.00 96.38 169 LEU A C 1
ATOM 1372 O O . LEU A 1 169 ? 4.068 3.914 9.757 1.00 96.38 169 LEU A O 1
ATOM 1376 N N . GLY A 1 170 ? 1.845 3.707 9.591 1.00 94.25 170 GLY A N 1
ATOM 1377 C CA . GLY A 1 170 ? 1.882 2.522 8.727 1.00 94.25 170 GLY A CA 1
ATOM 1378 C C . GLY A 1 170 ? 2.476 2.837 7.352 1.00 94.25 170 GLY A C 1
ATOM 1379 O O . GLY A 1 170 ? 3.345 2.115 6.865 1.00 94.25 170 GLY A O 1
ATOM 1380 N N . THR A 1 171 ? 2.099 3.977 6.766 1.00 93.00 171 THR A N 1
ATOM 1381 C CA . THR A 1 171 ? 2.733 4.493 5.540 1.00 93.00 171 THR A CA 1
ATOM 1382 C C . THR A 1 171 ? 4.225 4.744 5.747 1.00 93.00 171 THR A C 1
ATOM 1384 O O . THR A 1 171 ? 5.034 4.396 4.889 1.00 93.00 171 THR A O 1
ATOM 1387 N N . LEU A 1 172 ? 4.623 5.294 6.898 1.00 94.56 172 LEU A N 1
ATOM 1388 C CA . LEU A 1 172 ? 6.033 5.493 7.229 1.00 94.56 172 LEU A CA 1
ATOM 1389 C C . LEU A 1 172 ? 6.814 4.169 7.264 1.00 94.56 172 LEU A C 1
ATOM 1391 O O . LEU A 1 172 ? 7.919 4.117 6.729 1.00 94.56 172 LEU A O 1
ATOM 1395 N N . VAL A 1 173 ? 6.244 3.090 7.810 1.00 94.31 173 VAL A N 1
ATOM 1396 C CA . VAL A 1 173 ? 6.859 1.747 7.779 1.00 94.31 173 VAL A CA 1
ATOM 1397 C C . VAL A 1 173 ? 7.115 1.281 6.340 1.00 94.31 173 VAL A C 1
ATOM 1399 O O . VAL A 1 173 ? 8.205 0.795 6.031 1.00 94.31 173 VAL A O 1
ATOM 1402 N N . ILE A 1 174 ? 6.158 1.486 5.430 1.00 90.69 174 ILE A N 1
ATOM 1403 C CA . ILE A 1 174 ? 6.323 1.165 4.000 1.00 90.69 174 ILE A CA 1
ATOM 1404 C C . ILE A 1 174 ? 7.439 2.022 3.381 1.00 90.69 174 ILE A C 1
ATOM 1406 O O . ILE A 1 174 ? 8.310 1.520 2.673 1.00 90.69 174 ILE A O 1
ATOM 1410 N N . LEU A 1 175 ? 7.471 3.318 3.689 1.00 89.19 175 LEU A N 1
ATOM 1411 C CA . LEU A 1 175 ? 8.486 4.237 3.169 1.00 89.19 175 LEU A CA 1
ATOM 1412 C C . LEU A 1 175 ? 9.898 3.958 3.698 1.00 89.19 175 LEU A C 1
ATOM 1414 O O . LEU A 1 175 ? 10.868 4.294 3.017 1.00 89.19 175 LEU A O 1
ATOM 1418 N N . LEU A 1 176 ? 10.037 3.422 4.911 1.00 88.88 176 LEU A N 1
ATOM 1419 C CA . LEU A 1 176 ? 11.328 3.039 5.493 1.00 88.88 176 LEU A CA 1
ATOM 1420 C C . LEU A 1 176 ? 11.798 1.665 5.002 1.00 88.88 176 LEU A C 1
ATOM 1422 O O . LEU A 1 176 ? 12.998 1.460 4.840 1.00 88.88 176 LEU A O 1
ATOM 1426 N N . SER A 1 177 ? 10.870 0.745 4.729 1.00 89.31 177 SER A N 1
ATOM 1427 C CA . SER A 1 177 ? 11.187 -0.570 4.150 1.00 89.31 177 SER A CA 1
ATOM 1428 C C . SER A 1 177 ? 11.483 -0.514 2.650 1.00 89.31 177 SER A C 1
ATOM 1430 O O . SER A 1 177 ? 12.222 -1.353 2.139 1.00 89.31 177 SER A O 1
ATOM 1432 N N . SER A 1 178 ? 10.973 0.498 1.945 1.00 86.44 178 SER A N 1
ATOM 1433 C CA . SER A 1 178 ? 11.324 0.750 0.550 1.00 86.44 178 SER A CA 1
ATOM 1434 C C . SER A 1 178 ? 12.749 1.302 0.435 1.00 86.44 178 SER A C 1
ATOM 1436 O O . SER A 1 178 ? 13.028 2.449 0.792 1.00 86.44 178 SER A O 1
ATOM 1438 N N . GLN A 1 179 ? 13.653 0.465 -0.078 1.00 86.88 179 GLN A N 1
ATOM 1439 C CA . GLN A 1 179 ? 15.090 0.731 -0.195 1.00 86.88 179 GLN A CA 1
ATOM 1440 C C . GLN A 1 179 ? 15.545 0.685 -1.671 1.00 86.88 179 GLN A C 1
ATOM 1442 O O . GLN A 1 179 ? 16.396 -0.144 -2.012 1.00 86.88 179 GLN A O 1
ATOM 1447 N N . PRO A 1 180 ? 14.976 1.506 -2.579 1.00 87.44 180 PRO A N 1
ATOM 1448 C CA . PRO A 1 180 ? 15.280 1.439 -4.009 1.00 87.44 180 PRO A CA 1
ATOM 1449 C C . PRO A 1 180 ? 16.725 1.868 -4.298 1.00 87.44 180 PRO A C 1
ATOM 1451 O O . PRO A 1 180 ? 17.213 2.848 -3.739 1.00 87.44 180 PRO A O 1
ATOM 1454 N N . LEU A 1 181 ? 17.400 1.140 -5.188 1.00 88.75 181 LEU A N 1
ATOM 1455 C CA . LEU A 1 181 ? 18.725 1.487 -5.703 1.00 88.75 181 LEU A CA 1
ATOM 1456 C C . LEU A 1 181 ? 18.711 1.296 -7.214 1.00 88.75 181 LEU A C 1
ATOM 1458 O O . LEU A 1 181 ? 18.409 0.204 -7.687 1.00 88.75 181 LEU A O 1
ATOM 1462 N N . GLU A 1 182 ? 19.034 2.357 -7.940 1.00 89.88 182 GLU A N 1
ATOM 1463 C CA . GLU A 1 182 ? 19.164 2.335 -9.392 1.00 89.88 182 GLU A CA 1
ATOM 1464 C C . GLU A 1 182 ? 20.648 2.253 -9.756 1.00 89.88 182 GLU A C 1
ATOM 1466 O O . GLU A 1 182 ? 21.474 2.976 -9.190 1.00 89.88 182 GLU A O 1
ATOM 1471 N N . ILE A 1 183 ? 20.990 1.330 -10.653 1.00 89.88 183 ILE A N 1
ATOM 1472 C CA . ILE A 1 183 ? 22.367 1.040 -11.056 1.00 89.88 183 ILE A CA 1
ATOM 1473 C C . ILE A 1 183 ? 22.405 0.982 -12.578 1.00 89.88 183 ILE A C 1
ATOM 1475 O O . ILE A 1 183 ? 21.623 0.254 -13.178 1.00 89.88 183 ILE A O 1
ATOM 1479 N N . ASP A 1 184 ? 23.325 1.739 -13.170 1.00 89.06 184 ASP A N 1
ATOM 1480 C CA . ASP A 1 184 ? 23.569 1.750 -14.616 1.00 89.06 184 ASP A CA 1
ATOM 1481 C C . ASP A 1 184 ? 24.616 0.685 -14.985 1.00 89.06 184 ASP A C 1
ATOM 1483 O O . ASP A 1 184 ? 24.327 -0.293 -15.671 1.00 89.06 184 ASP A O 1
ATOM 1487 N N . TYR A 1 185 ? 25.827 0.799 -14.430 1.00 88.69 185 TYR A N 1
ATOM 1488 C CA . TYR A 1 185 ? 26.907 -0.158 -14.664 1.00 88.69 185 TYR A CA 1
ATOM 1489 C C . TYR A 1 185 ? 27.849 -0.287 -13.464 1.00 88.69 185 TYR A C 1
ATOM 1491 O O . TYR A 1 185 ? 27.893 0.565 -12.573 1.00 88.69 185 TYR A O 1
ATOM 1499 N N . PHE A 1 186 ? 28.640 -1.359 -13.476 1.00 90.25 186 PHE A N 1
ATOM 1500 C CA . PHE A 1 186 ? 29.729 -1.594 -12.531 1.00 90.25 186 PHE A CA 1
ATOM 1501 C C . PHE A 1 186 ? 31.078 -1.323 -13.191 1.00 90.25 186 PHE A C 1
ATOM 1503 O O . PHE A 1 186 ? 31.281 -1.639 -14.364 1.00 90.25 186 PHE A O 1
ATOM 1510 N N . ILE A 1 187 ? 32.019 -0.780 -12.419 1.00 89.19 187 ILE A N 1
ATOM 1511 C CA . ILE A 1 187 ? 33.416 -0.617 -12.828 1.00 89.19 187 ILE A CA 1
ATOM 1512 C C . ILE A 1 187 ? 34.274 -1.430 -11.867 1.00 89.19 187 ILE A C 1
ATOM 1514 O O . ILE A 1 187 ? 34.237 -1.203 -10.661 1.00 89.19 187 ILE A O 1
ATOM 1518 N N . VAL A 1 188 ? 35.076 -2.339 -12.413 1.00 88.56 188 VAL A N 1
ATOM 1519 C CA . VAL A 1 188 ? 36.160 -3.001 -11.682 1.00 88.56 188 VAL A CA 1
ATOM 1520 C C . VAL A 1 188 ? 37.463 -2.419 -12.211 1.00 88.56 188 VAL A C 1
ATOM 1522 O O . VAL A 1 188 ? 37.747 -2.524 -13.404 1.00 88.56 188 VAL A O 1
ATOM 1525 N N . HIS A 1 189 ? 38.220 -1.751 -11.347 1.00 85.44 189 HIS A N 1
ATOM 1526 C CA . HIS A 1 189 ? 39.435 -1.039 -11.728 1.00 85.44 189 HIS A CA 1
ATOM 1527 C C . HIS A 1 189 ? 40.498 -1.125 -10.629 1.00 85.44 189 HIS A C 1
ATOM 1529 O O . HIS A 1 189 ? 40.205 -1.469 -9.486 1.00 85.44 189 HIS A O 1
ATOM 1535 N N . ASP A 1 190 ? 41.737 -0.807 -10.997 1.00 82.19 190 ASP A N 1
ATOM 1536 C CA . ASP A 1 190 ? 42.841 -0.644 -10.052 1.00 82.19 190 ASP A CA 1
ATOM 1537 C C . ASP A 1 190 ? 42.707 0.692 -9.282 1.00 82.19 190 ASP A C 1
ATOM 1539 O O . ASP A 1 190 ? 42.204 1.660 -9.870 1.00 82.19 190 ASP A O 1
ATOM 1543 N N . PRO A 1 191 ? 43.130 0.787 -8.003 1.00 73.81 191 PRO A N 1
ATOM 1544 C CA . PRO A 1 191 ? 42.988 2.002 -7.193 1.00 73.81 191 PRO A CA 1
ATOM 1545 C C . PRO A 1 191 ? 43.547 3.287 -7.818 1.00 73.81 191 PRO A C 1
ATOM 1547 O O . PRO A 1 191 ? 43.066 4.367 -7.487 1.00 73.81 191 PRO A O 1
ATOM 1550 N N . GLU A 1 192 ? 44.533 3.194 -8.715 1.00 74.25 192 GLU A N 1
ATOM 1551 C CA . GLU A 1 192 ? 45.200 4.362 -9.313 1.00 74.25 192 GLU A CA 1
ATOM 1552 C C . GLU A 1 192 ? 44.546 4.875 -10.615 1.00 74.25 192 GLU A C 1
ATOM 1554 O O . GLU A 1 192 ? 45.084 5.769 -11.271 1.00 74.25 192 GLU A O 1
ATOM 1559 N N . VAL A 1 193 ? 43.395 4.330 -11.027 1.00 80.31 193 VAL A N 1
ATOM 1560 C CA . VAL A 1 193 ? 42.731 4.705 -12.290 1.00 80.31 193 VAL A CA 1
ATOM 1561 C C . VAL A 1 193 ? 41.810 5.918 -12.125 1.00 80.31 193 VAL A C 1
ATOM 1563 O O . VAL A 1 193 ? 40.921 5.933 -11.275 1.00 80.31 193 VAL A O 1
ATOM 1566 N N . ASP A 1 194 ? 41.954 6.898 -13.023 1.00 76.62 194 ASP A N 1
ATOM 1567 C CA . ASP A 1 194 ? 41.013 8.014 -13.151 1.00 76.62 194 ASP A CA 1
ATOM 1568 C C . ASP A 1 194 ? 39.632 7.521 -13.616 1.00 76.62 194 ASP A C 1
ATOM 1570 O O . ASP A 1 194 ? 39.464 6.993 -14.720 1.00 76.62 194 ASP A O 1
ATOM 1574 N N . LEU A 1 195 ? 38.620 7.724 -12.773 1.00 80.00 195 LEU A N 1
ATOM 1575 C CA . LEU A 1 195 ? 37.239 7.340 -13.056 1.00 80.00 195 LEU A CA 1
ATOM 1576 C C . LEU A 1 195 ? 36.572 8.272 -14.087 1.00 80.00 195 LEU A C 1
ATOM 1578 O O . LEU A 1 195 ? 36.864 9.473 -14.128 1.00 80.00 195 LEU A O 1
ATOM 1582 N N . PRO A 1 196 ? 35.629 7.759 -14.904 1.00 77.81 196 PRO A N 1
ATOM 1583 C CA . PRO A 1 196 ? 34.899 8.584 -15.859 1.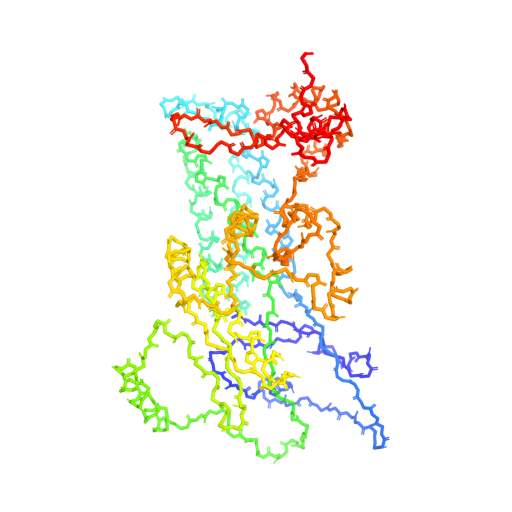00 77.81 196 PRO A CA 1
ATOM 1584 C C . PRO A 1 196 ? 34.087 9.678 -15.152 1.00 77.81 196 PRO A C 1
ATOM 1586 O O . PRO A 1 196 ? 33.635 9.530 -14.016 1.00 77.81 196 PRO A O 1
ATOM 1589 N N . GLN A 1 197 ? 33.870 10.805 -15.835 1.00 70.88 197 GLN A N 1
ATOM 1590 C CA . GLN A 1 197 ? 33.070 11.889 -15.267 1.00 70.88 197 GLN A CA 1
ATOM 1591 C C . GLN A 1 197 ? 31.607 11.460 -15.127 1.00 70.88 197 GLN A C 1
ATOM 1593 O O . GLN A 1 197 ? 30.919 11.218 -16.114 1.00 70.88 197 GLN A O 1
ATOM 1598 N N . SER A 1 198 ? 31.118 11.430 -13.888 1.00 65.62 198 SER A N 1
ATOM 1599 C CA . SER A 1 198 ? 29.736 11.053 -13.563 1.00 65.62 198 SER A CA 1
ATOM 1600 C C . SER A 1 198 ? 28.711 12.174 -13.774 1.00 65.62 198 SER A C 1
ATOM 1602 O O . SER A 1 198 ? 27.510 11.939 -13.678 1.00 65.62 198 SER A O 1
ATOM 1604 N N . GLN A 1 199 ? 29.155 13.403 -14.066 1.00 64.44 199 GLN A N 1
ATOM 1605 C CA . GLN A 1 199 ? 28.273 14.558 -14.238 1.00 64.44 199 GLN A CA 1
ATOM 1606 C C . GLN A 1 199 ? 28.584 15.326 -15.522 1.00 64.44 199 GLN A C 1
ATOM 1608 O O . GLN A 1 199 ? 29.730 15.664 -15.808 1.00 64.44 199 GLN A O 1
ATOM 1613 N N . SER A 1 200 ? 27.538 15.683 -16.268 1.00 65.44 200 SER A N 1
ATOM 1614 C CA . SER A 1 200 ? 27.659 16.577 -17.418 1.00 65.44 200 SER A CA 1
ATOM 1615 C C . SER A 1 200 ? 28.043 17.994 -16.972 1.00 65.44 200 SER A C 1
ATOM 1617 O O . SER A 1 200 ? 27.441 18.531 -16.035 1.00 65.44 200 SER A O 1
ATOM 1619 N N . SER A 1 201 ? 28.957 18.640 -17.699 1.00 75.62 201 SER A N 1
ATOM 1620 C CA . SER A 1 201 ? 29.355 20.033 -17.454 1.00 75.62 201 SER A CA 1
ATOM 1621 C C . SER A 1 201 ? 28.158 21.001 -17.429 1.00 75.62 201 SER A C 1
ATOM 1623 O O . SER A 1 201 ? 27.175 20.826 -18.155 1.00 75.62 201 SER A O 1
ATOM 1625 N N . PHE A 1 202 ? 28.253 22.052 -16.606 1.00 72.81 202 PHE A N 1
ATOM 1626 C CA . PHE A 1 202 ? 27.211 23.073 -16.415 1.00 72.81 202 PHE A CA 1
ATOM 1627 C C . PHE A 1 202 ? 26.708 23.668 -17.741 1.00 72.81 202 PHE A C 1
ATOM 1629 O O . PHE A 1 202 ? 25.506 23.852 -17.930 1.00 72.81 202 PHE A O 1
ATOM 1636 N N . PHE A 1 203 ? 27.617 23.917 -18.687 1.00 80.00 203 PHE A N 1
ATOM 1637 C CA . PHE A 1 203 ? 27.273 24.490 -19.989 1.00 80.00 203 PHE A CA 1
ATOM 1638 C C . PHE A 1 203 ? 26.435 23.531 -20.846 1.00 80.00 203 PHE A C 1
ATOM 1640 O O . PHE A 1 203 ? 25.467 23.949 -21.481 1.00 80.00 203 PHE A O 1
ATOM 1647 N N . SER A 1 204 ? 26.745 22.233 -20.805 1.00 74.69 204 SER A N 1
ATOM 1648 C CA . SER A 1 204 ? 25.973 21.203 -21.504 1.00 74.69 204 SER A CA 1
ATOM 1649 C C . SER A 1 204 ? 24.548 21.104 -20.950 1.00 74.69 204 SER A C 1
ATOM 1651 O O . SER A 1 204 ? 23.599 21.054 -21.731 1.00 74.69 204 SER A O 1
ATOM 1653 N N . LYS A 1 205 ? 24.380 21.175 -19.617 1.00 77.19 205 LYS A N 1
ATOM 1654 C CA . LYS A 1 205 ? 23.050 21.216 -18.974 1.00 77.19 205 LYS A CA 1
ATOM 1655 C C . LYS A 1 205 ? 22.251 22.452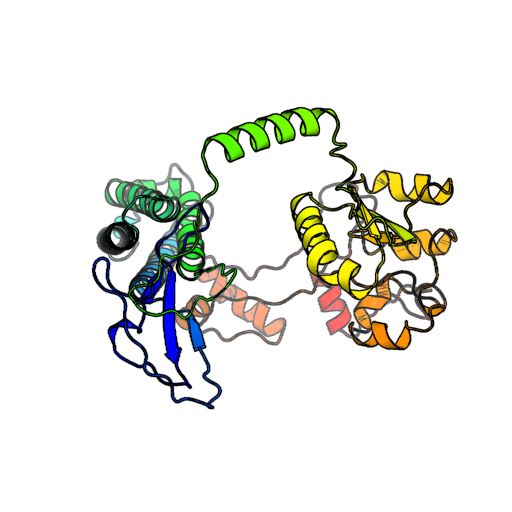 -19.388 1.00 77.19 205 LYS A C 1
ATOM 1657 O O . LYS A 1 205 ? 21.065 22.346 -19.684 1.00 77.19 205 LYS A O 1
ATOM 1662 N N . PHE A 1 206 ? 22.892 23.619 -19.436 1.00 83.25 206 PHE A N 1
ATOM 1663 C CA . PHE A 1 206 ? 22.236 24.862 -19.844 1.00 83.25 206 PHE A CA 1
ATOM 1664 C C . PHE A 1 206 ? 21.720 24.792 -21.287 1.00 83.25 206 PHE A C 1
ATOM 1666 O O . PHE A 1 206 ? 20.551 25.082 -21.538 1.00 83.25 206 PHE A O 1
ATOM 1673 N N . ILE A 1 207 ? 22.561 24.348 -22.227 1.00 85.75 207 ILE A N 1
ATOM 1674 C CA . ILE A 1 207 ? 22.169 24.203 -23.636 1.00 85.75 207 ILE A CA 1
ATOM 1675 C C . ILE A 1 207 ? 21.049 23.172 -23.800 1.00 85.75 207 ILE A C 1
ATOM 1677 O O . ILE A 1 207 ? 20.113 23.415 -24.562 1.00 85.75 207 ILE A O 1
ATOM 1681 N N . TYR A 1 208 ? 21.111 22.055 -23.069 1.00 83.06 208 TYR A N 1
ATOM 1682 C CA . TYR A 1 208 ? 20.040 21.061 -23.058 1.00 83.06 208 TYR A CA 1
ATOM 1683 C C . TYR A 1 208 ? 18.712 21.662 -22.582 1.00 83.06 208 TYR A C 1
ATOM 1685 O O . TYR A 1 208 ? 17.718 21.562 -23.292 1.00 83.06 208 TYR A O 1
ATOM 1693 N N . ASN A 1 209 ? 18.700 22.360 -21.444 1.00 81.56 209 ASN A N 1
ATOM 1694 C CA . ASN A 1 209 ? 17.477 22.951 -20.894 1.00 81.56 209 ASN A CA 1
ATOM 1695 C C . ASN A 1 209 ? 16.868 24.017 -21.814 1.00 81.56 209 ASN A C 1
ATOM 1697 O O . ASN A 1 209 ? 15.650 24.078 -21.957 1.00 81.56 209 ASN A O 1
ATOM 1701 N N . VAL A 1 210 ? 17.695 24.831 -22.479 1.00 84.94 210 VAL A N 1
ATOM 1702 C CA . VAL A 1 210 ? 17.213 25.803 -23.474 1.00 84.94 210 VAL A CA 1
ATOM 1703 C C . VAL A 1 210 ? 16.572 25.085 -24.663 1.00 84.94 210 VAL A C 1
ATOM 1705 O O . VAL A 1 210 ? 15.486 25.467 -25.094 1.00 84.94 210 VAL A O 1
ATOM 1708 N N . ARG A 1 211 ? 17.198 24.019 -25.175 1.00 84.12 211 ARG A N 1
ATOM 1709 C CA . ARG A 1 211 ? 16.620 23.211 -26.261 1.00 84.12 211 ARG A CA 1
ATOM 1710 C C . ARG A 1 211 ? 15.318 22.534 -25.839 1.00 84.12 211 ARG A C 1
ATOM 1712 O O . ARG A 1 211 ? 14.348 22.615 -26.583 1.00 84.12 211 ARG A O 1
ATOM 1719 N N . ALA A 1 212 ? 15.280 21.936 -24.651 1.00 77.62 212 ALA A N 1
ATOM 1720 C CA . ALA A 1 212 ? 14.089 21.297 -24.098 1.00 77.62 212 ALA A CA 1
ATOM 1721 C C . ALA A 1 212 ? 12.932 22.298 -23.916 1.00 77.62 212 ALA A C 1
ATOM 1723 O O . ALA A 1 212 ? 11.794 21.990 -24.255 1.00 77.62 212 ALA A O 1
ATOM 1724 N N . PHE A 1 213 ? 13.221 23.525 -23.465 1.00 82.88 213 PHE A N 1
ATOM 1725 C CA . PHE A 1 213 ? 12.226 24.595 -23.361 1.00 82.88 213 PHE A CA 1
ATOM 1726 C C . PHE A 1 213 ? 11.623 24.954 -24.723 1.00 82.88 213 PHE A C 1
ATOM 1728 O O . PHE A 1 213 ? 10.406 24.982 -24.860 1.00 82.88 213 PHE A O 1
ATOM 1735 N N . PHE A 1 214 ? 12.439 25.184 -25.754 1.00 83.50 214 PHE A N 1
ATOM 1736 C CA . PHE A 1 214 ? 11.896 25.486 -27.083 1.00 83.50 214 PHE A CA 1
ATOM 1737 C C . PHE A 1 214 ? 11.173 24.293 -27.716 1.00 83.50 214 PHE A C 1
ATOM 1739 O O . PHE A 1 214 ? 10.138 24.499 -28.347 1.00 83.50 214 PHE A O 1
ATOM 1746 N N . ALA A 1 215 ? 11.652 23.066 -27.488 1.00 76.38 215 ALA A N 1
ATOM 1747 C CA . ALA A 1 215 ? 10.957 21.856 -27.917 1.00 76.38 215 ALA A CA 1
ATOM 1748 C C . ALA A 1 215 ? 9.559 21.763 -27.286 1.00 76.38 215 ALA A C 1
ATOM 1750 O O . ALA A 1 215 ? 8.604 21.475 -27.998 1.00 76.38 215 ALA A O 1
ATOM 1751 N N . SER A 1 216 ? 9.406 22.130 -26.006 1.00 71.00 216 SER A N 1
ATOM 1752 C CA . SER A 1 216 ? 8.111 22.071 -25.310 1.00 71.00 216 SER A CA 1
ATOM 1753 C C . SER A 1 216 ? 6.992 22.909 -25.949 1.00 71.00 216 SER A C 1
ATOM 1755 O O . SER A 1 216 ? 5.827 22.570 -25.799 1.00 71.00 216 SER A O 1
ATOM 1757 N N . PHE A 1 217 ? 7.301 23.968 -26.707 1.00 73.94 217 PHE A N 1
ATOM 1758 C CA . PHE A 1 217 ? 6.279 24.750 -27.427 1.00 73.94 217 PHE A CA 1
ATOM 1759 C C . PHE A 1 217 ? 5.829 24.120 -28.747 1.00 73.94 217 PHE A C 1
ATOM 1761 O O . PHE A 1 217 ? 4.817 24.534 -29.307 1.00 73.94 217 PHE A O 1
ATOM 1768 N N . THR A 1 218 ? 6.594 23.161 -29.262 1.00 68.75 218 THR A N 1
ATOM 1769 C CA . THR A 1 218 ? 6.308 22.445 -30.511 1.00 68.75 218 THR A CA 1
ATOM 1770 C C . THR A 1 218 ? 5.936 20.982 -30.283 1.00 68.75 218 THR A C 1
ATOM 1772 O O . THR A 1 218 ? 5.473 20.330 -31.211 1.00 68.75 218 THR A O 1
ATOM 1775 N N . THR A 1 219 ? 6.139 20.462 -29.071 1.00 55.59 219 THR A N 1
ATOM 1776 C CA . THR A 1 219 ? 5.785 19.095 -28.685 1.00 55.59 219 THR A CA 1
ATOM 1777 C C . THR A 1 219 ? 4.299 19.012 -28.345 1.00 55.59 219 THR A C 1
ATOM 1779 O O . THR A 1 219 ? 3.823 19.667 -27.419 1.00 55.59 219 THR A O 1
ATOM 1782 N N . ASP A 1 220 ? 3.565 18.194 -29.097 1.00 58.75 220 ASP A N 1
ATOM 1783 C CA . ASP A 1 220 ? 2.180 17.847 -28.793 1.00 58.75 220 ASP A CA 1
ATOM 1784 C C . ASP A 1 220 ? 2.136 16.976 -27.528 1.00 58.75 220 ASP A C 1
ATOM 1786 O O . ASP A 1 220 ? 2.612 15.849 -27.527 1.00 58.75 220 ASP A O 1
ATOM 1790 N N . TYR A 1 221 ? 1.604 17.513 -26.428 1.00 51.47 221 TYR A N 1
ATOM 1791 C CA . TYR A 1 221 ? 1.479 16.800 -25.150 1.00 51.47 221 TYR A CA 1
ATOM 1792 C C . TYR A 1 221 ? 0.251 15.879 -2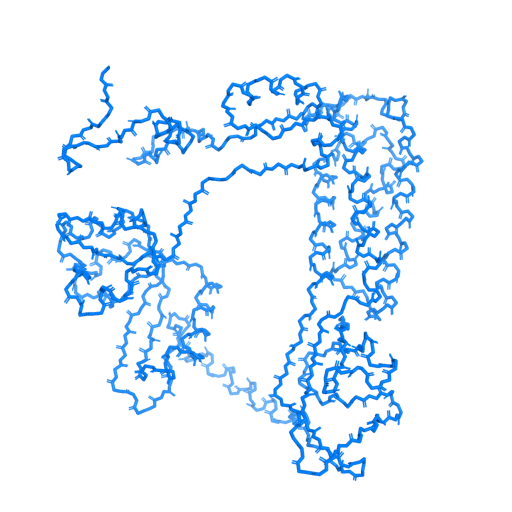5.077 1.00 51.47 221 TYR A C 1
ATOM 1794 O O . TYR A 1 221 ? 0.091 15.172 -24.078 1.00 51.47 221 TYR A O 1
ATOM 1802 N N . SER A 1 222 ? -0.636 15.927 -26.078 1.00 49.47 222 SER A N 1
ATOM 1803 C CA . SER A 1 222 ? -1.790 15.027 -26.195 1.00 49.47 222 SER A CA 1
ATOM 1804 C C . SER A 1 222 ? -1.438 13.721 -26.913 1.00 49.47 222 SER A C 1
ATOM 1806 O O . SER A 1 222 ? -1.998 12.678 -26.576 1.00 49.47 222 SER A O 1
ATOM 1808 N N . ALA A 1 223 ? -0.443 13.766 -27.802 1.00 54.06 223 ALA A N 1
ATOM 1809 C CA . ALA A 1 223 ? 0.285 12.603 -28.283 1.00 54.06 223 ALA A CA 1
ATOM 1810 C C . ALA A 1 223 ? 1.389 12.279 -27.270 1.00 54.06 223 ALA A C 1
ATOM 1812 O O . ALA A 1 223 ? 2.427 12.940 -27.207 1.00 54.06 223 ALA A O 1
ATOM 1813 N N . ILE A 1 224 ? 1.179 11.278 -26.419 1.00 55.00 224 ILE A N 1
ATOM 1814 C CA . ILE A 1 224 ? 2.295 10.742 -25.640 1.00 55.00 224 ILE A CA 1
ATOM 1815 C C . ILE A 1 224 ? 3.196 10.100 -26.698 1.00 55.00 224 ILE A C 1
ATOM 1817 O O . ILE A 1 224 ? 2.768 9.154 -27.338 1.00 55.00 224 ILE A O 1
ATOM 1821 N N . GLY A 1 225 ? 4.370 10.682 -26.946 1.00 51.16 225 GLY A N 1
ATOM 1822 C CA . GLY A 1 225 ? 5.091 10.602 -28.221 1.00 51.16 225 GLY A CA 1
ATOM 1823 C C . GLY A 1 225 ? 5.291 9.224 -28.864 1.00 51.16 225 GLY A C 1
ATOM 1824 O O . GLY A 1 225 ? 5.398 8.200 -28.199 1.00 51.16 225 GLY A O 1
ATOM 1825 N N . GLN A 1 226 ? 5.392 9.256 -30.189 1.00 52.66 226 GLN A N 1
ATOM 1826 C CA . GLN A 1 226 ? 5.765 8.151 -31.065 1.00 52.66 226 GLN A CA 1
ATOM 1827 C C . GLN A 1 226 ? 7.209 7.703 -30.760 1.00 52.66 226 GLN A C 1
ATOM 1829 O O . GLN A 1 226 ? 8.116 8.535 -30.674 1.00 52.66 226 GLN A O 1
ATOM 1834 N N . THR A 1 227 ? 7.440 6.403 -30.571 1.00 51.19 227 THR A N 1
ATOM 1835 C CA . THR A 1 227 ? 8.787 5.826 -30.428 1.00 51.19 227 THR A CA 1
ATOM 1836 C C . THR A 1 227 ? 9.576 6.058 -31.714 1.00 51.19 227 THR A C 1
ATOM 1838 O O . THR A 1 227 ? 9.279 5.442 -32.730 1.00 51.19 227 THR A O 1
ATOM 1841 N N . THR A 1 228 ? 10.576 6.940 -31.698 1.00 44.22 228 THR A N 1
ATOM 1842 C CA . THR A 1 228 ? 11.448 7.190 -32.856 1.00 44.22 228 THR A CA 1
ATOM 1843 C C . THR A 1 228 ? 12.445 6.047 -33.046 1.00 44.22 228 THR A C 1
ATOM 1845 O O . THR A 1 228 ? 13.586 6.144 -32.599 1.00 44.22 228 THR A O 1
ATOM 1848 N N . ASN A 1 229 ? 12.018 4.986 -33.727 1.00 46.34 229 ASN A N 1
ATOM 1849 C CA . ASN A 1 229 ? 12.900 4.156 -34.544 1.00 46.34 229 ASN A CA 1
ATOM 1850 C C . ASN A 1 229 ? 12.539 4.439 -36.007 1.00 46.34 229 ASN A C 1
ATOM 1852 O O . ASN A 1 229 ? 11.488 4.012 -36.470 1.00 46.34 229 ASN A O 1
ATOM 1856 N N . ASP A 1 230 ? 13.393 5.170 -36.730 1.00 50.25 230 ASP A N 1
ATOM 1857 C CA . ASP A 1 230 ? 13.176 5.547 -38.143 1.00 50.25 230 ASP A CA 1
ATOM 1858 C C . ASP A 1 230 ? 13.106 4.334 -39.108 1.00 50.25 230 ASP A C 1
ATOM 1860 O O . ASP A 1 230 ? 12.794 4.513 -40.284 1.00 50.25 230 ASP A O 1
ATOM 1864 N N . ASP A 1 231 ? 13.365 3.111 -38.623 1.00 53.19 231 ASP A N 1
ATOM 1865 C CA . ASP A 1 231 ? 13.401 1.871 -39.414 1.00 53.19 231 ASP A CA 1
ATOM 1866 C C . ASP A 1 231 ? 12.199 0.922 -39.191 1.00 53.19 231 ASP A C 1
ATOM 1868 O O . ASP A 1 231 ? 12.059 -0.059 -39.924 1.00 53.19 231 ASP A O 1
ATOM 1872 N N . SER A 1 232 ? 11.313 1.184 -38.221 1.00 54.47 232 SER A N 1
ATOM 1873 C CA . SER A 1 232 ? 10.136 0.329 -37.975 1.00 54.47 232 SER A CA 1
ATOM 1874 C C . SER A 1 232 ? 8.975 0.725 -38.895 1.00 54.47 232 SER A C 1
ATOM 1876 O O . SER A 1 232 ? 8.547 1.881 -38.897 1.00 54.47 232 SER A O 1
ATOM 1878 N N . ASN A 1 233 ? 8.440 -0.229 -39.659 1.00 58.62 233 ASN A N 1
ATOM 1879 C CA . ASN A 1 233 ? 7.470 0.050 -40.726 1.00 58.62 233 ASN A CA 1
ATOM 1880 C C . ASN A 1 233 ? 6.000 0.155 -40.268 1.00 58.62 233 ASN A C 1
ATOM 1882 O O . ASN A 1 233 ? 5.160 0.550 -41.077 1.00 58.62 233 ASN A O 1
ATOM 1886 N N . GLU A 1 234 ? 5.668 -0.181 -39.015 1.00 80.81 234 GLU A N 1
ATOM 1887 C CA . GLU A 1 234 ? 4.278 -0.249 -38.539 1.00 80.81 234 GLU A CA 1
ATOM 1888 C C . GLU A 1 234 ? 4.086 0.494 -37.205 1.00 80.81 234 GLU A C 1
ATOM 1890 O O . GLU A 1 234 ? 4.868 0.351 -36.263 1.00 80.81 234 GLU A O 1
ATOM 1895 N N . THR A 1 235 ? 3.042 1.326 -37.140 1.00 87.88 235 THR A N 1
ATOM 1896 C CA . THR A 1 235 ? 2.618 2.060 -35.938 1.00 87.88 235 THR A CA 1
ATOM 1897 C C . THR A 1 235 ? 1.178 1.688 -35.625 1.00 87.88 235 THR A C 1
ATOM 1899 O O . THR A 1 235 ? 0.335 1.785 -36.513 1.00 87.88 235 THR A O 1
ATOM 1902 N N . ILE A 1 236 ? 0.907 1.302 -34.379 1.00 92.94 236 ILE A N 1
ATOM 1903 C CA . ILE A 1 236 ? -0.450 1.079 -33.871 1.00 92.94 236 ILE A CA 1
ATOM 1904 C C . ILE A 1 236 ? -0.895 2.253 -32.997 1.00 92.94 236 ILE A C 1
ATOM 1906 O O . ILE A 1 236 ? -0.125 2.767 -32.178 1.00 92.94 236 ILE A O 1
ATOM 1910 N N . GLU A 1 237 ? -2.145 2.670 -33.156 1.00 93.00 237 GLU A N 1
ATOM 1911 C CA . GLU A 1 237 ? -2.777 3.707 -32.350 1.00 93.00 237 GLU A CA 1
ATOM 1912 C C . GLU A 1 237 ? -3.527 3.087 -31.167 1.00 93.00 237 GLU A C 1
ATOM 1914 O O . GLU A 1 237 ? -4.444 2.277 -31.327 1.00 93.00 237 GLU A O 1
ATOM 1919 N N . VAL A 1 238 ? -3.150 3.496 -29.955 1.00 93.88 238 VAL A N 1
ATOM 1920 C CA . VAL A 1 238 ? -3.687 2.949 -28.709 1.00 93.88 238 VAL A CA 1
ATOM 1921 C C . VAL A 1 238 ? -4.312 4.058 -27.871 1.00 93.88 238 VAL A C 1
ATOM 1923 O O . VAL A 1 238 ? -3.646 5.000 -27.432 1.00 93.88 238 VAL A O 1
ATOM 1926 N N . TRP A 1 239 ? -5.616 3.947 -27.620 1.00 94.00 239 TRP A N 1
ATOM 1927 C CA . TRP A 1 239 ? -6.359 4.906 -26.803 1.00 94.00 239 TRP A CA 1
ATOM 1928 C C . TRP A 1 239 ? -6.503 4.429 -25.365 1.00 94.00 239 TRP A C 1
ATOM 1930 O O . TRP A 1 239 ? -6.921 3.304 -25.091 1.00 94.00 239 TRP A O 1
ATOM 1940 N N . LEU A 1 240 ? -6.224 5.337 -24.435 1.00 92.31 240 LEU A N 1
ATOM 1941 C CA . LEU A 1 240 ? -6.335 5.127 -23.001 1.00 92.31 240 LEU A CA 1
ATOM 1942 C C . LEU A 1 240 ? -7.455 5.989 -22.428 1.00 92.31 240 LEU A C 1
ATOM 1944 O O . LEU A 1 240 ? -7.447 7.211 -22.583 1.00 92.31 240 LEU A O 1
ATOM 1948 N N . SER A 1 241 ? -8.372 5.356 -21.695 1.00 86.19 241 SER A N 1
ATOM 1949 C CA . SER A 1 241 ? -9.418 6.051 -20.922 1.00 86.19 241 SER A CA 1
ATOM 1950 C C . SER A 1 241 ? -9.061 6.225 -19.434 1.00 86.19 241 SER A C 1
ATOM 1952 O O . SER A 1 241 ? -9.910 6.602 -18.627 1.00 86.19 241 SER A O 1
ATOM 1954 N N . ILE A 1 242 ? -7.805 5.950 -19.061 1.00 81.88 242 ILE A N 1
ATOM 1955 C CA . ILE A 1 242 ? -7.289 5.962 -17.680 1.00 81.88 242 ILE A CA 1
ATOM 1956 C C . ILE A 1 242 ? -6.407 7.186 -17.392 1.00 81.88 242 ILE A C 1
ATOM 1958 O O . ILE A 1 242 ? -6.099 7.986 -18.271 1.00 81.88 242 ILE A O 1
ATOM 1962 N N . GLY A 1 243 ? -6.015 7.360 -16.127 1.00 81.44 243 GLY A N 1
ATOM 1963 C CA . GLY A 1 243 ? -5.217 8.505 -15.680 1.00 81.44 243 GLY A CA 1
ATOM 1964 C C . GLY A 1 243 ? -3.795 8.555 -16.258 1.00 81.44 243 GLY A C 1
ATOM 1965 O O . GLY A 1 243 ? -3.200 7.537 -16.609 1.00 81.44 243 GLY A O 1
ATOM 1966 N N . LYS A 1 244 ? -3.218 9.764 -16.280 1.00 81.50 244 LYS A N 1
ATOM 1967 C CA . LYS A 1 244 ? -1.887 10.057 -16.845 1.00 81.50 244 LYS A CA 1
ATOM 1968 C C . LYS A 1 244 ? -0.755 9.210 -16.253 1.00 81.50 244 LYS A C 1
ATOM 1970 O O . LYS A 1 244 ? 0.144 8.811 -16.985 1.00 81.50 244 LYS A O 1
ATOM 1975 N N . ASP A 1 245 ? -0.795 8.921 -14.955 1.00 80.44 245 ASP A N 1
ATOM 1976 C CA . ASP A 1 245 ? 0.258 8.135 -14.303 1.00 80.44 245 ASP A CA 1
ATOM 1977 C C . ASP A 1 245 ? 0.332 6.712 -14.866 1.00 80.44 245 ASP A C 1
ATOM 1979 O O . ASP A 1 245 ? 1.421 6.216 -15.142 1.00 80.44 245 ASP A O 1
ATOM 1983 N N . GLN A 1 246 ? -0.823 6.094 -15.134 1.00 84.62 246 GLN A N 1
ATOM 1984 C CA . GLN A 1 246 ? -0.887 4.771 -15.758 1.00 84.62 246 GLN A CA 1
ATOM 1985 C C . GLN A 1 246 ? -0.379 4.811 -17.203 1.00 84.62 246 GLN A C 1
ATOM 1987 O O . GLN A 1 246 ? 0.363 3.926 -17.622 1.00 84.62 246 GLN A O 1
ATOM 1992 N N . ALA A 1 247 ? -0.697 5.877 -17.944 1.00 86.19 247 ALA A N 1
ATOM 1993 C CA . ALA A 1 247 ? -0.187 6.070 -19.300 1.00 86.19 247 ALA A CA 1
ATOM 1994 C C . ALA A 1 247 ? 1.346 6.194 -19.345 1.00 86.19 247 ALA A C 1
ATOM 1996 O O . ALA A 1 247 ? 1.976 5.648 -20.247 1.00 86.19 247 ALA A O 1
ATOM 1997 N N . ASN A 1 248 ? 1.962 6.851 -18.355 1.00 83.81 248 ASN A N 1
ATOM 1998 C CA . ASN A 1 248 ? 3.422 6.942 -18.256 1.00 83.81 248 ASN A CA 1
ATOM 1999 C C . ASN A 1 248 ? 4.069 5.579 -17.964 1.00 83.81 248 ASN A C 1
ATOM 2001 O O . ASN A 1 248 ? 5.116 5.265 -18.527 1.00 83.81 248 ASN A O 1
ATOM 2005 N N . VAL A 1 249 ? 3.454 4.764 -17.098 1.00 88.12 249 VAL A N 1
ATOM 2006 C CA . VAL A 1 249 ? 3.927 3.396 -16.824 1.00 88.12 249 VAL A CA 1
ATOM 2007 C C . VAL A 1 249 ? 3.826 2.538 -18.084 1.00 88.12 249 VAL A C 1
ATOM 2009 O O . VAL A 1 249 ? 4.791 1.863 -18.433 1.00 88.12 249 VAL A O 1
ATOM 2012 N N . LEU A 1 250 ? 2.702 2.604 -18.803 1.00 89.38 250 LEU A N 1
ATOM 2013 C CA . LEU A 1 250 ? 2.526 1.863 -20.050 1.00 89.38 250 LEU A CA 1
ATOM 2014 C C . LEU A 1 250 ? 3.530 2.303 -21.122 1.00 89.38 250 LEU A C 1
ATOM 2016 O O . LEU A 1 250 ? 4.126 1.449 -21.769 1.00 89.38 250 LEU A O 1
ATOM 2020 N N . ARG A 1 251 ? 3.779 3.612 -21.264 1.00 86.94 251 ARG A N 1
ATOM 2021 C CA . ARG A 1 251 ? 4.819 4.143 -22.159 1.00 86.94 251 ARG A CA 1
ATOM 2022 C C . ARG A 1 251 ? 6.186 3.542 -21.835 1.00 86.94 251 ARG A C 1
ATOM 2024 O O . ARG A 1 251 ? 6.849 3.044 -22.733 1.00 86.94 251 ARG A O 1
ATOM 2031 N N . LYS A 1 252 ? 6.566 3.506 -20.555 1.00 87.50 252 LYS A N 1
ATOM 2032 C CA . LYS A 1 252 ? 7.822 2.878 -20.125 1.00 87.50 252 LYS A CA 1
ATOM 2033 C C . LYS A 1 252 ? 7.890 1.399 -20.530 1.00 87.50 252 LYS A C 1
ATOM 2035 O O . LYS A 1 252 ? 8.896 0.967 -21.074 1.00 87.50 252 LYS A O 1
ATOM 2040 N N . LEU A 1 253 ? 6.814 0.635 -20.319 1.00 90.62 253 LEU A N 1
ATOM 2041 C CA . LEU A 1 253 ? 6.747 -0.777 -20.723 1.00 90.62 253 LEU A CA 1
ATOM 2042 C C . LEU A 1 253 ? 6.835 -0.963 -22.246 1.00 90.62 253 LEU A C 1
ATOM 2044 O O . LEU A 1 253 ? 7.439 -1.929 -22.714 1.00 90.62 253 LEU A O 1
ATOM 2048 N N . ILE A 1 254 ? 6.248 -0.046 -23.016 1.00 89.88 254 ILE A N 1
ATOM 2049 C CA . ILE A 1 254 ? 6.334 -0.058 -24.476 1.00 89.88 254 ILE A CA 1
ATOM 2050 C C . ILE A 1 254 ? 7.780 0.154 -24.921 1.00 89.88 254 ILE A C 1
ATOM 2052 O O . ILE A 1 254 ? 8.320 -0.677 -25.650 1.00 89.88 254 ILE A O 1
ATOM 2056 N N . ASP A 1 255 ? 8.402 1.224 -24.431 1.00 84.25 255 ASP A N 1
ATOM 2057 C CA . ASP A 1 255 ? 9.731 1.655 -24.857 1.00 84.25 255 ASP A CA 1
ATOM 2058 C C . ASP A 1 255 ? 10.821 0.660 -24.414 1.00 84.25 255 ASP A C 1
ATOM 2060 O O . ASP A 1 255 ? 11.771 0.408 -25.154 1.00 84.25 255 ASP A O 1
ATOM 2064 N N . GLU A 1 256 ? 10.684 0.065 -23.223 1.00 86.12 256 GLU A N 1
ATOM 2065 C CA . GLU A 1 256 ? 11.678 -0.860 -22.658 1.00 86.12 256 GLU A CA 1
ATOM 2066 C C . GLU A 1 256 ? 11.482 -2.318 -23.092 1.00 86.12 256 GLU A C 1
ATOM 2068 O O . GLU A 1 256 ? 12.438 -3.094 -23.063 1.00 86.12 256 GLU A O 1
ATOM 2073 N N . SER A 1 257 ? 10.261 -2.722 -23.462 1.00 86.25 257 SER A N 1
ATOM 2074 C CA . SER A 1 257 ? 9.946 -4.135 -23.704 1.00 86.25 257 SER A CA 1
ATOM 2075 C C . SER A 1 257 ? 9.190 -4.387 -25.001 1.00 86.25 257 SER A C 1
ATOM 2077 O O . SER A 1 257 ? 9.652 -5.186 -25.813 1.00 86.25 257 SER A O 1
ATOM 2079 N N . PHE A 1 258 ? 8.044 -3.746 -25.232 1.00 89.06 258 PHE A N 1
ATOM 2080 C CA . PHE A 1 258 ? 7.209 -4.085 -26.389 1.00 89.06 258 PHE A CA 1
ATOM 2081 C C . PHE A 1 258 ? 7.882 -3.728 -27.717 1.00 89.06 258 PHE A C 1
ATOM 2083 O O . PHE A 1 258 ? 8.086 -4.615 -28.546 1.00 89.06 258 PHE A O 1
ATOM 2090 N N . THR A 1 259 ? 8.261 -2.464 -27.920 1.00 86.25 259 THR A N 1
ATOM 2091 C CA . THR A 1 259 ? 8.856 -1.999 -29.182 1.00 86.25 259 THR A CA 1
ATOM 2092 C C . THR A 1 259 ? 10.188 -2.696 -29.475 1.00 86.25 259 THR A C 1
ATOM 2094 O O . THR A 1 259 ? 10.330 -3.201 -30.586 1.00 86.25 259 THR A O 1
ATOM 2097 N N . PRO A 1 260 ? 11.130 -2.856 -28.519 1.00 85.44 260 PRO A N 1
ATOM 2098 C CA . PRO A 1 260 ? 12.373 -3.587 -28.785 1.00 85.44 260 PRO A CA 1
ATOM 2099 C C . PRO A 1 260 ? 12.184 -5.062 -29.172 1.00 85.44 260 PRO A C 1
ATOM 2101 O O . PRO A 1 260 ? 13.006 -5.602 -29.908 1.00 85.44 260 PRO A O 1
ATOM 2104 N N . ASN A 1 261 ? 11.132 -5.725 -28.676 1.00 86.88 261 ASN A N 1
ATOM 2105 C CA . ASN A 1 261 ? 10.888 -7.149 -28.940 1.00 86.88 261 ASN A CA 1
ATOM 2106 C C . ASN A 1 261 ? 10.003 -7.410 -30.167 1.00 86.88 261 ASN A C 1
ATOM 2108 O O . ASN A 1 261 ? 10.078 -8.496 -30.740 1.00 86.88 261 ASN A O 1
ATOM 2112 N N . SER A 1 262 ? 9.139 -6.459 -30.533 1.00 87.06 262 SER A N 1
ATOM 2113 C CA . SER A 1 262 ? 8.164 -6.608 -31.624 1.00 87.06 262 SER A CA 1
ATOM 2114 C C . SER A 1 262 ? 8.513 -5.820 -32.883 1.00 87.06 262 SER A C 1
ATOM 2116 O O . SER A 1 262 ? 7.995 -6.152 -33.943 1.00 87.06 262 SER A O 1
ATOM 2118 N N . ASP A 1 263 ? 9.368 -4.799 -32.772 1.00 84.88 263 ASP A N 1
ATOM 2119 C CA . ASP A 1 263 ? 9.645 -3.812 -33.825 1.00 84.88 263 ASP A CA 1
ATOM 2120 C C . ASP A 1 263 ? 8.399 -3.012 -34.280 1.00 84.88 263 ASP A C 1
ATOM 2122 O O . ASP A 1 263 ? 8.350 -2.475 -35.384 1.00 84.88 263 ASP A O 1
ATOM 2126 N N . ILE A 1 264 ? 7.377 -2.912 -33.416 1.00 87.12 264 ILE A N 1
ATOM 2127 C CA . ILE A 1 264 ? 6.140 -2.149 -33.652 1.00 87.12 264 ILE A CA 1
ATOM 2128 C C . ILE A 1 264 ? 6.151 -0.862 -32.814 1.00 87.12 264 ILE A C 1
ATOM 2130 O O . ILE A 1 264 ? 6.402 -0.888 -31.601 1.00 87.12 264 ILE A O 1
ATOM 2134 N N . GLN A 1 265 ? 5.840 0.275 -33.446 1.00 87.06 265 GLN A N 1
ATOM 2135 C CA . GLN A 1 265 ? 5.663 1.550 -32.743 1.00 87.06 265 GLN A CA 1
ATOM 2136 C C . GLN A 1 265 ? 4.259 1.674 -32.155 1.00 87.06 265 GLN A C 1
ATOM 2138 O O . GLN A 1 265 ? 3.286 1.205 -32.741 1.00 87.06 265 GLN A O 1
ATOM 2143 N N . VAL A 1 266 ? 4.143 2.384 -31.032 1.00 90.12 266 VAL A N 1
ATOM 2144 C CA . VAL A 1 266 ? 2.851 2.630 -30.374 1.00 90.12 266 VAL A CA 1
ATOM 2145 C C . VAL A 1 266 ? 2.620 4.127 -30.166 1.00 90.12 266 VAL A C 1
ATOM 2147 O O . VAL A 1 266 ? 3.338 4.781 -29.395 1.00 90.12 266 VAL A O 1
ATOM 2150 N N . ASP A 1 267 ? 1.583 4.658 -30.815 1.00 89.94 267 ASP A N 1
ATOM 2151 C CA . ASP A 1 267 ? 1.060 6.007 -30.581 1.00 89.94 267 ASP A CA 1
ATOM 2152 C C . ASP A 1 267 ? -0.003 5.961 -29.473 1.00 89.94 267 ASP A C 1
ATOM 2154 O O . ASP A 1 267 ? -1.097 5.429 -29.667 1.00 89.94 267 ASP A O 1
ATOM 2158 N N . LEU A 1 268 ? 0.330 6.480 -28.284 1.00 90.62 268 LEU A N 1
ATOM 2159 C CA . LEU A 1 268 ? -0.575 6.473 -27.133 1.00 90.62 268 LEU A CA 1
ATOM 2160 C C . LEU A 1 268 ? -1.320 7.801 -27.026 1.00 90.62 268 LEU A C 1
ATOM 2162 O O . LEU A 1 268 ? -0.706 8.858 -26.845 1.00 90.62 268 LEU A O 1
ATOM 2166 N N . LYS A 1 269 ? -2.653 7.727 -26.992 1.00 89.38 269 LYS A N 1
ATOM 2167 C CA . LYS A 1 269 ? -3.524 8.893 -26.807 1.00 89.38 269 LYS A CA 1
ATOM 2168 C C . LYS A 1 269 ? -4.400 8.738 -25.575 1.00 89.38 269 LYS A C 1
ATOM 2170 O O . LYS A 1 269 ? -5.115 7.754 -25.406 1.00 89.38 269 LYS A O 1
ATOM 2175 N N . LEU A 1 270 ? -4.368 9.749 -24.713 1.00 89.50 270 LEU A N 1
ATOM 2176 C CA . LEU A 1 270 ? -5.308 9.878 -23.602 1.00 89.50 270 LEU A CA 1
ATOM 2177 C C . LEU A 1 270 ? -6.598 10.507 -24.121 1.00 89.50 270 LEU A C 1
ATOM 2179 O O . LEU A 1 270 ? -6.597 11.655 -24.568 1.00 89.50 270 LEU A O 1
ATOM 2183 N N . VAL A 1 271 ? -7.703 9.775 -24.035 1.00 88.06 271 VAL A N 1
ATOM 2184 C CA . VAL A 1 271 ? -8.992 10.197 -24.591 1.00 88.06 271 VAL A CA 1
ATOM 2185 C C . VAL A 1 271 ? -10.108 10.076 -23.565 1.00 88.06 271 VAL A C 1
ATOM 2187 O O . VAL A 1 271 ? -10.061 9.280 -22.630 1.00 88.06 271 VAL A O 1
ATOM 2190 N N . ASN A 1 272 ? -11.163 10.868 -23.745 1.00 88.00 272 ASN A N 1
ATOM 2191 C CA . ASN A 1 272 ? -12.390 10.658 -22.990 1.00 88.00 272 ASN A CA 1
ATOM 2192 C C . ASN A 1 272 ? -13.123 9.431 -23.555 1.00 88.00 272 ASN A C 1
ATOM 2194 O O . ASN A 1 272 ? -13.481 9.434 -24.733 1.00 88.00 272 ASN A O 1
ATOM 2198 N N . GLY A 1 273 ? -13.413 8.430 -22.718 1.00 85.56 273 GLY A N 1
ATOM 2199 C CA . GLY A 1 273 ? -14.071 7.188 -23.148 1.00 85.56 273 GLY A CA 1
ATOM 2200 C C . GLY A 1 273 ? -15.417 7.381 -23.864 1.00 85.56 273 GLY A C 1
ATOM 2201 O O . GLY A 1 273 ? -15.796 6.558 -24.692 1.00 85.56 273 GLY A O 1
ATOM 2202 N N . SER A 1 274 ? -16.112 8.504 -23.644 1.00 87.62 274 SER A N 1
ATOM 2203 C CA . SER A 1 274 ? -17.369 8.830 -24.344 1.00 87.62 274 SER A CA 1
ATOM 2204 C C . SER A 1 274 ? -17.186 9.060 -25.851 1.00 87.62 274 SER A C 1
ATOM 2206 O O . SER A 1 274 ? -18.158 8.996 -26.602 1.00 87.62 274 SER A O 1
ATOM 2208 N N . VAL A 1 275 ? -15.960 9.360 -26.296 1.00 91.44 275 VAL A N 1
ATOM 2209 C CA . VAL A 1 275 ? -15.618 9.619 -27.705 1.00 91.44 275 VAL A CA 1
ATOM 2210 C C . VAL A 1 275 ? -15.307 8.325 -28.462 1.00 91.44 275 VAL A C 1
ATOM 2212 O O . VAL A 1 275 ? -15.408 8.313 -29.687 1.00 91.44 275 VAL A O 1
ATOM 2215 N N . LEU A 1 276 ? -15.004 7.230 -27.754 1.00 92.31 276 LEU A N 1
ATOM 2216 C CA . LEU A 1 276 ? -14.559 5.974 -28.358 1.00 92.31 276 LEU A CA 1
ATOM 2217 C C . LEU A 1 276 ? -15.590 5.412 -29.352 1.00 92.31 276 LEU A C 1
ATOM 2219 O O . LEU A 1 276 ? -15.272 5.271 -30.526 1.00 92.31 276 LEU A O 1
ATOM 2223 N N . LEU A 1 277 ? -16.845 5.188 -28.935 1.00 89.81 277 LEU A N 1
ATOM 2224 C CA . LEU A 1 277 ? -17.870 4.616 -29.824 1.00 89.81 277 LEU A CA 1
ATOM 2225 C C . LEU A 1 277 ? -18.151 5.498 -31.055 1.00 89.81 277 LEU A C 1
ATOM 2227 O O . LEU A 1 277 ? -18.147 4.957 -32.161 1.00 89.81 277 LEU A O 1
ATOM 2231 N N . PRO A 1 278 ? -18.401 6.821 -30.924 1.00 91.38 278 PRO A N 1
ATOM 2232 C CA . PRO A 1 278 ? -18.566 7.684 -32.090 1.00 91.38 278 PRO A CA 1
ATOM 2233 C C . PRO A 1 278 ? -17.389 7.622 -33.069 1.00 91.38 278 PRO A C 1
ATOM 2235 O O . PRO A 1 278 ? -17.635 7.529 -34.268 1.00 91.38 278 PRO A O 1
ATOM 2238 N N . ALA A 1 279 ? -16.147 7.640 -32.569 1.00 92.81 279 ALA A N 1
ATOM 2239 C CA . ALA A 1 279 ? -14.942 7.593 -33.396 1.00 92.81 279 ALA A CA 1
ATOM 2240 C C . ALA A 1 279 ? -14.797 6.248 -34.122 1.00 92.81 279 ALA A C 1
ATOM 2242 O O . ALA A 1 279 ? -14.590 6.213 -35.334 1.00 92.81 279 ALA A O 1
ATOM 2243 N N . THR A 1 280 ? -15.004 5.135 -33.413 1.00 91.50 280 THR A N 1
ATOM 2244 C CA . THR A 1 280 ? -14.998 3.793 -34.005 1.00 91.50 280 THR A CA 1
ATOM 2245 C C . THR A 1 280 ? -16.059 3.658 -35.100 1.00 91.50 280 THR A C 1
ATOM 2247 O O . THR A 1 280 ? -15.761 3.180 -36.191 1.00 91.50 280 THR A O 1
ATOM 2250 N N . LEU A 1 281 ? -17.285 4.140 -34.864 1.00 89.06 281 LEU A N 1
ATOM 2251 C CA . LEU A 1 281 ? -18.363 4.090 -35.861 1.00 89.06 281 LEU A CA 1
ATOM 2252 C C . LEU A 1 281 ? -18.124 5.016 -37.064 1.00 89.06 281 LEU A C 1
ATOM 2254 O O . LEU A 1 281 ? -18.685 4.767 -38.131 1.00 89.06 281 LEU A O 1
ATOM 2258 N N . SER A 1 282 ? -17.318 6.073 -36.914 1.00 91.69 282 SER A N 1
ATOM 2259 C CA . SER A 1 282 ? -16.906 6.936 -38.026 1.00 91.69 282 SER A CA 1
ATOM 2260 C C . SER A 1 282 ? -15.666 6.437 -38.771 1.00 91.69 282 SER A C 1
ATOM 2262 O O . SER A 1 282 ? -15.279 7.075 -39.745 1.00 91.69 282 SER A O 1
ATOM 2264 N N . GLY A 1 283 ? -15.060 5.320 -38.349 1.00 88.44 283 GLY A N 1
ATOM 2265 C CA . GLY A 1 283 ? -13.821 4.794 -38.934 1.00 88.44 283 GLY A CA 1
ATOM 2266 C C . GLY A 1 283 ? -12.554 5.547 -38.512 1.00 88.44 283 GLY A C 1
ATOM 2267 O O . GLY A 1 283 ? -11.521 5.379 -39.141 1.00 88.44 283 GLY A O 1
ATOM 2268 N N . GLU A 1 284 ? -12.641 6.357 -37.455 1.00 92.12 284 GLU A N 1
ATOM 2269 C CA . GLU A 1 284 ? -11.553 7.180 -36.896 1.00 92.12 284 GLU A CA 1
ATOM 2270 C C . GLU A 1 284 ? -11.182 6.709 -35.474 1.00 92.12 284 GLU A C 1
ATOM 2272 O O . GLU A 1 284 ? -10.680 7.476 -34.653 1.00 92.12 284 GLU A O 1
ATOM 2277 N N . GLY A 1 285 ? -11.552 5.473 -35.129 1.00 90.44 285 GLY A N 1
ATOM 2278 C CA . GLY A 1 285 ? -11.230 4.862 -33.843 1.00 90.44 285 GLY A CA 1
ATOM 2279 C C . GLY A 1 285 ? -9.795 4.325 -33.801 1.00 90.44 285 GLY A C 1
ATOM 2280 O O . GLY A 1 285 ? -9.163 4.193 -34.846 1.00 90.44 285 GLY A O 1
ATOM 2281 N N . PRO A 1 286 ? -9.293 3.988 -32.604 1.00 94.94 286 PRO A N 1
ATOM 2282 C CA . PRO A 1 286 ? -7.963 3.408 -32.430 1.00 94.94 286 PRO A CA 1
ATOM 2283 C C . PRO A 1 286 ? -7.893 1.959 -32.922 1.00 94.94 286 PRO A C 1
ATOM 2285 O O . PRO A 1 286 ? -8.923 1.287 -33.024 1.00 94.94 286 PRO A O 1
ATOM 2288 N N . ASP A 1 287 ? -6.673 1.447 -33.096 1.00 94.50 287 ASP A N 1
ATOM 2289 C CA . ASP A 1 287 ? -6.429 0.014 -33.297 1.00 94.50 287 ASP A CA 1
ATOM 2290 C C . ASP A 1 287 ? -6.703 -0.775 -32.008 1.00 94.50 287 ASP A C 1
ATOM 2292 O O . ASP A 1 287 ? -7.286 -1.860 -32.038 1.00 94.50 287 ASP A O 1
ATOM 2296 N N . VAL A 1 288 ? -6.321 -0.212 -30.853 1.00 94.56 288 VAL A N 1
ATOM 2297 C CA . VAL A 1 288 ? -6.556 -0.807 -29.529 1.00 94.56 288 VAL A CA 1
ATOM 2298 C C . VAL A 1 288 ? -7.085 0.242 -28.554 1.00 94.56 288 VAL A C 1
ATOM 2300 O O . VAL A 1 288 ? -6.553 1.344 -28.442 1.00 94.56 288 VAL A O 1
ATOM 2303 N N . ALA A 1 289 ? -8.109 -0.114 -27.781 1.00 94.50 289 ALA A N 1
ATOM 2304 C CA . ALA A 1 289 ? -8.575 0.684 -26.651 1.00 94.50 289 ALA A CA 1
ATOM 2305 C C . ALA A 1 289 ? -8.314 -0.065 -25.338 1.00 94.50 289 ALA A C 1
ATOM 2307 O O . ALA A 1 289 ? -8.720 -1.217 -25.196 1.00 94.50 289 ALA A O 1
ATOM 2308 N N . MET A 1 290 ? -7.663 0.589 -24.373 1.00 93.31 290 MET A N 1
ATOM 2309 C CA . MET A 1 290 ? -7.368 0.016 -23.052 1.00 93.31 290 MET A CA 1
ATOM 2310 C C . MET A 1 290 ? -8.007 0.822 -21.919 1.00 93.31 290 MET A C 1
ATOM 2312 O O . MET A 1 290 ? -8.344 2.005 -22.071 1.00 93.31 290 MET A O 1
ATOM 2316 N N . GLY A 1 291 ? -8.171 0.176 -20.761 1.00 89.81 291 GLY A N 1
ATOM 2317 C CA . GLY A 1 291 ? -8.823 0.776 -19.603 1.00 89.81 291 GLY A CA 1
ATOM 2318 C C . GLY A 1 291 ? -10.300 1.109 -19.830 1.00 89.81 291 GLY A C 1
ATOM 2319 O O . GLY A 1 291 ? -10.810 2.081 -19.271 1.00 89.81 291 GLY A O 1
ATOM 2320 N N . VAL A 1 292 ? -10.976 0.342 -20.690 1.00 90.38 292 VAL A N 1
ATOM 2321 C CA . VAL A 1 292 ? -12.420 0.455 -20.941 1.00 90.38 292 VAL A CA 1
ATOM 2322 C C . VAL A 1 292 ? -13.212 -0.393 -19.942 1.00 90.38 292 VAL A C 1
ATOM 2324 O O . VAL A 1 292 ? -12.713 -1.394 -19.430 1.00 90.38 292 VAL A O 1
ATOM 2327 N N . GLY A 1 293 ? -14.456 0.004 -19.654 1.00 87.62 293 GLY A N 1
ATOM 2328 C CA . GLY A 1 293 ? -15.350 -0.761 -18.775 1.00 87.62 293 GLY A CA 1
ATOM 2329 C C . GLY A 1 293 ? -15.643 -2.156 -19.332 1.00 87.62 293 GLY A C 1
ATOM 2330 O O . GLY A 1 293 ? -15.694 -2.337 -20.553 1.00 87.62 293 GLY A O 1
ATOM 2331 N N . ASN A 1 294 ? -15.851 -3.141 -18.453 1.00 88.62 294 ASN A N 1
ATOM 2332 C CA . ASN A 1 294 ? -16.010 -4.545 -18.845 1.00 88.62 294 ASN A CA 1
ATOM 2333 C C . ASN A 1 294 ? -17.285 -4.824 -19.664 1.00 88.62 294 ASN A C 1
ATOM 2335 O O . ASN A 1 294 ? -17.365 -5.835 -20.351 1.00 88.62 294 ASN A O 1
ATOM 2339 N N . GLU A 1 295 ? -18.259 -3.919 -19.628 1.00 86.25 295 GLU A N 1
ATOM 2340 C CA . GLU A 1 295 ? -19.472 -3.931 -20.442 1.00 86.25 295 GLU A CA 1
ATOM 2341 C C . GLU A 1 295 ? -19.239 -3.486 -21.896 1.00 86.25 295 GLU A C 1
ATOM 2343 O O . GLU A 1 295 ? -20.046 -3.781 -22.781 1.00 86.25 295 GLU A O 1
ATOM 2348 N N . THR A 1 296 ? -18.150 -2.757 -22.153 1.00 91.50 296 THR A N 1
ATOM 2349 C CA . THR A 1 296 ? -17.881 -2.098 -23.441 1.00 91.50 296 THR A CA 1
ATOM 2350 C C . THR A 1 296 ? -17.673 -3.093 -24.589 1.00 91.50 296 THR A C 1
ATOM 2352 O O . THR A 1 296 ? -18.314 -2.906 -25.628 1.00 91.50 296 THR A O 1
ATOM 2355 N N . PRO A 1 297 ? -16.854 -4.159 -24.446 1.00 93.19 297 PRO A N 1
ATOM 2356 C CA . PRO A 1 297 ? -16.531 -5.051 -25.562 1.00 93.19 297 PRO A CA 1
ATOM 2357 C C . PRO A 1 297 ? -17.759 -5.711 -26.187 1.00 93.19 297 PRO A C 1
ATOM 2359 O O . PRO A 1 297 ? -17.971 -5.591 -27.390 1.00 93.19 297 PRO A O 1
ATOM 2362 N N . VAL A 1 298 ? -18.637 -6.312 -25.379 1.00 91.69 298 VAL A N 1
ATOM 2363 C CA . VAL A 1 298 ? -19.874 -6.941 -25.880 1.00 91.69 298 VAL A CA 1
ATOM 2364 C C . VAL A 1 298 ? -20.823 -5.899 -26.470 1.00 91.69 298 VAL A C 1
ATOM 2366 O O . VAL A 1 298 ? -21.413 -6.114 -27.527 1.00 91.69 298 VAL A O 1
ATOM 2369 N N . ASN A 1 299 ? -20.933 -4.725 -25.842 1.00 91.06 299 ASN A N 1
ATOM 2370 C CA . ASN A 1 299 ? -21.756 -3.633 -26.358 1.00 91.06 299 ASN A CA 1
ATOM 2371 C C . ASN A 1 299 ? -21.302 -3.180 -27.761 1.00 91.06 299 ASN A C 1
ATOM 2373 O O . ASN A 1 299 ? -22.132 -2.794 -28.585 1.00 91.06 299 ASN A O 1
ATOM 2377 N N . TYR A 1 300 ? -19.998 -3.226 -28.042 1.00 93.69 300 TYR A N 1
ATOM 2378 C CA . TYR A 1 300 ? -19.425 -2.883 -29.344 1.00 93.69 300 TYR A CA 1
ATOM 2379 C C . TYR A 1 300 ? -19.516 -4.059 -30.322 1.00 93.69 300 TYR A C 1
ATOM 2381 O O . TYR A 1 300 ? -19.831 -3.838 -31.492 1.00 93.69 300 TYR A O 1
ATOM 2389 N N . ALA A 1 301 ? -19.342 -5.295 -29.847 1.00 93.12 301 ALA A N 1
ATOM 2390 C CA . ALA A 1 301 ? -19.489 -6.516 -30.639 1.00 93.12 301 ALA A CA 1
ATOM 2391 C C . ALA A 1 301 ? -20.895 -6.619 -31.243 1.00 93.12 301 ALA A C 1
ATOM 2393 O O . ALA A 1 301 ? -21.045 -6.802 -32.447 1.00 93.12 301 ALA A O 1
ATOM 2394 N N . MET A 1 302 ? -21.932 -6.329 -30.446 1.00 91.19 302 MET A N 1
ATOM 2395 C CA . MET A 1 302 ? -23.327 -6.249 -30.906 1.00 91.19 302 MET A CA 1
ATOM 2396 C C . MET A 1 302 ? -23.554 -5.231 -32.039 1.00 91.19 302 MET A C 1
ATOM 2398 O O . MET A 1 302 ? -24.578 -5.280 -32.721 1.00 91.19 302 MET A O 1
ATOM 2402 N N . ARG A 1 303 ? -22.636 -4.275 -32.228 1.00 91.50 303 ARG A N 1
ATOM 2403 C CA . ARG A 1 303 ? -22.682 -3.250 -33.284 1.00 91.50 303 ARG A CA 1
ATOM 2404 C C . ARG A 1 303 ? -21.663 -3.489 -34.397 1.00 91.50 303 ARG A C 1
ATOM 2406 O O . ARG A 1 303 ? -21.515 -2.616 -35.246 1.00 91.50 303 ARG A O 1
ATOM 2413 N N . ASN A 1 304 ? -20.977 -4.634 -34.394 1.00 89.75 304 ASN A N 1
ATOM 2414 C CA . ASN A 1 304 ? -19.850 -4.934 -35.281 1.00 89.75 304 ASN A CA 1
ATOM 2415 C C . ASN A 1 304 ? -18.750 -3.854 -35.231 1.00 89.75 304 ASN A C 1
ATOM 2417 O O . ASN A 1 304 ? -18.168 -3.508 -36.255 1.00 89.75 304 ASN A O 1
ATOM 2421 N N . ALA A 1 305 ? -18.510 -3.278 -34.049 1.00 91.62 305 ALA A N 1
ATOM 2422 C CA . ALA A 1 305 ? -17.565 -2.177 -33.841 1.00 91.62 305 ALA A CA 1
ATOM 2423 C C . ALA A 1 305 ? -16.225 -2.629 -33.221 1.00 91.62 305 ALA A C 1
ATOM 2425 O O . ALA A 1 305 ? -15.416 -1.793 -32.842 1.00 91.62 305 ALA A O 1
ATOM 2426 N N . VAL A 1 306 ? -15.993 -3.934 -33.070 1.00 94.06 306 VAL A N 1
ATOM 2427 C CA . VAL A 1 306 ? -14.761 -4.515 -32.513 1.00 94.06 306 VAL A CA 1
ATOM 2428 C C . VAL A 1 306 ? -14.526 -5.896 -33.130 1.00 94.06 306 VAL A C 1
ATOM 2430 O O . VAL A 1 306 ? -15.484 -6.561 -33.528 1.00 94.06 306 VAL A O 1
ATOM 2433 N N . TYR A 1 307 ? -13.263 -6.308 -33.238 1.00 94.06 307 TYR A N 1
ATOM 2434 C CA . TYR A 1 307 ? -12.874 -7.608 -33.785 1.00 94.06 307 TYR A CA 1
ATOM 2435 C C . TYR A 1 307 ? -13.109 -8.749 -32.790 1.00 94.06 307 TYR A C 1
ATOM 2437 O O . TYR A 1 307 ? -12.907 -8.593 -31.586 1.00 94.06 307 TYR A O 1
ATOM 2445 N N . ASP A 1 308 ? -13.493 -9.912 -33.314 1.00 96.56 308 ASP A N 1
ATOM 2446 C CA . ASP A 1 308 ? -13.480 -11.172 -32.571 1.00 96.56 308 ASP A CA 1
ATOM 2447 C C . ASP A 1 308 ? -12.036 -11.681 -32.465 1.00 96.56 308 ASP A C 1
ATOM 2449 O O . ASP A 1 308 ? -11.405 -12.026 -33.466 1.00 96.56 308 ASP A O 1
ATOM 2453 N N . LEU A 1 309 ? -11.505 -11.707 -31.245 1.00 96.56 309 LEU A N 1
ATOM 2454 C CA . LEU A 1 309 ? -10.128 -12.092 -30.960 1.00 96.56 309 LEU A CA 1
ATOM 2455 C C . LEU A 1 309 ? -9.883 -13.593 -31.135 1.00 96.56 309 LEU A C 1
ATOM 2457 O O . LEU A 1 309 ? -8.735 -13.993 -31.294 1.00 96.56 309 LEU A O 1
ATOM 2461 N N . THR A 1 310 ? -10.931 -14.423 -31.158 1.00 95.88 310 THR A N 1
ATOM 2462 C CA . THR A 1 310 ? -10.781 -15.869 -31.408 1.00 95.88 310 THR A CA 1
ATOM 2463 C C . THR A 1 310 ? -10.302 -16.179 -32.828 1.00 95.88 310 THR A C 1
ATOM 2465 O O . THR A 1 310 ? -9.846 -17.285 -33.101 1.00 95.88 310 THR A O 1
ATOM 2468 N N . GLN A 1 311 ? -10.376 -15.199 -33.734 1.00 95.62 311 GLN A N 1
ATOM 2469 C CA . GLN A 1 311 ? -9.914 -15.322 -35.116 1.00 95.62 311 GLN A CA 1
ATOM 2470 C C . GLN A 1 311 ? -8.390 -15.176 -35.262 1.00 95.62 311 GLN A C 1
ATOM 2472 O O . GLN A 1 311 ? -7.867 -15.387 -36.355 1.00 95.62 311 GLN A O 1
ATOM 2477 N N . PHE A 1 312 ? -7.678 -14.783 -34.202 1.00 95.88 312 PHE A N 1
ATOM 2478 C CA . PHE A 1 312 ? -6.225 -14.634 -34.223 1.00 95.88 312 PHE A CA 1
ATOM 2479 C C . PHE A 1 312 ? -5.545 -15.972 -33.906 1.00 95.88 312 PHE A C 1
ATOM 2481 O O . PHE A 1 312 ? -5.887 -16.636 -32.928 1.00 95.88 312 PHE A O 1
ATOM 2488 N N . ASP A 1 313 ? -4.546 -16.351 -34.711 1.00 96.31 313 ASP A N 1
ATOM 2489 C CA . ASP A 1 313 ? -3.861 -17.653 -34.621 1.00 96.31 313 ASP A CA 1
ATOM 2490 C C . ASP A 1 313 ? -3.188 -17.907 -33.256 1.00 96.31 313 ASP A C 1
ATOM 2492 O O . ASP A 1 313 ? -2.964 -19.052 -32.860 1.00 96.31 313 ASP A O 1
ATOM 2496 N N . ASP A 1 314 ? -2.838 -16.846 -32.530 1.00 95.12 314 ASP A N 1
ATOM 2497 C CA . ASP A 1 314 ? -2.174 -16.899 -31.230 1.00 95.12 314 ASP A CA 1
ATOM 2498 C C . ASP A 1 314 ? -3.143 -16.831 -30.039 1.00 95.12 314 ASP A C 1
ATOM 2500 O O . ASP A 1 314 ? -2.703 -16.965 -28.891 1.00 95.12 314 ASP A O 1
ATOM 2504 N N . PHE A 1 315 ? -4.453 -16.707 -30.277 1.00 95.12 315 PHE A N 1
ATOM 2505 C CA . PHE A 1 315 ? -5.454 -16.598 -29.216 1.00 95.12 315 PHE A CA 1
ATOM 2506 C C . PHE A 1 315 ? -5.364 -17.755 -28.214 1.00 95.12 315 PHE A C 1
ATOM 2508 O O . PHE A 1 315 ? -5.288 -17.524 -27.007 1.00 95.12 315 PHE A O 1
ATOM 2515 N N . ASP A 1 316 ? -5.261 -18.995 -28.696 1.00 94.62 316 ASP A N 1
ATOM 2516 C CA . ASP A 1 316 ? -5.151 -20.196 -27.855 1.00 94.62 316 ASP A CA 1
ATOM 2517 C C . ASP A 1 316 ? -3.829 -20.279 -27.071 1.00 94.62 316 ASP A C 1
ATOM 2519 O O . ASP A 1 316 ? -3.717 -21.015 -26.090 1.00 94.62 316 ASP A O 1
ATOM 2523 N N . THR A 1 317 ? -2.815 -19.508 -27.471 1.00 95.94 317 THR A N 1
ATOM 2524 C CA . THR A 1 317 ? -1.540 -19.396 -26.745 1.00 95.94 317 THR A CA 1
ATOM 2525 C C . THR A 1 317 ? -1.601 -18.316 -25.661 1.00 95.94 317 THR A C 1
ATOM 2527 O O . THR A 1 317 ? -0.936 -18.425 -24.624 1.00 95.94 317 THR A O 1
ATOM 2530 N N . ILE A 1 318 ? -2.389 -17.261 -25.881 1.00 94.12 318 ILE A N 1
ATOM 2531 C CA . ILE A 1 318 ? -2.515 -16.116 -24.974 1.00 94.12 318 ILE A CA 1
ATOM 2532 C C . ILE A 1 318 ? -3.617 -16.329 -23.933 1.00 94.12 318 ILE A C 1
ATOM 2534 O O . ILE A 1 318 ? -3.406 -16.032 -22.755 1.00 94.12 318 ILE A O 1
ATOM 2538 N N . SER A 1 319 ? -4.765 -16.878 -24.329 1.00 94.12 319 SER A N 1
ATOM 2539 C CA . SER A 1 319 ? -5.935 -17.053 -23.466 1.00 94.12 319 SER A CA 1
ATOM 2540 C C . SER A 1 319 ? -5.674 -17.862 -22.182 1.00 94.12 319 SER A C 1
ATOM 2542 O O . SER A 1 319 ? -6.187 -17.446 -21.138 1.00 94.12 319 SER A O 1
ATOM 2544 N N . PRO A 1 320 ? -4.800 -18.898 -22.146 1.00 95.19 320 PRO A N 1
ATOM 2545 C CA . PRO A 1 320 ? -4.531 -19.654 -20.918 1.00 95.19 320 PRO A CA 1
ATOM 2546 C C . PRO A 1 320 ? -3.818 -18.849 -19.822 1.00 95.19 320 PRO A C 1
ATOM 2548 O O . PRO A 1 320 ? -3.701 -19.319 -18.690 1.00 95.19 320 PRO A O 1
ATOM 2551 N N . ARG A 1 321 ? -3.323 -17.642 -20.133 1.00 93.94 321 ARG A N 1
ATOM 2552 C CA . ARG A 1 321 ? -2.739 -16.722 -19.143 1.00 93.94 321 ARG A CA 1
ATOM 2553 C C . ARG A 1 321 ? -3.794 -16.137 -18.201 1.00 93.94 321 ARG A C 1
ATOM 2555 O O . ARG A 1 321 ? -3.441 -15.647 -17.130 1.00 93.94 321 ARG A O 1
ATOM 2562 N N . PHE A 1 322 ? -5.069 -16.196 -18.581 1.00 93.38 322 PHE A N 1
ATOM 2563 C CA . PHE A 1 322 ? -6.182 -15.629 -17.832 1.00 93.38 322 PHE A CA 1
ATOM 2564 C C . PHE A 1 322 ? -7.084 -16.724 -17.262 1.00 93.38 322 PHE A C 1
ATOM 2566 O O . PHE A 1 322 ? -7.146 -17.849 -17.759 1.00 93.38 322 PHE A O 1
ATOM 2573 N N . LYS A 1 323 ? -7.809 -16.397 -16.191 1.00 91.19 323 LYS A N 1
ATOM 2574 C CA . LYS A 1 323 ? -8.874 -17.269 -15.689 1.00 91.19 323 LYS A CA 1
ATOM 2575 C C . LYS A 1 323 ? -10.035 -17.265 -16.677 1.00 91.19 323 LYS A C 1
ATOM 2577 O O . LYS A 1 323 ? -10.400 -16.212 -17.184 1.00 91.19 323 LYS A O 1
ATOM 2582 N N . GLU A 1 324 ? -10.672 -18.416 -16.860 1.00 88.81 324 GLU A N 1
ATOM 2583 C CA . GLU A 1 324 ? -11.854 -18.557 -17.721 1.00 88.81 324 GLU A CA 1
ATOM 2584 C C . GLU A 1 324 ? -12.959 -17.545 -17.364 1.00 88.81 324 GLU A C 1
ATOM 2586 O O . GLU A 1 324 ? -13.505 -16.877 -18.238 1.00 88.81 324 GLU A O 1
ATOM 2591 N N . SER A 1 325 ? -13.194 -17.319 -16.066 1.00 87.81 325 SER A N 1
ATOM 2592 C CA . SER A 1 325 ? -14.172 -16.337 -15.574 1.00 87.81 325 SER A CA 1
ATOM 2593 C C . SER A 1 325 ? -13.878 -14.887 -15.972 1.00 87.81 325 SER A C 1
ATOM 2595 O O . SER A 1 325 ? -14.772 -14.044 -15.922 1.00 87.81 325 SER A O 1
ATOM 2597 N N . ALA A 1 326 ? -12.642 -14.568 -16.365 1.00 90.69 326 ALA A N 1
ATOM 2598 C CA . ALA A 1 326 ? -12.275 -13.235 -16.827 1.00 90.69 326 ALA A CA 1
ATOM 2599 C C . ALA A 1 326 ? -12.764 -12.955 -18.260 1.00 90.69 326 ALA A C 1
ATOM 2601 O O . ALA A 1 326 ? -12.915 -11.791 -18.622 1.00 90.69 326 ALA A O 1
ATOM 2602 N N . PHE A 1 327 ? -13.049 -13.996 -19.053 1.00 91.75 327 PHE A N 1
ATOM 2603 C CA . PHE A 1 327 ? -13.568 -13.870 -20.420 1.00 91.75 327 PHE A CA 1
ATOM 2604 C C . PHE A 1 327 ? -15.092 -13.798 -20.495 1.00 91.75 327 PHE A C 1
ATOM 2606 O O . PHE A 1 327 ? -15.629 -13.321 -21.494 1.00 91.75 327 PHE A O 1
ATOM 2613 N N . THR A 1 328 ? -15.800 -14.217 -19.443 1.00 88.69 328 THR A N 1
ATOM 2614 C CA . THR A 1 328 ? -17.267 -14.158 -19.369 1.00 88.69 328 THR A CA 1
ATOM 2615 C C . THR A 1 328 ? -17.856 -12.801 -19.791 1.00 88.69 328 THR A C 1
ATOM 2617 O O . THR A 1 328 ? -18.749 -12.809 -20.635 1.00 88.69 328 THR A O 1
ATOM 2620 N N . PRO A 1 329 ? -17.376 -11.633 -19.306 1.00 88.44 329 PRO A N 1
ATOM 2621 C CA . PRO A 1 329 ? -17.920 -10.337 -19.730 1.00 88.44 329 PRO A CA 1
ATOM 2622 C C . PRO A 1 329 ? -17.588 -9.951 -21.181 1.00 88.44 329 PRO A C 1
ATOM 2624 O O . PRO A 1 329 ? -18.158 -8.991 -21.685 1.00 88.44 329 PRO A O 1
ATOM 2627 N N . TYR A 1 330 ? -16.674 -10.663 -21.846 1.00 93.50 330 TYR A N 1
ATOM 2628 C CA . TYR A 1 330 ? -16.201 -10.365 -23.206 1.00 93.50 330 TYR A CA 1
ATOM 2629 C C . TYR A 1 330 ? -16.696 -11.362 -24.249 1.00 93.50 330 TYR A C 1
ATOM 2631 O O . TYR A 1 330 ? -16.415 -11.192 -25.436 1.00 93.50 330 TYR A O 1
ATOM 2639 N N . THR A 1 331 ? -17.419 -12.391 -23.807 1.00 92.19 331 THR A N 1
ATOM 2640 C CA . THR A 1 331 ? -17.972 -13.431 -24.669 1.00 92.19 331 THR A CA 1
ATOM 2641 C C . THR A 1 331 ? -19.327 -12.981 -25.199 1.00 92.19 331 THR A C 1
ATOM 2643 O O . THR A 1 331 ? -20.224 -12.635 -24.427 1.00 92.19 331 THR A O 1
ATOM 2646 N N . TYR A 1 332 ? -19.489 -12.994 -26.517 1.00 91.25 332 TYR A N 1
ATOM 2647 C CA . TYR A 1 332 ? -20.763 -12.715 -27.172 1.00 91.25 332 TYR A CA 1
ATOM 2648 C C . TYR A 1 332 ? -20.952 -13.669 -28.348 1.00 91.25 332 TYR A C 1
ATOM 2650 O O . TYR A 1 332 ? -20.097 -13.760 -29.226 1.00 91.25 332 TYR A O 1
ATOM 2658 N N . GLU A 1 333 ? -22.075 -14.390 -28.352 1.00 87.50 333 GLU A N 1
ATOM 2659 C CA . GLU A 1 333 ? -22.273 -15.545 -29.237 1.00 87.50 333 GLU A CA 1
ATOM 2660 C C . GLU A 1 333 ? -21.109 -16.542 -29.085 1.00 87.50 333 GLU A C 1
ATOM 2662 O O . GLU A 1 333 ? -20.841 -16.970 -27.963 1.00 87.50 333 GLU A O 1
ATOM 2667 N N . ASP A 1 334 ? -20.423 -16.889 -30.173 1.00 87.94 334 ASP A N 1
ATOM 2668 C CA . ASP A 1 334 ? -19.300 -17.834 -30.174 1.00 87.94 334 ASP A CA 1
ATOM 2669 C C . ASP A 1 334 ? -17.919 -17.134 -30.157 1.00 87.94 334 ASP A C 1
ATOM 2671 O O . ASP A 1 334 ? -16.894 -17.803 -30.275 1.00 87.94 334 ASP A O 1
ATOM 2675 N N . GLY A 1 335 ? -17.881 -15.800 -30.020 1.00 93.75 335 GLY A N 1
ATOM 2676 C CA . GLY A 1 335 ? -16.660 -14.986 -30.099 1.00 93.75 335 GLY A CA 1
ATOM 2677 C C . GLY A 1 335 ? -16.256 -14.313 -28.783 1.00 93.75 335 GLY A C 1
ATOM 2678 O O . GLY A 1 335 ? -17.066 -14.151 -27.863 1.00 93.75 335 GLY A O 1
ATOM 2679 N N . ILE A 1 336 ? -14.996 -13.872 -28.709 1.00 95.81 336 ILE A N 1
ATOM 2680 C CA . ILE A 1 336 ? -14.404 -13.168 -27.558 1.00 95.81 336 ILE A CA 1
ATOM 2681 C C . ILE A 1 336 ? -13.815 -11.847 -28.045 1.00 95.81 336 ILE A C 1
ATOM 2683 O O . ILE A 1 336 ? -12.907 -11.834 -28.864 1.00 95.81 336 ILE A O 1
ATOM 2687 N N . TYR A 1 337 ? -14.298 -10.724 -27.517 1.00 96.44 337 TYR A N 1
ATOM 2688 C CA . TYR A 1 337 ? -14.062 -9.401 -28.121 1.00 96.44 337 TYR A CA 1
ATOM 2689 C C . TYR A 1 337 ? -13.115 -8.491 -27.326 1.00 96.44 337 TYR A C 1
ATOM 2691 O O . TYR A 1 337 ? -13.001 -7.303 -27.620 1.00 96.44 337 TYR A O 1
ATOM 2699 N N . ALA A 1 338 ? -12.458 -9.018 -26.289 1.00 95.81 338 ALA A N 1
ATOM 2700 C CA . ALA A 1 338 ? -11.432 -8.313 -25.519 1.00 95.81 338 ALA A CA 1
ATOM 2701 C C . ALA A 1 338 ? -10.553 -9.285 -24.717 1.00 95.81 338 ALA A C 1
ATOM 2703 O O . ALA A 1 338 ? -10.962 -10.408 -24.411 1.00 95.81 338 ALA A O 1
ATOM 2704 N N . LEU A 1 339 ? -9.360 -8.819 -24.331 1.00 95.19 339 LEU A N 1
ATOM 2705 C CA . LEU A 1 339 ? -8.508 -9.479 -23.341 1.00 95.19 339 LEU A CA 1
ATOM 2706 C C . LEU A 1 339 ? -8.679 -8.823 -21.959 1.00 95.19 339 LEU A C 1
ATOM 2708 O O . LEU A 1 339 ? -8.797 -7.598 -21.879 1.00 95.19 339 LEU A O 1
ATOM 2712 N N . PRO A 1 340 ? -8.659 -9.596 -20.857 1.00 93.50 340 PRO A N 1
ATOM 2713 C CA . PRO A 1 340 ? -8.707 -9.029 -19.514 1.00 93.50 340 PRO A CA 1
ATOM 2714 C C . PRO A 1 340 ? -7.446 -8.225 -19.177 1.00 93.50 340 PRO A C 1
ATOM 2716 O O . PRO A 1 340 ? -6.336 -8.743 -19.245 1.00 93.50 340 PRO A O 1
ATOM 2719 N N . GLU A 1 341 ? -7.624 -6.979 -18.739 1.00 89.81 341 GLU A N 1
ATOM 2720 C CA . GLU A 1 341 ? -6.536 -6.155 -18.189 1.00 89.81 341 GLU A CA 1
ATOM 2721 C C . GLU A 1 341 ? -6.440 -6.309 -16.662 1.00 89.81 341 GLU A C 1
ATOM 2723 O O . GLU A 1 341 ? -5.364 -6.503 -16.101 1.00 89.81 341 GLU A O 1
ATOM 2728 N N . GLN A 1 342 ? -7.588 -6.252 -15.979 1.00 87.12 342 GLN A N 1
ATOM 2729 C CA . GLN A 1 342 ? -7.704 -6.339 -14.525 1.00 87.12 342 GLN A CA 1
ATOM 2730 C C . GLN A 1 342 ? -8.850 -7.276 -14.145 1.00 87.12 342 GLN A C 1
ATOM 2732 O O . GLN A 1 342 ? -9.891 -7.301 -14.802 1.00 87.12 342 GLN A O 1
ATOM 2737 N N . GLN A 1 343 ? -8.684 -8.019 -13.049 1.00 85.56 343 GLN A N 1
ATOM 2738 C CA . GLN A 1 343 ? -9.746 -8.833 -12.463 1.00 85.56 343 GLN A CA 1
ATOM 2739 C C . GLN A 1 343 ? -9.893 -8.487 -10.983 1.00 85.56 343 GLN A C 1
ATOM 2741 O O . GLN A 1 343 ? -8.959 -8.642 -10.199 1.00 85.56 343 GLN A O 1
ATOM 2746 N N . ILE A 1 344 ? -11.079 -8.012 -10.610 1.00 80.12 344 ILE A N 1
ATOM 2747 C CA . ILE A 1 344 ? -11.405 -7.600 -9.245 1.00 80.12 344 ILE A CA 1
ATOM 2748 C C . ILE A 1 344 ? -12.356 -8.638 -8.652 1.00 80.12 344 ILE A C 1
ATOM 2750 O O . ILE A 1 344 ? -13.377 -8.967 -9.253 1.00 80.12 344 ILE A O 1
ATOM 2754 N N . PHE A 1 345 ? -12.034 -9.146 -7.467 1.00 84.31 345 PHE A N 1
ATOM 2755 C CA . PHE A 1 345 ? -12.880 -10.068 -6.714 1.00 84.31 345 PHE A CA 1
ATOM 2756 C C . PHE A 1 345 ? -12.827 -9.731 -5.224 1.00 84.31 345 PHE A C 1
ATOM 2758 O O . PHE A 1 345 ? -11.843 -9.182 -4.725 1.00 84.31 345 PHE A O 1
ATOM 2765 N N . LEU A 1 346 ? -13.913 -10.031 -4.513 1.00 88.25 346 LEU A N 1
ATOM 2766 C CA . LEU A 1 346 ? -14.002 -9.771 -3.081 1.00 88.25 346 LEU A CA 1
ATOM 2767 C C . LEU A 1 346 ? -13.149 -10.769 -2.295 1.00 88.25 346 LEU A C 1
ATOM 2769 O O . LEU A 1 346 ? -13.191 -11.972 -2.546 1.00 88.25 346 LEU A O 1
ATOM 2773 N N . MET A 1 347 ? -12.427 -10.260 -1.299 1.00 90.19 347 MET A N 1
ATOM 2774 C CA . MET A 1 347 ? -11.723 -11.057 -0.297 1.00 90.19 347 MET A CA 1
ATOM 2775 C C . MET A 1 347 ? -12.046 -10.529 1.100 1.00 90.19 347 MET A C 1
ATOM 2777 O O . MET A 1 347 ? -12.201 -9.322 1.292 1.00 90.19 347 MET A O 1
ATOM 2781 N N . MET A 1 348 ? -12.128 -11.432 2.079 1.00 91.06 348 MET A N 1
ATOM 2782 C CA . MET A 1 348 ? -12.247 -11.052 3.484 1.00 91.06 348 MET A CA 1
ATOM 2783 C C . MET A 1 348 ? -10.858 -10.742 4.041 1.00 91.06 348 MET A C 1
ATOM 2785 O O . MET A 1 348 ? -10.011 -11.625 4.152 1.00 91.06 348 MET A O 1
ATOM 2789 N N . PHE A 1 349 ? -10.652 -9.489 4.430 1.00 92.88 349 PHE A N 1
ATOM 2790 C CA . PHE A 1 349 ? -9.491 -9.067 5.203 1.00 92.88 349 PHE A CA 1
ATOM 2791 C C . PHE A 1 349 ? -9.899 -8.870 6.658 1.00 92.88 349 PHE A C 1
ATOM 2793 O O . PHE A 1 349 ? -10.972 -8.340 6.940 1.00 92.88 349 PHE A O 1
ATOM 2800 N N . TYR A 1 350 ? -9.031 -9.265 7.583 1.00 91.62 350 TYR A N 1
ATOM 2801 C CA . TYR A 1 350 ? -9.249 -9.066 9.010 1.00 91.62 350 TYR A CA 1
ATOM 2802 C C . TYR A 1 350 ? -7.948 -8.674 9.711 1.00 91.62 350 TYR A C 1
ATOM 2804 O O . TYR A 1 350 ? -6.845 -8.886 9.206 1.00 91.62 350 TYR A O 1
ATOM 2812 N N . ARG A 1 351 ? -8.087 -8.065 10.888 1.00 89.69 351 ARG A N 1
ATOM 2813 C CA . ARG A 1 351 ? -6.977 -7.631 11.738 1.00 89.69 351 ARG A CA 1
ATOM 2814 C C . ARG A 1 351 ? -6.614 -8.749 12.711 1.00 89.69 351 ARG A C 1
ATOM 2816 O O . ARG A 1 351 ? -7.366 -9.004 13.648 1.00 89.69 351 ARG A O 1
ATOM 2823 N N . THR A 1 352 ? -5.477 -9.407 12.489 1.00 90.19 352 THR A N 1
ATOM 2824 C CA . THR A 1 352 ? -5.022 -10.533 13.325 1.00 90.19 352 THR A CA 1
ATOM 2825 C C . THR A 1 352 ? -4.844 -10.131 14.786 1.00 90.19 352 THR A C 1
ATOM 2827 O O . THR A 1 352 ? -5.276 -10.859 15.664 1.00 90.19 352 THR A O 1
ATOM 2830 N N . ASP A 1 353 ? -4.328 -8.929 15.053 1.00 84.00 353 ASP A N 1
ATOM 2831 C CA . ASP A 1 353 ? -4.175 -8.389 16.409 1.00 84.00 353 ASP A CA 1
ATOM 2832 C C . ASP A 1 353 ? -5.508 -8.260 17.158 1.00 84.00 353 ASP A C 1
ATOM 2834 O O . ASP A 1 353 ? -5.570 -8.537 18.353 1.00 84.00 353 ASP A O 1
ATOM 2838 N N . ILE A 1 354 ? -6.581 -7.873 16.460 1.00 87.81 354 ILE A N 1
ATOM 2839 C CA . ILE A 1 354 ? -7.927 -7.785 17.044 1.00 87.81 354 ILE A CA 1
ATOM 2840 C C . ILE A 1 354 ? -8.479 -9.186 17.311 1.00 87.81 354 ILE A C 1
ATOM 2842 O O . ILE A 1 354 ? -9.082 -9.422 18.355 1.00 87.81 354 ILE A O 1
ATOM 2846 N N . PHE A 1 355 ? -8.274 -10.117 16.380 1.00 92.12 355 PHE A N 1
ATOM 2847 C CA . PHE A 1 355 ? -8.739 -11.493 16.535 1.00 92.12 355 PHE A CA 1
ATOM 2848 C C . PHE A 1 355 ? -8.043 -12.186 17.708 1.00 92.12 355 PHE A C 1
ATOM 2850 O O . PHE A 1 355 ? -8.722 -12.786 18.537 1.00 92.12 355 PHE A O 1
ATOM 2857 N N . ASP A 1 356 ? -6.729 -12.018 17.840 1.00 90.31 356 ASP A N 1
ATOM 2858 C CA . ASP A 1 356 ? -5.951 -12.568 18.950 1.00 90.31 356 ASP A CA 1
ATOM 2859 C C . ASP A 1 356 ? -6.362 -11.947 20.297 1.00 90.31 356 ASP A C 1
ATOM 2861 O O . ASP A 1 356 ? -6.524 -12.666 21.284 1.00 90.31 356 ASP A O 1
ATOM 2865 N N . G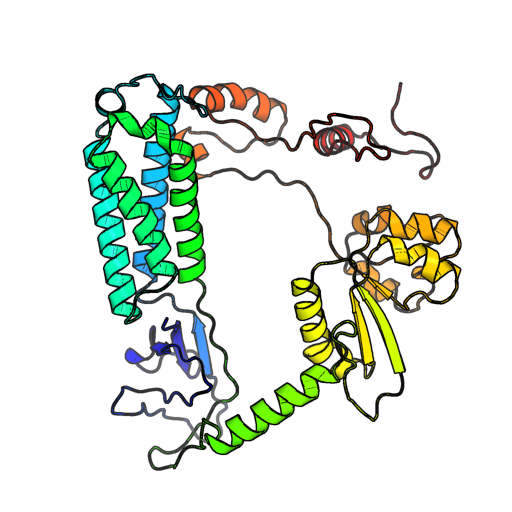LU A 1 357 ? -6.582 -10.625 20.350 1.00 85.88 357 GLU A N 1
ATOM 2866 C CA . GLU A 1 357 ? -7.018 -9.920 21.567 1.00 85.88 357 GLU A CA 1
ATOM 2867 C C . GLU A 1 357 ? -8.406 -10.377 22.042 1.00 85.88 357 GLU A C 1
ATOM 2869 O O . GLU A 1 357 ? -8.628 -10.532 23.245 1.00 85.88 357 GLU A O 1
ATOM 2874 N N . LEU A 1 358 ? -9.331 -10.605 21.108 1.00 89.62 358 LEU A N 1
ATOM 2875 C CA . LEU A 1 358 ? -10.701 -11.029 21.405 1.00 89.62 358 LEU A CA 1
ATOM 2876 C C . LEU A 1 358 ? -10.862 -12.557 21.484 1.00 89.62 358 LEU A C 1
ATOM 2878 O O . LEU A 1 358 ? -11.940 -13.037 21.833 1.00 89.62 358 LEU A O 1
ATOM 2882 N N . GLY A 1 359 ? -9.814 -13.327 21.173 1.00 91.88 359 GLY A N 1
ATOM 2883 C CA . GLY A 1 359 ? -9.873 -14.788 21.101 1.00 91.88 359 GLY A CA 1
ATOM 2884 C C . GLY A 1 359 ? -10.789 -15.309 19.986 1.00 91.88 359 GLY A C 1
ATOM 2885 O O . GLY A 1 359 ? -11.394 -16.371 20.134 1.00 91.88 359 GLY A O 1
ATOM 2886 N N . LEU A 1 360 ? -10.921 -14.556 18.892 1.00 91.44 360 LEU A N 1
ATOM 2887 C CA . LEU A 1 360 ? -11.750 -14.898 17.737 1.00 91.44 360 LEU A CA 1
ATOM 2888 C C . LEU A 1 360 ? -10.967 -15.736 16.720 1.00 91.44 360 LEU A C 1
ATOM 2890 O O . LEU A 1 360 ? -9.756 -15.603 16.563 1.00 91.44 360 LEU A O 1
ATOM 2894 N N . THR A 1 361 ? -11.684 -16.568 15.967 1.00 92.12 361 THR A N 1
ATOM 2895 C CA . THR A 1 361 ? -11.150 -17.296 14.804 1.00 92.12 361 THR A CA 1
ATOM 2896 C C . THR A 1 361 ? -11.827 -16.794 13.535 1.00 92.12 361 THR A C 1
ATOM 2898 O O . THR A 1 361 ? -12.950 -16.296 13.599 1.00 92.12 361 THR A O 1
ATOM 2901 N N . TYR A 1 362 ? -11.140 -16.854 12.389 1.00 92.44 362 TYR A N 1
ATOM 2902 C CA . TYR A 1 362 ? -11.714 -16.386 11.124 1.00 92.44 362 TYR A CA 1
ATOM 2903 C C . TYR A 1 362 ? -12.940 -17.232 10.736 1.00 92.44 362 TYR A C 1
ATOM 2905 O O . TYR A 1 362 ? -12.882 -18.459 10.847 1.00 92.44 362 TYR A O 1
ATOM 2913 N N . PRO A 1 363 ? -14.039 -16.599 10.286 1.00 94.50 363 PRO A N 1
ATOM 2914 C CA . PRO A 1 363 ? -15.247 -17.322 9.928 1.00 94.50 363 PRO A CA 1
ATOM 2915 C C . PRO A 1 363 ? -15.107 -17.968 8.543 1.00 94.50 363 PRO A C 1
ATOM 2917 O O . PRO A 1 363 ? -14.575 -17.365 7.611 1.00 94.50 363 PRO A O 1
ATOM 2920 N N . ASN A 1 364 ? -15.630 -19.182 8.400 1.00 94.00 364 ASN A N 1
ATOM 2921 C CA . ASN A 1 364 ? -15.745 -19.922 7.141 1.00 94.00 364 ASN A CA 1
ATOM 2922 C C . ASN A 1 364 ? -17.181 -19.925 6.596 1.00 94.00 364 ASN A C 1
ATOM 2924 O O . ASN A 1 364 ? -17.400 -20.293 5.443 1.00 94.00 364 ASN A O 1
ATOM 2928 N N . THR A 1 365 ? -18.164 -19.523 7.408 1.00 94.50 365 THR A N 1
ATOM 2929 C CA . THR A 1 365 ? -19.588 -19.507 7.041 1.00 94.50 365 THR A CA 1
ATOM 2930 C C . THR A 1 365 ? -20.262 -18.196 7.446 1.00 94.50 365 THR A C 1
ATOM 2932 O O . THR A 1 365 ? -19.810 -17.502 8.358 1.00 94.50 365 THR A O 1
ATOM 2935 N N . TRP A 1 366 ? -21.379 -17.855 6.797 1.00 93.44 366 TRP A N 1
ATOM 2936 C CA . TRP A 1 366 ? -22.175 -16.680 7.174 1.00 93.44 366 TRP A CA 1
ATOM 2937 C C . TRP A 1 366 ? -22.777 -16.793 8.578 1.00 93.44 366 TRP A C 1
ATOM 2939 O O . TRP A 1 366 ? -22.894 -15.782 9.265 1.00 93.44 366 TRP A O 1
ATOM 2949 N N . ASP A 1 367 ? -23.090 -18.005 9.041 1.00 95.56 367 ASP A N 1
ATOM 2950 C CA . ASP A 1 367 ? -23.554 -18.227 10.413 1.00 95.56 367 ASP A CA 1
ATOM 2951 C C . ASP A 1 367 ? -22.464 -17.884 11.437 1.00 95.56 367 ASP A C 1
ATOM 2953 O O . ASP A 1 367 ? -22.751 -17.243 12.448 1.00 95.56 367 ASP A O 1
ATOM 2957 N N . GLU A 1 368 ? -21.206 -18.246 11.165 1.00 95.56 368 GLU A N 1
ATOM 2958 C CA . GLU A 1 368 ? -20.061 -17.852 11.996 1.00 95.56 368 GLU A CA 1
ATOM 2959 C C . GLU A 1 368 ? -19.845 -16.333 11.982 1.00 95.56 368 GLU A C 1
ATOM 2961 O O . GLU A 1 368 ? -19.590 -15.743 13.034 1.00 95.56 368 GLU A O 1
ATOM 2966 N N . VAL A 1 369 ? -20.020 -15.675 10.826 1.00 94.19 369 VAL A N 1
ATOM 2967 C CA . VAL A 1 369 ? -20.003 -14.203 10.742 1.00 94.19 369 VAL A CA 1
ATOM 2968 C C . VAL A 1 369 ? -21.081 -13.607 11.651 1.00 94.19 369 VAL A C 1
ATOM 2970 O O . VAL A 1 369 ? -20.778 -12.747 12.475 1.00 94.19 369 VAL A O 1
ATOM 2973 N N . ILE A 1 370 ? -22.329 -14.080 11.556 1.00 94.81 370 ILE A N 1
ATOM 2974 C CA . ILE A 1 370 ? -23.454 -13.572 12.359 1.00 94.81 370 ILE A CA 1
ATOM 2975 C C . ILE A 1 370 ? -23.207 -13.776 13.858 1.00 94.81 370 ILE A C 1
ATOM 2977 O O . ILE A 1 370 ? -23.481 -12.875 14.652 1.00 94.81 370 ILE A O 1
ATOM 2981 N N . GLN A 1 371 ? -22.667 -14.930 14.254 1.00 94.75 371 GLN A N 1
ATOM 2982 C CA . GLN A 1 371 ? -22.338 -15.228 15.651 1.00 94.75 371 GLN A CA 1
ATOM 2983 C C . GLN A 1 371 ? -21.221 -14.335 16.204 1.00 94.75 371 GLN A C 1
ATOM 2985 O O . GLN A 1 371 ? -21.231 -14.033 17.395 1.00 94.75 371 GLN A O 1
ATOM 2990 N N . MET A 1 372 ? -20.298 -13.881 15.353 1.00 94.44 372 MET A N 1
ATOM 2991 C CA . MET A 1 372 ? -19.196 -12.994 15.732 1.00 94.44 372 MET A CA 1
ATOM 2992 C C . MET A 1 372 ? -19.632 -11.529 15.911 1.00 94.44 372 MET A C 1
ATOM 2994 O O . MET A 1 372 ? -19.033 -10.806 16.710 1.00 94.44 372 MET A O 1
ATOM 2998 N N . ILE A 1 373 ? -20.677 -11.072 15.206 1.00 94.00 373 ILE A N 1
ATOM 2999 C CA . ILE A 1 373 ? -21.122 -9.662 15.224 1.00 94.00 373 ILE A CA 1
ATOM 3000 C C . ILE A 1 373 ? -21.331 -9.111 16.649 1.00 94.00 373 ILE A C 1
ATOM 3002 O O . ILE A 1 373 ? -20.810 -8.029 16.925 1.00 94.00 373 ILE A O 1
ATOM 3006 N N . PRO A 1 374 ? -22.033 -9.794 17.578 1.00 92.50 374 PRO A N 1
ATOM 3007 C CA . PRO A 1 374 ? -22.223 -9.281 18.934 1.00 92.50 374 PRO A CA 1
ATOM 3008 C C . PRO A 1 374 ? -20.915 -9.069 19.699 1.00 92.50 374 PRO A C 1
ATOM 3010 O O . PRO A 1 374 ? -20.823 -8.135 20.495 1.00 92.50 374 PRO A O 1
ATOM 3013 N N . ASP A 1 375 ? -19.910 -9.920 19.481 1.00 91.25 375 ASP A N 1
ATOM 3014 C CA . ASP A 1 375 ? -18.610 -9.775 20.132 1.00 91.25 375 ASP A CA 1
ATOM 3015 C C . ASP A 1 375 ? -17.849 -8.579 19.569 1.00 91.25 375 ASP A C 1
ATOM 3017 O O . ASP A 1 375 ? -17.330 -7.782 20.344 1.00 91.25 375 ASP A O 1
ATOM 3021 N N . LEU A 1 376 ? -17.890 -8.357 18.252 1.00 91.94 376 LEU A N 1
ATOM 3022 C CA . LEU A 1 376 ? -17.337 -7.145 17.640 1.00 91.94 376 LEU A CA 1
ATOM 3023 C C . LEU A 1 376 ? -18.040 -5.875 18.154 1.00 91.94 376 LEU A C 1
ATOM 3025 O O . LEU A 1 376 ? -17.383 -4.921 18.577 1.00 91.94 376 LEU A O 1
ATOM 3029 N N . GLN A 1 377 ? -19.374 -5.878 18.208 1.00 90.06 377 GLN A N 1
ATOM 3030 C CA . GLN A 1 377 ? -20.168 -4.711 18.602 1.00 90.06 377 GLN A CA 1
ATOM 3031 C C . GLN A 1 377 ? -19.942 -4.276 20.055 1.00 90.06 377 GLN A C 1
ATOM 3033 O O . GLN A 1 377 ? -19.960 -3.078 20.333 1.00 90.06 377 GLN A O 1
ATOM 3038 N N . LYS A 1 378 ? -19.656 -5.201 20.986 1.00 86.44 378 LYS A N 1
ATOM 3039 C CA . LYS A 1 378 ? -19.268 -4.853 22.373 1.00 86.44 378 LYS A CA 1
ATOM 3040 C C . LYS A 1 378 ? -18.034 -3.948 22.433 1.00 86.44 378 LYS A C 1
ATOM 3042 O O . LYS A 1 378 ? -17.862 -3.215 23.404 1.00 86.44 378 LYS A O 1
ATOM 3047 N N . HIS A 1 379 ? -17.193 -4.004 21.404 1.00 84.00 379 HIS A N 1
ATOM 3048 C CA . HIS A 1 379 ? -15.965 -3.229 21.276 1.00 84.00 379 HIS A CA 1
ATOM 3049 C C . HIS A 1 379 ? -16.076 -2.105 20.231 1.00 84.00 379 HIS A C 1
ATOM 3051 O O . HIS A 1 379 ? -15.054 -1.545 19.842 1.00 84.00 379 HIS A O 1
ATOM 3057 N N . ASN A 1 380 ? -17.295 -1.759 19.789 1.00 83.44 380 ASN A N 1
ATOM 3058 C CA . ASN A 1 380 ? -17.553 -0.800 18.705 1.00 83.44 380 ASN A CA 1
ATOM 3059 C C . ASN A 1 380 ? -16.819 -1.155 17.399 1.00 83.44 380 ASN A C 1
ATOM 3061 O O . ASN A 1 380 ? -16.362 -0.275 16.671 1.00 83.44 380 ASN A O 1
ATOM 3065 N N . LEU A 1 381 ? -16.686 -2.454 17.124 1.00 87.81 381 LEU A N 1
ATOM 3066 C CA . LEU A 1 381 ? -16.158 -2.987 15.875 1.00 87.81 381 LEU A CA 1
ATOM 3067 C C . LEU A 1 381 ? -17.304 -3.522 15.014 1.00 87.81 381 LEU A C 1
ATOM 3069 O O . LEU A 1 381 ? -18.332 -3.973 15.525 1.00 87.81 381 LEU A O 1
ATOM 3073 N N . GLU A 1 382 ? -17.102 -3.511 13.700 1.00 88.75 382 GLU A N 1
ATOM 3074 C CA . GLU A 1 382 ? -18.091 -3.950 12.718 1.00 88.75 382 GLU A CA 1
ATOM 3075 C C . GLU A 1 382 ? -17.465 -4.913 11.706 1.00 88.75 382 GLU A C 1
ATOM 3077 O O . GLU A 1 382 ? -16.278 -4.820 11.384 1.00 88.75 382 GLU A O 1
ATOM 3082 N N . PHE A 1 383 ? -18.280 -5.827 11.177 1.00 91.25 383 PHE A N 1
ATOM 3083 C CA . PHE A 1 383 ? -17.916 -6.628 10.013 1.00 91.25 383 PHE A CA 1
ATOM 3084 C C . PHE A 1 383 ? -18.309 -5.854 8.752 1.00 91.25 383 PHE A C 1
ATOM 3086 O O . PHE A 1 383 ? -19.494 -5.716 8.442 1.00 91.25 383 PHE A O 1
ATOM 3093 N N . TYR A 1 384 ? -17.320 -5.314 8.040 1.00 89.88 384 TYR A N 1
ATOM 3094 C CA . TYR A 1 384 ? -17.575 -4.507 6.850 1.00 89.88 384 TYR A CA 1
ATOM 3095 C C . TYR A 1 384 ? -18.040 -5.369 5.673 1.00 89.88 384 TYR A C 1
ATOM 3097 O O . TYR A 1 384 ? -17.403 -6.357 5.307 1.00 89.88 384 TYR A O 1
ATOM 3105 N N . LEU A 1 385 ? -19.122 -4.932 5.032 1.00 88.88 385 LEU A N 1
ATOM 3106 C CA . LEU A 1 385 ? -19.625 -5.483 3.782 1.00 88.88 385 LEU A CA 1
ATOM 3107 C C . LEU A 1 385 ? -19.775 -4.335 2.771 1.00 88.88 385 LEU A C 1
ATOM 3109 O O . LEU A 1 385 ? -20.445 -3.351 3.096 1.00 88.88 385 LEU A O 1
ATOM 3113 N N . PRO A 1 386 ? -19.210 -4.431 1.551 1.00 85.56 386 PRO A N 1
ATOM 3114 C CA . PRO A 1 386 ? -19.399 -3.434 0.496 1.00 85.56 386 PRO A CA 1
ATOM 3115 C C . PRO A 1 386 ? -20.819 -3.503 -0.089 1.00 85.56 386 PRO A C 1
ATOM 3117 O O . PRO A 1 386 ? -21.032 -3.917 -1.227 1.00 85.56 386 PRO A O 1
ATOM 3120 N N . VAL A 1 387 ? -21.810 -3.110 0.708 1.00 80.50 387 VAL A N 1
ATOM 3121 C CA . VAL A 1 387 ? -23.211 -3.013 0.298 1.00 80.50 387 VAL A CA 1
ATOM 3122 C C . VAL A 1 387 ? -23.437 -1.609 -0.268 1.00 80.50 387 VAL A C 1
ATOM 3124 O O . VAL A 1 387 ? -23.387 -0.638 0.490 1.00 80.50 387 VAL A O 1
ATOM 3127 N N . PRO A 1 388 ? -23.663 -1.451 -1.584 1.00 69.38 388 PRO A N 1
ATOM 3128 C CA . PRO A 1 388 ? -23.905 -0.140 -2.165 1.00 69.38 388 PRO A CA 1
ATOM 3129 C C . PRO A 1 388 ? -25.205 0.454 -1.609 1.00 69.38 388 PRO A C 1
ATOM 3131 O O . PRO A 1 388 ? -26.285 -0.115 -1.760 1.00 69.38 388 PRO A O 1
ATOM 3134 N N . ILE A 1 389 ? -25.101 1.624 -0.977 1.00 63.03 389 ILE A N 1
ATOM 3135 C CA . ILE A 1 389 ? -26.251 2.413 -0.526 1.00 63.03 389 ILE A CA 1
ATOM 3136 C C . ILE A 1 389 ? -26.652 3.321 -1.689 1.00 63.03 389 ILE A C 1
ATOM 3138 O O . ILE A 1 389 ? -26.107 4.408 -1.867 1.00 63.03 389 ILE A O 1
ATOM 3142 N N . THR A 1 390 ? -27.574 2.871 -2.534 1.00 58.97 390 THR A N 1
ATOM 3143 C CA . THR A 1 390 ? -28.028 3.676 -3.674 1.00 58.97 390 THR A CA 1
ATOM 3144 C C . THR A 1 390 ? -29.040 4.728 -3.227 1.00 58.97 390 THR A C 1
ATOM 3146 O O . THR A 1 390 ? -30.130 4.386 -2.769 1.00 58.97 390 THR A O 1
ATOM 3149 N N . GLN A 1 391 ? -28.709 6.010 -3.407 1.00 50.66 391 GLN A N 1
ATOM 3150 C CA . GLN A 1 391 ? -29.673 7.113 -3.411 1.00 50.66 391 GLN A CA 1
ATOM 3151 C C . GLN A 1 391 ? -29.819 7.651 -4.843 1.00 50.66 391 GLN A C 1
ATOM 3153 O O . GLN A 1 391 ? -28.842 8.103 -5.434 1.00 50.66 391 GLN A O 1
ATOM 3158 N N . GLY A 1 392 ? -31.040 7.636 -5.388 1.00 57.47 392 GLY A N 1
ATOM 3159 C CA . GLY A 1 392 ? -31.376 8.264 -6.674 1.00 57.47 392 GLY A CA 1
ATOM 3160 C C . GLY A 1 392 ? -31.554 7.308 -7.861 1.00 57.47 392 GLY A C 1
ATOM 3161 O O . GLY A 1 392 ? -31.394 6.095 -7.753 1.00 57.47 392 GLY A O 1
ATOM 3162 N N . SER A 1 393 ? -31.936 7.884 -9.003 1.00 52.84 393 SER A N 1
ATOM 3163 C CA . SER A 1 393 ? -32.244 7.169 -10.246 1.00 52.84 393 SER A CA 1
ATOM 3164 C C . SER A 1 393 ? -30.973 6.937 -11.066 1.00 52.84 393 SER A C 1
ATOM 3166 O O . SER A 1 393 ? -30.565 7.804 -11.837 1.00 52.84 393 SER A O 1
ATOM 3168 N N . VAL A 1 394 ? -30.337 5.778 -10.902 1.00 54.91 394 VAL A N 1
ATOM 3169 C CA . VAL A 1 394 ? -29.178 5.372 -11.714 1.00 54.91 394 VAL A CA 1
ATOM 3170 C C . VAL A 1 394 ? -29.673 4.539 -12.901 1.00 54.91 394 VAL A C 1
ATOM 3172 O O . VAL A 1 394 ? -30.445 3.605 -12.707 1.00 54.91 394 VAL A O 1
ATOM 3175 N N . ALA A 1 395 ? -29.261 4.882 -14.127 1.00 52.41 395 ALA A N 1
ATOM 3176 C CA . ALA A 1 395 ? -29.696 4.188 -15.349 1.00 52.41 395 ALA A CA 1
ATOM 3177 C C . ALA A 1 395 ? -29.129 2.759 -15.472 1.00 52.41 395 ALA A C 1
ATOM 3179 O O . ALA A 1 395 ? -29.773 1.904 -16.067 1.00 52.41 395 ALA A O 1
ATOM 3180 N N . ASN A 1 396 ? -27.964 2.507 -14.867 1.00 57.47 396 ASN A N 1
ATOM 3181 C CA . ASN A 1 396 ? -27.350 1.191 -14.723 1.00 57.47 396 ASN A CA 1
ATOM 3182 C C . ASN A 1 396 ? -27.010 0.987 -13.246 1.00 57.47 396 ASN A C 1
ATOM 3184 O O . ASN A 1 396 ? -26.175 1.706 -12.696 1.00 57.47 396 ASN A O 1
ATOM 3188 N N . LEU A 1 397 ? -27.675 0.031 -12.600 1.00 62.97 397 LEU A N 1
ATOM 3189 C CA . LEU A 1 397 ? -27.353 -0.386 -11.240 1.00 62.97 397 LEU A CA 1
ATOM 3190 C C . LEU A 1 397 ? -26.428 -1.602 -11.329 1.00 62.97 397 LEU A C 1
ATOM 3192 O O . LEU A 1 397 ? -26.891 -2.660 -11.763 1.00 62.97 397 LEU A O 1
ATOM 3196 N N . PRO A 1 398 ? -25.140 -1.487 -10.957 1.00 67.19 398 PRO A N 1
ATOM 3197 C CA . PRO A 1 398 ? -24.305 -2.671 -10.846 1.00 67.19 398 PRO A CA 1
ATOM 3198 C C . PRO A 1 398 ? -24.925 -3.624 -9.807 1.00 67.19 398 PRO A C 1
ATOM 3200 O O . PRO A 1 398 ? -25.449 -3.148 -8.790 1.00 67.19 398 PRO A O 1
ATOM 3203 N N . PRO A 1 399 ? -24.886 -4.952 -10.030 1.00 71.19 399 PRO A N 1
ATOM 3204 C CA . PRO A 1 399 ? -25.341 -5.914 -9.037 1.00 71.19 399 PRO A CA 1
ATOM 3205 C C . PRO A 1 399 ? -24.647 -5.663 -7.698 1.00 71.19 399 PRO A C 1
ATOM 3207 O O . PRO A 1 399 ? -23.434 -5.453 -7.654 1.00 71.19 399 PRO A O 1
ATOM 3210 N N . ASN A 1 400 ? -25.410 -5.686 -6.603 1.00 83.06 400 ASN A N 1
ATOM 3211 C CA . ASN A 1 400 ? -24.831 -5.599 -5.267 1.00 83.06 400 ASN A CA 1
ATOM 3212 C C . ASN A 1 400 ? -23.824 -6.754 -5.103 1.00 83.06 400 ASN A C 1
ATOM 3214 O O . ASN A 1 400 ? -24.240 -7.912 -5.152 1.00 83.06 400 ASN A O 1
ATOM 3218 N N . PRO A 1 401 ? -22.527 -6.473 -4.895 1.00 86.06 401 PRO A N 1
ATOM 3219 C CA . PRO A 1 401 ? -21.500 -7.502 -4.951 1.00 86.06 401 PRO A CA 1
ATOM 3220 C C . PRO A 1 401 ? -21.637 -8.524 -3.814 1.00 86.06 401 PRO A C 1
ATOM 3222 O O . PRO A 1 401 ? -21.303 -9.685 -4.017 1.00 86.06 401 PRO A O 1
ATOM 3225 N N . ILE A 1 402 ? -22.191 -8.136 -2.659 1.00 89.88 402 ILE A N 1
ATOM 3226 C CA . ILE A 1 402 ? -22.484 -9.060 -1.553 1.00 89.88 402 ILE A CA 1
ATOM 3227 C C . ILE A 1 402 ? -23.663 -9.970 -1.880 1.00 89.88 402 ILE A C 1
ATOM 3229 O O . ILE A 1 402 ? -23.622 -11.163 -1.601 1.00 89.88 402 ILE A O 1
ATOM 3233 N N . PHE A 1 403 ? -24.709 -9.423 -2.500 1.00 88.44 403 PHE A N 1
ATOM 3234 C CA . PHE A 1 403 ? -25.808 -10.254 -2.978 1.00 88.44 403 PHE A CA 1
ATOM 3235 C C . PHE A 1 403 ? -25.308 -11.247 -4.032 1.00 88.44 403 PHE A C 1
ATOM 3237 O O . PHE A 1 403 ? -25.600 -12.432 -3.929 1.00 88.44 403 PHE A O 1
ATOM 3244 N N . SER A 1 404 ? -24.506 -10.787 -4.998 1.00 88.81 404 SER A N 1
ATOM 3245 C CA . SER A 1 404 ? -23.947 -11.640 -6.049 1.00 88.81 404 SER A CA 1
ATOM 3246 C C . SER A 1 404 ? -23.123 -12.793 -5.481 1.00 88.81 404 SER A C 1
ATOM 3248 O O . SER A 1 404 ? -23.297 -13.926 -5.920 1.00 88.81 404 SER A O 1
ATOM 3250 N N . THR A 1 405 ? -22.252 -12.545 -4.494 1.00 89.88 405 THR A N 1
ATOM 3251 C CA . THR A 1 405 ? -21.463 -13.621 -3.874 1.00 89.88 405 THR A CA 1
ATOM 3252 C C . THR A 1 405 ? -22.344 -14.618 -3.133 1.00 89.88 405 THR A C 1
ATOM 3254 O O . THR A 1 405 ? -22.175 -15.818 -3.329 1.00 89.88 405 THR A O 1
ATOM 3257 N N . MET A 1 406 ? -23.308 -14.149 -2.334 1.00 90.69 406 MET A N 1
ATOM 3258 C CA . MET A 1 406 ? -24.252 -15.028 -1.637 1.00 90.69 406 MET A CA 1
ATOM 3259 C C . MET A 1 406 ? -25.108 -15.839 -2.611 1.00 90.69 406 MET A C 1
ATOM 3261 O O . MET A 1 406 ? -25.376 -17.010 -2.359 1.00 90.69 406 MET A O 1
ATOM 3265 N N . PHE A 1 407 ? -25.523 -15.237 -3.724 1.00 91.50 407 PHE A N 1
ATOM 3266 C CA . PHE A 1 407 ? -26.326 -15.904 -4.738 1.00 91.50 407 PHE A CA 1
ATOM 3267 C C . PHE A 1 407 ? -25.557 -17.068 -5.370 1.00 91.50 407 PHE A C 1
ATOM 3269 O O . PHE A 1 407 ? -26.043 -18.195 -5.333 1.00 91.50 407 PHE A O 1
ATOM 3276 N N . TYR A 1 408 ? -24.314 -16.840 -5.808 1.00 90.31 408 TYR A N 1
ATOM 3277 C CA . TYR A 1 408 ? -23.450 -17.915 -6.310 1.00 90.31 408 TYR A CA 1
ATOM 3278 C C . TYR A 1 408 ? -23.121 -18.977 -5.247 1.00 90.31 408 TYR A C 1
ATOM 3280 O O . TYR A 1 408 ? -23.049 -20.158 -5.563 1.00 90.31 408 TYR A O 1
ATOM 3288 N N . GLN A 1 409 ? -22.949 -18.590 -3.978 1.00 92.19 409 GLN A N 1
ATOM 3289 C CA . GLN A 1 409 ? -22.716 -19.536 -2.874 1.00 92.19 409 GLN A CA 1
ATOM 3290 C C . GLN A 1 409 ? -23.913 -20.455 -2.584 1.00 92.19 409 GLN A C 1
ATOM 3292 O O . GLN A 1 409 ? -23.736 -21.476 -1.925 1.00 92.19 409 GLN A O 1
ATOM 3297 N N . ASN A 1 410 ? -25.111 -20.095 -3.049 1.00 91.50 410 ASN A N 1
ATOM 3298 C CA . ASN A 1 410 ? -26.329 -20.899 -2.936 1.00 91.50 410 ASN A CA 1
ATOM 3299 C C . ASN A 1 410 ? -26.700 -21.557 -4.277 1.00 91.50 410 ASN A C 1
ATOM 3301 O O . ASN A 1 410 ? -27.883 -21.751 -4.555 1.00 91.50 410 ASN A O 1
ATOM 3305 N N . ASP A 1 411 ? -25.701 -21.855 -5.116 1.00 90.75 411 ASP A N 1
ATOM 3306 C CA . ASP A 1 411 ? -25.861 -22.457 -6.448 1.00 90.75 411 ASP A CA 1
ATOM 3307 C C . ASP A 1 411 ? -26.761 -21.635 -7.397 1.00 90.75 411 ASP A C 1
ATOM 3309 O O . ASP A 1 411 ? -27.359 -22.163 -8.335 1.00 90.75 411 ASP A O 1
ATOM 3313 N N . GLY A 1 412 ? -26.884 -20.328 -7.146 1.00 90.31 412 GLY A N 1
ATOM 3314 C CA . GLY A 1 412 ? -27.618 -19.399 -7.995 1.00 90.31 412 GLY A CA 1
ATOM 3315 C C . GLY A 1 412 ? -26.802 -18.962 -9.209 1.00 90.31 412 GLY A C 1
ATOM 3316 O O . GLY A 1 412 ? -25.600 -18.717 -9.114 1.00 90.31 412 GLY A O 1
ATOM 3317 N N . GLU A 1 413 ? -27.473 -18.792 -10.345 1.00 89.31 413 GLU A N 1
ATOM 3318 C CA . GLU A 1 413 ? -26.892 -18.276 -11.585 1.00 89.31 413 GLU A CA 1
ATOM 3319 C C . GLU A 1 413 ? -27.702 -17.067 -12.057 1.00 89.31 413 GLU A C 1
ATOM 3321 O O . GLU A 1 413 ? -28.930 -17.093 -12.045 1.00 89.31 413 GLU A O 1
ATOM 3326 N N . PHE A 1 414 ? -27.047 -15.963 -12.439 1.00 86.88 414 PHE A N 1
ATOM 3327 C CA . PHE A 1 414 ? -27.775 -14.752 -12.863 1.00 86.88 414 PHE A CA 1
ATOM 3328 C C . PHE A 1 414 ? -28.527 -14.962 -14.175 1.00 86.88 414 PHE A C 1
ATOM 3330 O O . PHE A 1 414 ? -29.587 -14.369 -14.388 1.00 86.88 414 PHE A O 1
ATOM 3337 N N . TYR A 1 415 ? -27.989 -15.816 -15.040 1.00 86.62 415 TYR A N 1
ATOM 3338 C CA . TYR A 1 415 ? -28.561 -16.119 -16.335 1.00 86.62 415 TYR A CA 1
ATOM 3339 C C . TYR A 1 415 ? -28.444 -17.609 -16.632 1.00 86.62 415 TYR A C 1
ATOM 3341 O O . TYR A 1 415 ? -27.426 -18.223 -16.334 1.00 86.62 415 TYR A O 1
ATOM 3349 N N . VAL A 1 416 ? -29.476 -18.162 -17.262 1.00 86.75 416 VAL A N 1
ATOM 3350 C CA . VAL A 1 416 ? -29.562 -19.571 -17.666 1.00 86.75 416 VAL A CA 1
ATOM 3351 C C . VAL A 1 416 ? -29.809 -19.675 -19.173 1.00 86.75 416 VAL A C 1
ATOM 3353 O O . VAL A 1 416 ? -29.967 -18.667 -19.872 1.00 86.75 416 VAL A O 1
ATOM 3356 N N . ASN A 1 417 ? -29.817 -20.903 -19.701 1.00 85.69 417 ASN A N 1
ATOM 3357 C CA . ASN A 1 417 ? -30.094 -21.185 -21.115 1.00 85.69 417 ASN A CA 1
ATOM 3358 C C . ASN A 1 417 ? -29.173 -20.415 -22.085 1.00 85.69 417 ASN A C 1
ATOM 3360 O O . ASN A 1 417 ? -29.611 -19.889 -23.110 1.00 85.69 417 ASN A O 1
ATOM 3364 N N . GLY A 1 418 ? -27.878 -20.349 -21.751 1.00 79.50 418 GLY A N 1
ATOM 3365 C CA . GLY A 1 418 ? -26.869 -19.651 -22.554 1.00 79.50 418 GLY A CA 1
ATOM 3366 C C . GLY A 1 418 ? -27.033 -18.131 -22.523 1.00 79.50 418 GLY A C 1
ATOM 3367 O O . GLY A 1 418 ? -27.009 -17.493 -23.571 1.00 79.50 418 GLY A O 1
ATOM 3368 N N . ASN A 1 419 ? -27.240 -17.565 -21.330 1.00 80.19 419 ASN A N 1
ATOM 3369 C CA . ASN A 1 419 ? -27.424 -16.130 -21.081 1.00 80.19 419 ASN A CA 1
ATOM 3370 C C . ASN A 1 419 ? -28.683 -15.496 -21.713 1.00 80.19 419 ASN A C 1
ATOM 3372 O O . ASN A 1 419 ? -28.739 -14.280 -21.893 1.00 80.19 419 ASN A O 1
ATOM 3376 N N . LYS A 1 420 ? -29.700 -16.298 -22.062 1.00 83.38 420 LYS A N 1
ATOM 3377 C CA . LYS A 1 420 ? -30.928 -15.827 -22.743 1.00 83.38 420 LYS A CA 1
ATOM 3378 C C . LYS A 1 420 ? -32.114 -15.613 -21.811 1.00 83.38 420 LYS A C 1
ATOM 3380 O O . LYS A 1 420 ? -33.068 -14.936 -22.185 1.00 83.38 420 LYS A O 1
ATOM 3385 N N . GLU A 1 421 ? -32.062 -16.190 -20.619 1.00 87.69 421 GLU A N 1
ATOM 3386 C CA . GLU A 1 421 ? -33.121 -16.108 -19.621 1.00 87.69 421 GLU A CA 1
ATOM 3387 C C . GLU A 1 421 ? -32.526 -15.728 -18.266 1.00 87.69 421 GLU A C 1
ATOM 3389 O O . GLU A 1 421 ? -31.375 -16.047 -17.965 1.00 87.69 421 GLU A O 1
ATOM 3394 N N . SER A 1 422 ? -33.314 -15.030 -17.451 1.00 88.12 422 SER A N 1
ATOM 3395 C CA . SER A 1 422 ? -32.961 -14.731 -16.063 1.00 88.12 422 SER A CA 1
ATOM 3396 C C . SER A 1 422 ? -32.884 -16.028 -15.260 1.00 88.12 422 SER A C 1
ATOM 3398 O O . SER A 1 422 ? -33.822 -16.819 -15.297 1.00 88.12 422 SER A O 1
ATOM 3400 N N . GLY A 1 423 ? -31.799 -16.223 -14.511 1.00 87.00 423 GLY A N 1
ATOM 3401 C CA . GLY A 1 423 ? -31.641 -17.358 -13.595 1.00 87.00 423 GLY A CA 1
ATOM 3402 C C . GLY A 1 423 ? -32.157 -17.091 -12.176 1.00 87.00 423 GLY A C 1
ATOM 3403 O O . GLY A 1 423 ? -32.097 -17.960 -11.309 1.00 87.00 423 GLY A O 1
ATOM 3404 N N . PHE A 1 424 ? -32.719 -15.903 -11.930 1.00 84.69 424 PHE A N 1
ATOM 3405 C CA . PHE A 1 424 ? -33.528 -15.662 -10.741 1.00 84.69 424 PHE A CA 1
ATOM 3406 C C . PHE A 1 424 ? -34.809 -16.500 -10.831 1.00 84.69 424 PHE A C 1
ATOM 3408 O O . PHE A 1 424 ? -35.699 -16.186 -11.622 1.00 84.69 424 PHE A O 1
ATOM 3415 N N . ASN A 1 425 ? -34.890 -17.567 -10.037 1.00 66.75 425 ASN A N 1
ATOM 3416 C CA . ASN A 1 425 ? -36.142 -18.289 -9.812 1.00 66.75 425 ASN A CA 1
ATOM 3417 C C . ASN A 1 425 ? -37.160 -17.357 -9.117 1.00 66.75 425 ASN A C 1
ATOM 3419 O O . ASN A 1 425 ? -36.756 -16.523 -8.304 1.00 66.75 425 ASN A O 1
ATOM 3423 N N . GLU A 1 426 ? -38.455 -17.496 -9.436 1.00 49.16 426 GLU A N 1
ATOM 3424 C CA . GLU A 1 426 ? -39.551 -16.868 -8.665 1.00 49.16 426 GLU A CA 1
ATOM 3425 C C . GLU A 1 426 ? -39.605 -17.347 -7.208 1.00 49.16 426 GLU A C 1
ATOM 3427 O O . GLU A 1 426 ? -39.355 -18.554 -6.964 1.00 49.16 426 GLU A O 1
#

pLDDT: mean 87.44, std 10.49, range [44.22, 98.5]

Sequence (426 aa):
MSVGRNIYINGEIPFQELENYAFKHSNNWRIQTLGTEDEPYLFYFEAGTTNELTMEVSLGEYGPLIAQIQSSISNLNKIYREILVYTGPEPDQYRDYQLEERVTNLVPRLTAEKENLSYVRESIIDISGSKSDKTGILDTVLLQLEDFIEKPREIHKNLLSYNSNVSSLGTLVILLSSQPLEIDYFIVHDPEVDLPQSQSSFFSKFIYNVRAFFASFTTDYSAIGQTTNDDSNETIEVWLSIGKDQANVLRKLIDESFTPNSDIQVDLKLVNGSVLLPATLSGEGPDVAMGVGNETPVNYAMRNAVYDLTQFDDFDTISPRFKESAFTPYTYEDGIYALPEQQIFLMMFYRTDIFDELGLTYPNTWDEVIQMIPDLQKHNLEFYLPVPITQGSVANLPPNPIFSTMFYQNDGEFYVNGNKESGFNE

Radius of gyration: 29.56 Å; chains: 1; bounding box: 85×48×76 Å